Protein AF-A0A953ITW7-F1 (afdb_monomer)

Structure (mmCIF, N/CA/C/O backbone):
data_AF-A0A953ITW7-F1
#
_entry.id   AF-A0A953ITW7-F1
#
loop_
_atom_site.group_PDB
_atom_site.id
_atom_site.type_symbol
_atom_site.label_atom_id
_atom_site.label_alt_id
_atom_site.label_comp_id
_atom_site.label_asym_id
_atom_site.label_entity_id
_atom_site.label_seq_id
_atom_site.pdbx_PDB_ins_code
_atom_site.Cartn_x
_atom_site.Cartn_y
_atom_site.Cartn_z
_atom_site.occupancy
_atom_site.B_iso_or_equiv
_atom_site.auth_seq_id
_atom_site.auth_comp_id
_atom_site.auth_asym_id
_atom_site.auth_atom_id
_atom_site.pdbx_PDB_model_num
ATOM 1 N N . MET A 1 1 ? -38.280 -0.763 57.013 1.00 36.16 1 MET A N 1
ATOM 2 C CA . MET A 1 1 ? -36.864 -0.958 56.629 1.00 36.16 1 MET A CA 1
ATOM 3 C C . MET A 1 1 ? -36.633 -0.309 55.271 1.00 36.16 1 MET A C 1
ATOM 5 O O . MET A 1 1 ? -37.011 -0.872 54.256 1.00 36.16 1 MET A O 1
ATOM 9 N N . SER A 1 2 ? -36.123 0.925 55.263 1.00 33.88 2 SER A N 1
ATOM 10 C CA . SER A 1 2 ? -35.861 1.694 54.040 1.00 33.88 2 SER A CA 1
ATOM 11 C C . SER A 1 2 ? -34.390 1.533 53.664 1.00 33.88 2 SER A C 1
ATOM 13 O O . SER A 1 2 ? -33.507 1.922 54.429 1.00 33.88 2 SER A O 1
ATOM 15 N N . GLY A 1 3 ? -34.126 0.893 52.524 1.00 35.22 3 GLY A N 1
ATOM 16 C CA . GLY A 1 3 ? -32.778 0.683 52.004 1.00 35.22 3 GLY A CA 1
ATOM 17 C C . GLY A 1 3 ? -32.145 2.007 51.581 1.00 35.22 3 GLY A C 1
ATOM 18 O O . GLY A 1 3 ? -32.584 2.640 50.620 1.00 35.22 3 GLY A O 1
ATOM 19 N N . LYS A 1 4 ? -31.093 2.425 52.293 1.00 36.16 4 LYS A N 1
ATOM 20 C CA . LYS A 1 4 ? -30.233 3.550 51.906 1.00 36.16 4 LYS A CA 1
ATOM 21 C C . LYS A 1 4 ? -29.586 3.247 50.550 1.00 36.16 4 LYS A C 1
ATOM 23 O O . LYS A 1 4 ? -28.627 2.486 50.472 1.00 36.16 4 LYS A O 1
ATOM 28 N N . LYS A 1 5 ? -30.074 3.885 49.481 1.00 40.16 5 LYS A N 1
ATOM 29 C CA . LYS A 1 5 ? -29.312 4.038 48.235 1.00 40.16 5 LYS A CA 1
ATOM 30 C C . LYS A 1 5 ? -28.075 4.880 48.543 1.00 40.16 5 LYS A C 1
ATOM 32 O O . LYS A 1 5 ? -28.180 6.090 48.740 1.00 40.16 5 LYS A O 1
ATOM 37 N N . VAL A 1 6 ? -26.916 4.234 48.605 1.00 39.72 6 VAL A N 1
ATOM 38 C CA . VAL A 1 6 ? -25.616 4.905 48.663 1.00 39.72 6 VAL A CA 1
ATOM 39 C C . VAL A 1 6 ? -25.483 5.746 47.392 1.00 39.72 6 VAL A C 1
ATOM 41 O O . VAL A 1 6 ? -25.405 5.213 46.286 1.00 39.72 6 VAL A O 1
ATOM 44 N N . ARG A 1 7 ? -25.517 7.076 47.534 1.00 40.03 7 ARG A N 1
ATOM 45 C CA . ARG A 1 7 ? -25.177 8.007 46.453 1.00 40.03 7 ARG A CA 1
ATOM 46 C C . ARG A 1 7 ? -23.680 7.876 46.188 1.00 40.03 7 ARG A C 1
ATOM 48 O O . ARG A 1 7 ? -22.876 8.553 46.820 1.00 40.03 7 ARG A O 1
ATOM 55 N N . VAL A 1 8 ? -23.312 6.996 45.261 1.00 47.81 8 VAL A N 1
ATOM 56 C CA . VAL A 1 8 ? -21.979 7.007 44.653 1.00 47.81 8 VAL A CA 1
ATOM 57 C C . VAL A 1 8 ? -21.804 8.384 44.011 1.00 47.81 8 VAL A C 1
ATOM 59 O O . VAL A 1 8 ? -22.595 8.787 43.157 1.00 47.81 8 VAL A O 1
ATOM 62 N N . THR A 1 9 ? -20.824 9.154 44.474 1.00 53.75 9 THR A N 1
ATOM 63 C CA . THR A 1 9 ? -20.527 10.476 43.916 1.00 53.75 9 THR A CA 1
ATOM 64 C C . THR A 1 9 ? -20.072 10.320 42.459 1.00 53.75 9 THR A C 1
ATOM 66 O O . THR A 1 9 ? -19.388 9.358 42.109 1.00 53.75 9 THR A O 1
ATOM 69 N N . HIS A 1 10 ? -20.424 11.269 41.581 1.00 53.88 10 HIS A N 1
ATOM 70 C CA . HIS A 1 10 ? -20.075 11.226 40.147 1.00 53.88 10 HIS A CA 1
ATOM 71 C C . HIS A 1 10 ? -18.567 11.052 39.860 1.00 53.88 10 HIS A C 1
ATOM 73 O O . HIS A 1 10 ? -18.201 10.653 38.752 1.00 53.88 10 HIS A O 1
ATOM 79 N N . HIS A 1 11 ? -17.709 11.357 40.841 1.00 60.53 11 HIS A N 1
ATOM 80 C CA . HIS A 1 11 ? -16.261 11.172 40.790 1.00 60.53 11 HIS A CA 1
ATOM 81 C C . HIS A 1 11 ? -15.862 9.702 41.006 1.00 60.53 11 HIS A C 1
ATOM 83 O O . HIS A 1 11 ? -15.143 9.137 40.185 1.00 60.53 11 HIS A O 1
ATOM 89 N N . ALA A 1 12 ? -16.394 9.049 42.048 1.00 64.56 12 ALA A N 1
ATOM 90 C CA . ALA A 1 12 ? -16.106 7.648 42.374 1.00 64.56 12 ALA A CA 1
ATOM 91 C C . ALA A 1 12 ? -16.532 6.684 41.256 1.00 64.56 12 ALA A C 1
ATOM 93 O O . ALA A 1 12 ? -15.844 5.709 40.968 1.00 64.56 12 ALA A O 1
ATOM 94 N N . ALA A 1 13 ? -17.632 6.988 40.566 1.00 67.25 13 ALA A N 1
ATOM 95 C CA . ALA A 1 13 ? -18.096 6.139 39.481 1.00 67.25 13 ALA A CA 1
ATOM 96 C C . ALA A 1 13 ? -17.152 6.136 38.269 1.00 67.25 13 ALA A C 1
ATOM 98 O O . ALA A 1 13 ? -16.916 5.076 37.701 1.00 67.25 13 ALA A O 1
ATOM 99 N N . LEU A 1 14 ? -16.579 7.284 37.876 1.00 79.19 14 LEU A N 1
ATOM 100 C CA . LEU A 1 14 ? -15.629 7.329 36.755 1.00 79.19 14 LEU A CA 1
ATOM 101 C C . LEU A 1 14 ? -14.323 6.591 37.089 1.00 79.19 14 LEU A C 1
ATOM 103 O O . LEU A 1 14 ? -13.737 5.980 36.196 1.00 79.19 14 LEU A O 1
ATOM 107 N N . HIS A 1 15 ? -13.916 6.592 38.363 1.00 86.50 15 HIS A N 1
ATOM 108 C CA . HIS A 1 15 ? -12.771 5.808 38.828 1.00 86.50 15 HIS A CA 1
ATOM 109 C C . HIS A 1 15 ? -12.945 4.309 38.578 1.00 86.50 15 HIS A C 1
ATOM 111 O O . HIS A 1 15 ? -12.011 3.697 38.081 1.00 86.50 15 HIS A O 1
ATOM 117 N N . ALA A 1 16 ? -14.131 3.735 38.805 1.00 90.19 16 ALA A N 1
ATOM 118 C CA . ALA A 1 16 ? -14.365 2.308 38.547 1.00 90.19 16 ALA A CA 1
ATOM 119 C C . ALA A 1 16 ? -14.186 1.929 37.060 1.00 90.19 16 ALA A C 1
ATOM 121 O O . ALA A 1 16 ? -13.675 0.861 36.731 1.00 90.19 16 ALA A O 1
ATOM 122 N N . TYR A 1 17 ? -14.568 2.813 36.130 1.00 95.38 17 TYR A N 1
ATOM 123 C CA . TYR A 1 17 ? -14.314 2.593 34.699 1.00 95.38 17 TYR A CA 1
ATOM 124 C C . TYR A 1 17 ? -12.833 2.748 34.342 1.00 95.38 17 TYR A C 1
ATOM 126 O O . TYR A 1 17 ? -12.343 2.016 33.484 1.00 95.38 17 TYR A O 1
ATOM 134 N N . GLN A 1 18 ? -12.130 3.696 34.968 1.00 95.06 18 GLN A N 1
ATOM 135 C CA . GLN A 1 18 ? -10.685 3.848 34.788 1.00 95.06 18 GLN A CA 1
ATOM 136 C C . GLN A 1 18 ? -9.950 2.602 35.288 1.00 95.06 18 GLN A C 1
ATOM 138 O O . GLN A 1 18 ? -9.165 2.029 34.546 1.00 95.06 18 GLN A O 1
ATOM 143 N N . GLU A 1 19 ? -10.293 2.117 36.480 1.00 94.81 19 GLU A N 1
ATOM 144 C CA . GLU A 1 19 ? -9.736 0.895 37.061 1.00 94.81 19 GLU A CA 1
ATOM 145 C C . GLU A 1 19 ? -9.949 -0.316 36.143 1.00 94.81 19 GLU A C 1
ATOM 147 O O . GLU A 1 19 ? -9.008 -1.050 35.847 1.00 94.81 19 GLU A O 1
ATOM 152 N N . LEU A 1 20 ? -11.160 -0.488 35.601 1.00 96.19 20 LEU A N 1
ATOM 153 C CA . LEU A 1 20 ? -11.445 -1.545 34.628 1.00 96.19 20 LEU A CA 1
ATOM 154 C C . LEU A 1 20 ? -10.543 -1.460 33.384 1.00 96.19 20 LEU A C 1
ATOM 156 O O . LEU A 1 20 ? -10.101 -2.485 32.856 1.00 96.19 20 LEU A O 1
ATOM 160 N N . HIS A 1 21 ? -10.295 -0.247 32.884 1.00 96.56 21 HIS A N 1
ATOM 161 C CA . HIS A 1 21 ? -9.399 -0.033 31.749 1.00 96.56 21 HIS A CA 1
ATOM 162 C C . HIS A 1 21 ? -7.949 -0.354 32.114 1.00 96.56 21 HIS A C 1
ATOM 164 O O . HIS A 1 21 ? -7.307 -1.100 31.374 1.00 96.56 21 HIS A O 1
ATOM 170 N N . ASP A 1 22 ? -7.471 0.112 33.265 1.00 95.31 22 ASP A N 1
ATOM 171 C CA . ASP A 1 22 ? -6.107 -0.112 33.749 1.00 95.31 22 ASP A CA 1
ATOM 172 C C . ASP A 1 22 ? -5.825 -1.608 33.969 1.00 95.31 22 ASP A C 1
ATOM 174 O O . ASP A 1 22 ? -4.770 -2.115 33.575 1.00 95.31 22 ASP A O 1
ATOM 178 N N . LEU A 1 23 ? -6.797 -2.356 34.504 1.00 94.75 23 LEU A N 1
ATOM 179 C CA . LEU A 1 23 ? -6.720 -3.815 34.633 1.00 94.75 23 LEU A CA 1
ATOM 180 C C . LEU A 1 23 ? -6.587 -4.497 33.268 1.00 94.75 23 LEU A C 1
ATOM 182 O O . LEU A 1 23 ? -5.754 -5.390 33.092 1.00 94.75 23 LEU A O 1
ATOM 186 N N . TRP A 1 24 ? -7.360 -4.060 32.271 1.00 95.56 24 TRP A N 1
ATOM 187 C CA . TRP A 1 24 ? -7.237 -4.597 30.916 1.00 95.56 24 TRP A CA 1
ATOM 188 C C . TRP A 1 24 ? -5.902 -4.222 30.254 1.00 95.56 24 TRP A C 1
ATOM 190 O O . TRP A 1 24 ? -5.324 -5.066 29.563 1.00 95.56 24 TRP A O 1
ATOM 200 N N . VAL A 1 25 ? -5.388 -3.007 30.481 1.00 94.25 25 VAL A N 1
ATOM 201 C CA . VAL A 1 25 ? -4.055 -2.572 30.024 1.00 94.25 25 VAL A CA 1
ATOM 202 C C . VAL A 1 25 ? -2.978 -3.479 30.617 1.00 94.25 25 VAL A C 1
ATOM 204 O O . VAL A 1 25 ? -2.163 -4.022 29.868 1.00 94.25 25 VAL A O 1
ATOM 207 N N . LYS A 1 26 ? -3.022 -3.721 31.932 1.00 91.88 26 LYS A N 1
ATOM 208 C CA . LYS A 1 26 ? -2.098 -4.621 32.639 1.00 91.88 26 LYS A CA 1
ATOM 209 C C . LYS A 1 26 ? -2.158 -6.050 32.095 1.00 91.88 26 LYS A C 1
ATOM 211 O O . LYS A 1 26 ? -1.120 -6.677 31.908 1.00 91.88 26 LYS A O 1
ATOM 216 N N . ALA A 1 27 ? -3.355 -6.545 31.780 1.00 88.50 27 ALA A N 1
ATOM 217 C CA . ALA A 1 27 ? -3.559 -7.861 31.171 1.00 88.50 27 ALA A CA 1
ATOM 218 C C . ALA A 1 27 ? -3.178 -7.923 29.675 1.00 88.50 27 ALA A C 1
ATOM 220 O O . ALA A 1 27 ? -3.178 -9.001 29.079 1.00 88.50 27 ALA A O 1
ATOM 221 N N . SER A 1 28 ? -2.863 -6.786 29.044 1.00 87.8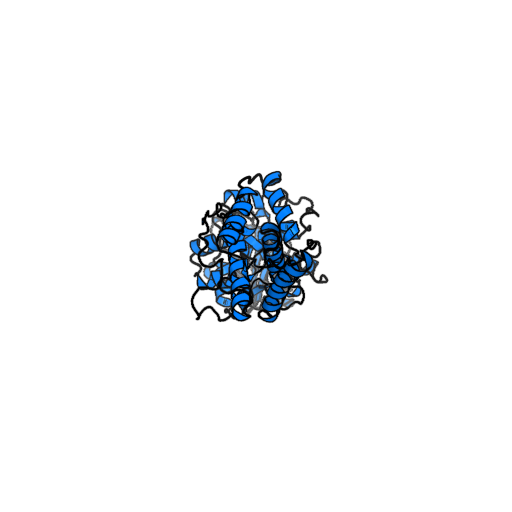1 28 SER A N 1
ATOM 222 C CA . SER A 1 28 ? -2.640 -6.669 27.599 1.00 87.81 28 SER A CA 1
ATOM 223 C C . SER A 1 28 ? -1.316 -5.966 27.236 1.00 87.81 28 SER A C 1
ATOM 225 O O . SER A 1 28 ? -1.329 -5.050 26.405 1.00 87.81 28 SER A O 1
ATOM 227 N N . PRO A 1 29 ? -0.156 -6.404 27.768 1.00 82.56 29 PRO A N 1
ATOM 228 C CA . PRO A 1 29 ? 1.107 -5.657 27.692 1.00 82.56 29 PRO A CA 1
ATOM 229 C C . PRO A 1 29 ? 1.638 -5.451 26.263 1.00 82.56 29 PRO A C 1
ATOM 231 O O . PRO A 1 29 ? 2.384 -4.515 26.002 1.00 82.56 29 PRO A O 1
ATOM 234 N N . SER A 1 30 ? 1.240 -6.296 25.306 1.00 80.00 30 SER A N 1
ATOM 235 C CA . SER A 1 30 ? 1.681 -6.223 23.905 1.00 80.00 30 SER A CA 1
ATOM 236 C C . SER A 1 30 ? 0.800 -5.339 23.008 1.00 80.00 30 SER A C 1
ATOM 238 O O . SER A 1 30 ? 1.028 -5.241 21.795 1.00 80.00 30 SER A O 1
ATOM 240 N N . ARG A 1 31 ? -0.253 -4.710 23.548 1.00 84.12 31 ARG A N 1
ATOM 241 C CA . ARG A 1 31 ? -1.157 -3.858 22.760 1.00 84.12 31 ARG A CA 1
ATOM 242 C C . ARG A 1 31 ? -0.541 -2.484 22.514 1.00 84.12 31 ARG A C 1
ATOM 244 O O . ARG A 1 31 ? 0.150 -1.914 23.343 1.00 84.12 31 ARG A O 1
ATOM 251 N N . ARG A 1 32 ? -0.844 -1.913 21.346 1.00 80.94 32 ARG A N 1
ATOM 252 C CA . ARG A 1 32 ? -0.379 -0.568 20.980 1.00 80.94 32 ARG A CA 1
ATOM 253 C C . ARG A 1 32 ? -1.100 0.506 21.777 1.00 80.94 32 ARG A C 1
ATOM 255 O O . ARG A 1 32 ? -2.318 0.415 21.908 1.00 80.94 32 ARG A O 1
ATOM 262 N N . GLN A 1 33 ? -0.392 1.593 22.090 1.00 83.50 33 GLN A N 1
ATOM 263 C CA . GLN A 1 33 ? -0.958 2.772 22.753 1.00 83.50 33 GLN A CA 1
ATOM 264 C C . GLN A 1 33 ? -2.256 3.262 22.097 1.00 83.50 33 GLN A C 1
ATOM 266 O O . GLN A 1 33 ? -3.269 3.390 22.761 1.00 83.50 33 GLN A O 1
ATOM 271 N N . THR A 1 34 ? -2.294 3.379 20.766 1.00 82.44 34 THR A N 1
ATOM 272 C CA . THR A 1 34 ? -3.510 3.808 20.046 1.00 82.44 34 THR A CA 1
ATOM 273 C C . THR A 1 34 ? -4.716 2.892 20.264 1.00 82.44 34 THR A C 1
ATOM 275 O O . THR A 1 34 ? -5.853 3.336 20.148 1.00 82.44 34 THR A O 1
ATOM 278 N N . THR A 1 35 ? -4.481 1.597 20.497 1.00 88.50 35 THR A N 1
ATOM 279 C CA . THR A 1 35 ? -5.544 0.641 20.829 1.00 88.50 35 THR A CA 1
ATOM 280 C C . THR A 1 35 ? -5.991 0.841 22.270 1.00 88.50 35 THR A C 1
ATOM 282 O O . THR A 1 35 ? -7.189 0.805 22.527 1.00 88.50 35 THR A O 1
ATOM 285 N N . LEU A 1 36 ? -5.048 1.083 23.187 1.00 92.19 36 LEU A N 1
ATOM 286 C CA . LEU A 1 36 ? -5.359 1.393 24.582 1.00 92.19 36 LEU A CA 1
ATOM 287 C C . LEU A 1 36 ? -6.227 2.652 24.680 1.00 92.19 36 LEU A C 1
ATOM 289 O O . LEU A 1 36 ? -7.278 2.617 25.322 1.00 92.19 36 LEU A O 1
ATOM 293 N N . ASP A 1 37 ? -5.843 3.704 23.957 1.00 90.88 37 ASP A N 1
ATOM 294 C CA . ASP A 1 37 ? -6.560 4.977 23.898 1.00 90.88 37 ASP A CA 1
ATOM 295 C C . ASP A 1 37 ? -7.970 4.808 23.307 1.00 90.88 37 ASP A C 1
ATOM 297 O O . ASP A 1 37 ? -8.939 5.328 23.853 1.00 90.88 37 ASP A O 1
ATOM 301 N N . ASP A 1 38 ? -8.125 4.053 22.208 1.00 92.75 38 ASP A N 1
ATOM 302 C CA . ASP A 1 38 ? -9.441 3.796 21.594 1.00 92.75 38 ASP A CA 1
ATOM 303 C C . ASP A 1 38 ? -10.371 3.036 22.551 1.00 92.75 38 ASP A C 1
ATOM 305 O O . ASP A 1 38 ? -11.548 3.380 22.685 1.00 92.75 38 ASP A O 1
ATOM 309 N N . TYR A 1 39 ? -9.837 2.044 23.270 1.00 96.50 39 TYR A N 1
ATOM 310 C CA . TYR A 1 39 ? -10.600 1.275 24.253 1.00 96.50 39 TYR A CA 1
ATOM 311 C C . TYR A 1 39 ? -11.055 2.164 25.411 1.00 96.50 39 TYR A C 1
ATOM 313 O O . TYR A 1 39 ? -12.232 2.124 25.780 1.00 96.50 39 TYR A O 1
ATOM 321 N N . TRP A 1 40 ? -10.164 3.023 25.915 1.00 96.50 40 TRP A N 1
ATOM 322 C CA . TRP A 1 40 ? -10.510 4.010 26.934 1.00 96.50 40 TRP A CA 1
ATOM 323 C C . TRP A 1 40 ? -11.585 4.980 26.445 1.00 96.50 40 TRP A C 1
ATOM 325 O O . TRP A 1 40 ? -12.596 5.182 27.114 1.00 96.50 40 TRP A O 1
ATOM 335 N N . HIS A 1 41 ? -11.424 5.553 25.252 1.00 95.88 41 HIS A N 1
ATOM 336 C CA . HIS A 1 41 ? -12.387 6.502 24.699 1.00 95.88 41 HIS A CA 1
ATOM 337 C C . HIS A 1 41 ? -13.781 5.895 24.528 1.00 95.88 41 HIS A C 1
ATOM 339 O O . HIS A 1 41 ? -14.782 6.573 24.780 1.00 95.88 41 HIS A O 1
ATOM 345 N N . VAL A 1 42 ? -13.869 4.629 24.116 1.00 97.19 42 VAL A N 1
ATOM 346 C CA . VAL A 1 42 ? -15.149 3.920 24.020 1.00 97.19 42 VAL A CA 1
ATOM 347 C C . VAL A 1 42 ? -15.744 3.669 25.401 1.00 97.19 42 VAL A C 1
ATOM 349 O O . VAL A 1 42 ? -16.932 3.937 25.582 1.00 97.19 42 VAL A O 1
ATOM 352 N N . LEU A 1 43 ? -14.943 3.214 26.367 1.00 97.62 43 LEU A N 1
ATOM 353 C CA . LEU A 1 43 ? -15.406 2.960 27.730 1.00 97.62 43 LEU A CA 1
ATOM 354 C C . LEU A 1 43 ? -15.896 4.240 28.411 1.00 97.62 43 LEU A C 1
ATOM 356 O O . LEU A 1 43 ? -17.001 4.270 28.946 1.00 97.62 43 LEU A O 1
ATOM 360 N N . LYS A 1 44 ? -15.126 5.325 28.308 1.00 96.75 44 LYS A N 1
ATOM 361 C CA . LYS A 1 44 ? -15.501 6.648 28.812 1.00 96.75 44 LYS A CA 1
ATOM 362 C C . LYS A 1 44 ? -16.777 7.158 28.145 1.00 96.75 44 LYS A C 1
ATOM 364 O O . LYS A 1 44 ? -17.697 7.591 28.830 1.00 96.75 44 LYS A O 1
ATOM 369 N N . SER A 1 45 ? -16.878 7.047 26.817 1.00 96.06 45 SER A N 1
ATOM 370 C CA . SER A 1 45 ? -18.093 7.436 26.090 1.00 96.06 45 SER A CA 1
ATOM 371 C C . SER A 1 45 ? -19.315 6.614 26.504 1.00 96.06 45 SER A C 1
ATOM 373 O O . SER A 1 45 ? -20.425 7.141 26.439 1.00 96.06 45 SER A O 1
ATOM 375 N N . PHE A 1 46 ? -19.135 5.343 26.865 1.00 97.50 46 PHE A N 1
ATOM 376 C CA . PHE A 1 46 ? -20.197 4.498 27.399 1.00 97.50 46 PHE A CA 1
ATOM 377 C C . PHE A 1 46 ? -20.595 4.942 28.808 1.00 97.50 46 PHE A C 1
ATOM 379 O O . PHE A 1 46 ? -21.777 5.175 29.043 1.00 97.50 46 PHE A O 1
ATOM 386 N N . ALA A 1 47 ? -19.622 5.142 29.701 1.00 96.38 47 ALA A N 1
ATOM 387 C CA . ALA A 1 47 ? -19.856 5.623 31.059 1.00 96.38 47 ALA A CA 1
ATOM 388 C C . ALA A 1 47 ? -20.612 6.958 31.057 1.00 96.38 47 ALA A C 1
ATOM 390 O O . ALA A 1 47 ? -21.627 7.098 31.729 1.00 96.38 47 ALA A O 1
ATOM 391 N N . ASP A 1 48 ? -20.194 7.926 30.240 1.00 94.75 48 ASP A N 1
ATOM 392 C CA . ASP A 1 48 ? -20.902 9.203 30.117 1.00 94.75 48 ASP A CA 1
ATOM 393 C C . ASP A 1 48 ? -22.320 9.023 29.534 1.00 94.75 48 ASP A C 1
ATOM 395 O O . ASP A 1 48 ? -23.249 9.737 29.914 1.00 94.75 48 ASP A O 1
ATOM 399 N N . ALA A 1 49 ? -22.530 8.051 28.638 1.00 94.00 49 ALA A N 1
ATOM 400 C CA . ALA A 1 49 ? -23.843 7.787 28.050 1.00 94.00 49 ALA A CA 1
ATOM 401 C C . ALA A 1 49 ? -24.837 7.121 29.014 1.00 94.00 49 ALA A C 1
ATOM 403 O O . ALA A 1 49 ? -26.039 7.301 28.828 1.00 94.00 49 ALA A O 1
ATOM 404 N N . THR A 1 50 ? -24.353 6.390 30.020 1.00 94.06 50 THR A N 1
ATOM 405 C CA . THR A 1 50 ? -25.165 5.723 31.054 1.00 94.06 50 THR A CA 1
ATOM 406 C C . THR A 1 50 ? -25.278 6.538 32.343 1.00 94.06 50 THR A C 1
ATOM 408 O O . THR A 1 50 ? -25.752 6.029 33.356 1.00 94.06 50 THR A O 1
ATOM 411 N N . GLY A 1 51 ? -24.824 7.797 32.338 1.00 92.75 51 GLY A N 1
ATOM 412 C CA . GLY A 1 51 ? -24.810 8.642 33.535 1.00 92.75 51 GLY A CA 1
ATOM 413 C C . GLY A 1 51 ? -23.805 8.179 34.593 1.00 92.75 51 GLY A C 1
ATOM 414 O O . GLY A 1 51 ? -23.971 8.488 35.769 1.00 92.75 51 GLY A O 1
ATOM 415 N N . ARG A 1 52 ? -22.766 7.443 34.179 1.00 93.31 52 ARG A N 1
ATOM 416 C CA . ARG A 1 52 ? -21.721 6.847 35.027 1.00 93.31 52 ARG A CA 1
ATOM 417 C C . ARG A 1 52 ? -22.316 5.953 36.106 1.00 93.31 52 ARG A C 1
ATOM 419 O O . ARG A 1 52 ? -21.947 6.016 37.270 1.00 93.31 52 ARG A O 1
ATOM 426 N N . LYS A 1 53 ? -23.271 5.124 35.704 1.00 93.19 53 LYS A N 1
ATOM 427 C CA . LYS A 1 53 ? -23.855 4.088 36.551 1.00 93.19 53 LYS A CA 1
ATOM 428 C C . LYS A 1 53 ? -22.758 3.133 37.054 1.00 93.19 53 LYS A C 1
ATOM 430 O O . LYS A 1 53 ? -21.786 2.896 36.332 1.00 93.19 53 LYS A O 1
ATOM 435 N N . ALA A 1 54 ? -22.898 2.611 38.275 1.00 93.38 54 ALA A N 1
ATOM 436 C CA . ALA A 1 54 ? -21.944 1.657 38.841 1.00 93.38 54 ALA A CA 1
ATOM 437 C C . ALA A 1 54 ? -21.816 0.413 37.946 1.00 93.38 54 ALA A C 1
ATOM 439 O O . ALA A 1 54 ? -22.802 -0.014 37.344 1.00 93.38 54 ALA A O 1
ATOM 440 N N . LEU A 1 55 ? -20.612 -0.168 37.857 1.00 93.56 55 LEU A N 1
ATOM 441 C CA . LEU A 1 55 ? -20.345 -1.339 37.008 1.00 93.56 55 LEU A CA 1
ATOM 442 C C . LEU A 1 55 ? -21.257 -2.529 37.348 1.00 93.56 55 LEU A C 1
ATOM 444 O O . LEU A 1 55 ? -21.756 -3.193 36.441 1.00 93.56 55 LEU A O 1
ATOM 448 N N . THR A 1 56 ? -21.553 -2.724 38.634 1.00 93.19 56 THR A N 1
ATOM 449 C CA . THR A 1 56 ? -22.479 -3.742 39.157 1.00 93.19 56 THR A CA 1
ATOM 450 C C . THR A 1 56 ? -23.923 -3.557 38.689 1.00 93.19 56 THR A C 1
ATOM 452 O O . THR A 1 56 ? -24.663 -4.531 38.574 1.00 93.19 56 THR A O 1
ATOM 455 N N . ASP A 1 57 ? -24.315 -2.323 38.371 1.00 93.31 57 ASP A N 1
ATOM 456 C CA . ASP A 1 57 ? -25.663 -1.964 37.931 1.00 93.31 57 ASP A CA 1
ATOM 457 C C . ASP A 1 57 ? -25.790 -1.901 36.398 1.00 93.31 57 ASP A C 1
ATOM 459 O O . ASP A 1 57 ? -26.885 -1.642 35.875 1.00 93.31 57 ASP A O 1
ATOM 463 N N . ILE A 1 58 ? -24.695 -2.094 35.651 1.00 95.56 58 ILE A N 1
ATOM 464 C CA . ILE A 1 58 ? -24.734 -2.098 34.186 1.00 95.56 58 ILE A CA 1
ATOM 465 C C . ILE A 1 58 ? -25.439 -3.356 33.686 1.00 95.56 58 ILE A C 1
ATOM 467 O O . ILE A 1 58 ? -24.971 -4.483 33.838 1.00 95.56 58 ILE A O 1
ATOM 471 N N . GLY A 1 59 ? -26.553 -3.148 32.990 1.00 95.19 59 GLY A N 1
ATOM 472 C CA . GLY A 1 59 ? -27.320 -4.200 32.345 1.00 95.19 59 GLY A CA 1
ATOM 473 C C . GLY A 1 59 ? -27.159 -4.216 30.828 1.00 95.19 59 GLY A C 1
ATOM 474 O O . GLY A 1 59 ? -26.705 -3.269 30.185 1.00 95.19 59 GLY A O 1
ATOM 475 N N . ARG A 1 60 ? -27.648 -5.293 30.205 1.00 95.50 60 ARG A N 1
ATOM 476 C CA . ARG A 1 60 ? -27.719 -5.418 28.737 1.00 95.50 60 ARG A CA 1
ATOM 477 C C . ARG A 1 60 ? -28.489 -4.267 28.078 1.00 95.50 60 ARG A C 1
ATOM 479 O O . ARG A 1 60 ? -28.124 -3.840 26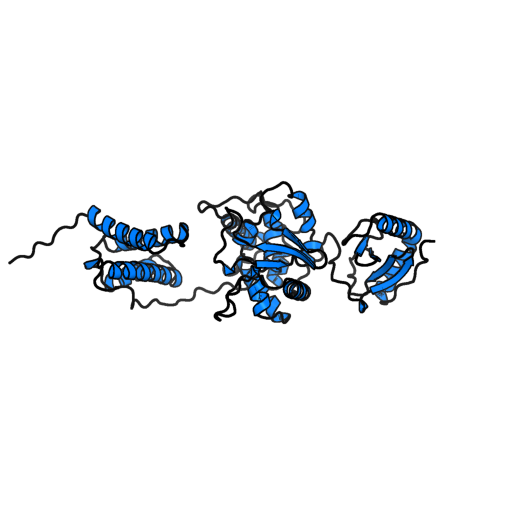.985 1.00 95.50 60 ARG A O 1
ATOM 486 N N . LYS A 1 61 ? -29.537 -3.762 28.742 1.00 94.75 61 LYS A N 1
ATOM 487 C CA . LYS A 1 61 ? -30.338 -2.619 28.272 1.00 94.75 61 LYS A CA 1
ATOM 488 C C . LYS A 1 61 ? -29.482 -1.360 28.097 1.00 94.75 61 LYS A C 1
ATOM 490 O O . LYS A 1 61 ? -29.664 -0.658 27.110 1.00 94.75 61 LYS A O 1
ATOM 495 N N . ASP A 1 62 ? -28.506 -1.137 28.977 1.00 96.62 62 ASP A N 1
ATOM 496 C CA . ASP A 1 62 ? -27.604 0.017 28.906 1.00 96.62 62 ASP A CA 1
ATOM 497 C C . ASP A 1 62 ? -26.678 -0.077 27.677 1.00 96.62 62 ASP A C 1
ATOM 499 O O . ASP A 1 62 ? -26.480 0.898 26.952 1.00 96.62 62 ASP A O 1
ATOM 503 N N . VAL A 1 63 ? -26.164 -1.276 27.370 1.00 96.62 63 VAL A N 1
ATOM 504 C CA . VAL A 1 63 ? -25.324 -1.513 26.178 1.00 96.62 63 VAL A CA 1
ATOM 505 C C . VAL A 1 63 ? -26.128 -1.383 24.880 1.00 96.62 63 VAL A C 1
ATOM 507 O O . VAL A 1 63 ? -25.624 -0.836 23.897 1.00 96.62 63 VAL A O 1
ATOM 510 N N . ILE A 1 64 ? -27.379 -1.854 24.868 1.00 94.62 64 ILE A N 1
ATOM 511 C CA . ILE A 1 64 ? -28.306 -1.676 23.739 1.00 94.62 64 ILE A CA 1
ATOM 512 C C . ILE A 1 64 ? -28.592 -0.187 23.517 1.00 94.62 64 ILE A C 1
ATOM 514 O O . ILE A 1 64 ? -28.401 0.298 22.405 1.00 94.62 64 ILE A O 1
ATOM 518 N N . ALA A 1 65 ? -28.946 0.551 24.573 1.00 95.00 65 ALA A N 1
ATOM 519 C CA . ALA A 1 65 ? -29.208 1.986 24.490 1.00 95.00 65 ALA A CA 1
ATOM 520 C C . ALA A 1 65 ? -27.977 2.762 23.996 1.00 95.00 65 ALA A C 1
ATOM 522 O O . ALA A 1 65 ? -28.091 3.654 23.157 1.00 95.00 65 ALA A O 1
ATOM 523 N N . PHE A 1 66 ? -26.776 2.387 24.447 1.00 95.88 66 PHE A N 1
ATOM 524 C CA . PHE A 1 66 ? -25.539 2.967 23.932 1.00 95.88 66 PHE A CA 1
ATOM 525 C C . PHE A 1 66 ? -25.343 2.687 22.439 1.00 95.88 66 PHE A C 1
ATOM 527 O O . PHE A 1 66 ? -25.047 3.613 21.684 1.00 95.88 66 PHE A O 1
ATOM 534 N N . ARG A 1 67 ? -25.525 1.437 21.992 1.00 93.44 67 ARG A N 1
ATOM 535 C CA . ARG A 1 67 ? -25.450 1.062 20.569 1.00 93.44 67 ARG A CA 1
ATOM 536 C C . ARG A 1 67 ? -26.418 1.897 19.733 1.00 93.44 67 ARG A C 1
ATOM 538 O O . ARG A 1 67 ? -26.005 2.426 18.702 1.00 93.44 67 ARG A O 1
ATOM 545 N N . ASP A 1 68 ? -27.663 2.020 20.175 1.00 92.56 68 ASP A N 1
ATOM 546 C CA . ASP A 1 68 ? -28.714 2.722 19.435 1.00 92.56 68 ASP A CA 1
ATOM 547 C C . ASP A 1 68 ? -28.425 4.220 19.365 1.00 92.56 68 ASP A C 1
ATOM 549 O O . ASP A 1 68 ? -28.408 4.789 18.275 1.00 92.56 68 ASP A O 1
ATOM 553 N N . ARG A 1 69 ? -27.971 4.818 20.471 1.00 93.50 69 ARG A N 1
ATOM 554 C CA . ARG A 1 69 ? -27.496 6.206 20.495 1.00 93.50 69 ARG A CA 1
ATOM 555 C C . ARG A 1 69 ? -26.325 6.460 19.540 1.00 93.50 69 ARG A C 1
ATOM 557 O O . ARG A 1 69 ? -26.196 7.558 18.999 1.00 93.50 69 ARG A O 1
ATOM 564 N N . LEU A 1 70 ? -25.428 5.490 19.333 1.00 92.31 70 LEU A N 1
ATOM 565 C CA . LEU A 1 70 ? -24.349 5.630 18.344 1.00 92.31 70 LEU A CA 1
ATOM 566 C C . LEU A 1 70 ? -24.907 5.674 16.914 1.00 92.31 70 LEU A C 1
ATOM 568 O O . LEU A 1 70 ? -24.424 6.470 16.108 1.00 92.31 70 LEU A O 1
ATOM 572 N N . LEU A 1 71 ? -25.907 4.845 16.608 1.00 90.44 71 LEU A N 1
ATOM 573 C CA . LEU A 1 71 ? -26.566 4.809 15.299 1.00 90.44 71 LEU A CA 1
ATOM 574 C C . LEU A 1 71 ? -27.377 6.085 15.042 1.00 90.44 71 LEU A C 1
ATOM 576 O O . LEU A 1 71 ? -27.256 6.667 13.967 1.00 90.44 71 LEU A O 1
ATOM 580 N N . GLU A 1 72 ? -28.120 6.566 16.039 1.00 91.19 72 GLU A N 1
ATOM 581 C CA . GLU A 1 72 ? -28.864 7.835 15.989 1.00 91.19 72 GLU A CA 1
ATOM 582 C C . GLU A 1 72 ? -27.941 9.034 15.737 1.00 91.19 72 GLU A C 1
ATOM 584 O O . GLU A 1 72 ? -28.280 9.946 14.989 1.00 91.19 72 GLU A O 1
ATOM 589 N N . LYS A 1 73 ? -26.719 9.004 16.285 1.00 90.75 73 LYS A N 1
ATOM 590 C CA . LYS A 1 73 ? -25.662 9.993 16.005 1.00 90.75 73 LYS A CA 1
ATOM 591 C C . LYS A 1 73 ? -25.022 9.849 14.614 1.00 90.75 73 LYS A C 1
ATOM 593 O O . LYS A 1 73 ? -24.047 10.539 14.318 1.00 90.75 73 LYS A O 1
ATOM 598 N N . GLY A 1 74 ? -25.519 8.948 13.769 1.00 86.94 74 GLY A N 1
ATOM 599 C CA . GLY A 1 74 ? -25.068 8.760 12.391 1.00 86.94 74 GLY A CA 1
ATOM 600 C C . GLY A 1 74 ? -23.804 7.911 12.231 1.00 86.94 74 GLY A C 1
ATOM 601 O O . GLY A 1 74 ? -23.212 7.899 11.148 1.00 86.94 74 GLY A O 1
ATOM 602 N N . LEU A 1 75 ? -23.348 7.196 13.269 1.00 88.06 75 LEU A N 1
ATOM 603 C CA . LEU A 1 75 ? -22.231 6.259 13.108 1.00 88.06 75 LEU A CA 1
ATOM 604 C C . LEU A 1 75 ? -22.684 5.021 12.329 1.00 88.06 75 LEU A C 1
ATOM 606 O O . LEU A 1 75 ? -23.800 4.532 12.475 1.00 88.06 75 LEU A O 1
ATOM 610 N N . SER A 1 76 ? -21.767 4.458 11.537 1.00 85.50 76 SER A N 1
ATOM 611 C CA . SER A 1 76 ? -22.053 3.227 10.798 1.00 85.50 76 SER A CA 1
ATOM 612 C C . SER A 1 76 ? -22.315 2.047 11.737 1.00 85.50 76 SER A C 1
ATOM 614 O O . SER A 1 76 ? -21.706 1.939 12.807 1.00 85.50 76 SER A O 1
ATOM 616 N N . ALA A 1 77 ? -23.130 1.094 11.284 1.00 86.62 77 ALA A N 1
ATOM 617 C CA . ALA A 1 77 ? -23.410 -0.114 12.050 1.00 86.62 77 ALA A CA 1
ATOM 618 C C . ALA A 1 77 ? -22.142 -0.929 12.358 1.00 86.62 77 ALA A C 1
ATOM 620 O O . ALA A 1 77 ? -22.002 -1.469 13.454 1.00 86.62 77 ALA A O 1
ATOM 621 N N . THR A 1 78 ? -21.160 -0.947 11.448 1.00 85.38 78 THR A N 1
ATOM 622 C CA . THR A 1 78 ? -19.841 -1.553 11.699 1.00 85.38 78 THR A CA 1
ATOM 623 C C . THR A 1 78 ? -19.100 -0.858 12.844 1.00 85.38 78 THR A C 1
ATOM 625 O O . THR A 1 78 ? -18.529 -1.528 13.703 1.00 85.38 78 THR A O 1
ATOM 628 N N . THR A 1 79 ? -19.126 0.476 12.899 1.00 89.06 79 THR A N 1
ATOM 629 C CA . THR A 1 79 ? -18.501 1.244 13.987 1.00 89.06 79 THR A CA 1
ATOM 630 C C . THR A 1 79 ? -19.201 0.988 15.318 1.00 89.06 79 THR A C 1
ATOM 632 O O . THR A 1 79 ? -18.525 0.743 16.315 1.00 89.06 79 THR A O 1
ATOM 635 N N . ALA A 1 80 ? -20.537 0.997 15.341 1.00 91.06 80 ALA A N 1
ATOM 636 C CA . ALA A 1 80 ? -21.305 0.681 16.544 1.00 91.06 80 ALA A CA 1
ATOM 637 C C . ALA A 1 80 ? -20.996 -0.742 17.040 1.00 91.06 80 ALA A C 1
ATOM 639 O O . ALA A 1 80 ? -20.710 -0.943 18.218 1.00 91.06 80 ALA A O 1
ATOM 640 N N . THR A 1 81 ? -20.934 -1.709 16.119 1.00 90.44 81 THR A N 1
ATOM 641 C CA . THR A 1 81 ? -20.548 -3.100 16.403 1.00 90.44 81 THR A CA 1
ATOM 642 C C . THR A 1 81 ? -19.156 -3.195 17.020 1.00 90.44 81 THR A C 1
ATOM 644 O O . THR A 1 81 ? -18.977 -3.883 18.021 1.00 90.44 81 THR A O 1
ATOM 647 N N . HIS A 1 82 ? -18.173 -2.488 16.456 1.00 91.50 82 HIS A N 1
ATOM 648 C CA . HIS A 1 82 ? -16.809 -2.459 16.983 1.00 91.50 82 HIS A CA 1
ATOM 649 C C . HIS A 1 82 ? -16.765 -1.915 18.416 1.00 91.50 82 HIS A C 1
ATOM 651 O O . HIS A 1 82 ? -16.142 -2.525 19.280 1.00 91.50 82 HIS A O 1
ATOM 657 N N . ARG A 1 83 ? -17.477 -0.815 18.694 1.00 95.00 83 ARG A N 1
ATOM 658 C CA . ARG A 1 83 ? -17.541 -0.223 20.040 1.00 95.00 83 ARG A CA 1
ATOM 659 C C . ARG A 1 83 ? -18.206 -1.156 21.053 1.00 95.00 83 ARG A C 1
ATOM 661 O O . ARG A 1 83 ? -17.689 -1.311 22.152 1.00 95.00 83 ARG A O 1
ATOM 668 N N . VAL A 1 84 ? -19.291 -1.838 20.677 1.00 95.06 84 VAL A N 1
ATOM 669 C CA . VAL A 1 84 ? -19.903 -2.884 21.522 1.00 95.06 84 VAL A CA 1
ATOM 670 C C . VAL A 1 84 ? -18.929 -4.045 21.757 1.00 95.06 84 VAL A C 1
ATOM 672 O O . VAL A 1 84 ? -18.838 -4.553 22.870 1.00 95.06 84 VAL A O 1
ATOM 675 N N . GLY A 1 85 ? -18.160 -4.438 20.739 1.00 94.81 85 GLY A N 1
ATOM 676 C CA . GLY A 1 85 ? -17.110 -5.450 20.866 1.00 94.81 85 GLY A CA 1
ATOM 677 C C . GLY A 1 85 ? -16.003 -5.054 21.848 1.00 94.81 85 GLY A C 1
ATOM 678 O O . GLY A 1 85 ? -15.573 -5.888 22.639 1.00 94.81 85 GLY A O 1
ATOM 679 N N . ILE A 1 86 ? -15.588 -3.784 21.853 1.00 96.00 86 ILE A N 1
ATOM 680 C CA . ILE A 1 86 ? -14.645 -3.241 22.844 1.00 96.00 86 ILE A CA 1
ATOM 681 C C . ILE A 1 86 ? -15.213 -3.372 24.260 1.00 96.00 86 ILE A C 1
ATOM 683 O O . ILE A 1 86 ? -14.539 -3.915 25.133 1.00 96.00 86 ILE A O 1
ATOM 687 N N . LEU A 1 87 ? -16.463 -2.941 24.476 1.00 97.12 87 LEU A N 1
ATOM 688 C CA . LEU A 1 87 ? -17.122 -3.067 25.781 1.00 97.12 87 LEU A CA 1
ATOM 689 C C . LEU A 1 87 ? -17.199 -4.528 26.229 1.00 97.12 87 LEU A C 1
ATOM 691 O O . LEU A 1 87 ? -16.903 -4.832 27.378 1.00 97.12 87 LEU A O 1
ATOM 695 N N . LYS A 1 88 ? -17.520 -5.448 25.313 1.00 96.44 88 LYS A N 1
ATOM 696 C CA . LYS A 1 88 ? -17.522 -6.888 25.596 1.00 96.44 88 LYS A CA 1
ATOM 697 C C . LYS A 1 88 ? -16.160 -7.375 26.090 1.00 96.44 88 LYS A C 1
ATOM 699 O O . LYS A 1 88 ? -16.123 -8.120 27.064 1.00 96.44 88 LYS A O 1
ATOM 704 N N . THR A 1 89 ? -15.068 -6.961 25.449 1.00 95.56 89 THR A N 1
ATOM 705 C CA . THR A 1 89 ? -13.705 -7.319 25.872 1.00 95.56 89 THR A CA 1
ATOM 706 C C . THR A 1 89 ? -13.388 -6.778 27.263 1.00 95.56 89 THR A C 1
ATOM 708 O O . THR A 1 89 ? -12.919 -7.533 28.109 1.00 95.56 89 THR A O 1
ATOM 711 N N . LEU A 1 90 ? -13.683 -5.502 27.521 1.00 96.88 90 LEU A N 1
ATOM 712 C CA . LEU A 1 90 ? -13.409 -4.866 28.812 1.00 96.88 90 LEU A CA 1
ATOM 713 C C . LEU A 1 90 ? -14.247 -5.492 29.933 1.00 96.88 90 LEU A C 1
ATOM 715 O O . LEU A 1 90 ? -13.704 -5.873 30.961 1.00 96.88 90 LEU A O 1
ATOM 719 N N . PHE A 1 91 ? -15.547 -5.711 29.724 1.00 96.81 91 PHE A N 1
ATOM 720 C CA . PHE A 1 91 ? -16.403 -6.341 30.734 1.00 96.81 91 PHE A CA 1
ATOM 721 C C . PHE A 1 91 ? -16.049 -7.804 31.018 1.00 96.81 91 PHE A C 1
ATOM 723 O O . PHE A 1 91 ? -16.289 -8.261 32.128 1.00 96.81 91 PHE A O 1
ATOM 730 N N . ASN A 1 92 ? -15.442 -8.533 30.073 1.00 96.00 92 ASN A N 1
ATOM 731 C CA . ASN A 1 92 ? -14.885 -9.857 30.373 1.00 96.00 92 ASN A CA 1
ATOM 732 C C . ASN A 1 92 ? -13.731 -9.780 31.382 1.00 96.00 92 ASN A C 1
ATOM 734 O O . ASN A 1 92 ? -13.647 -10.640 32.251 1.00 96.00 92 ASN A O 1
ATOM 738 N N . VAL A 1 93 ? -12.873 -8.755 31.295 1.00 94.56 93 VAL A N 1
ATOM 739 C CA . VAL A 1 93 ? -11.859 -8.507 32.334 1.00 94.56 93 VAL A CA 1
ATOM 740 C C . VAL A 1 93 ? -12.537 -8.164 33.652 1.00 94.56 93 VAL A C 1
ATOM 742 O O . VAL A 1 93 ? -12.183 -8.731 34.675 1.00 94.56 93 VAL A O 1
ATOM 745 N N . GLY A 1 94 ? -13.561 -7.309 33.619 1.00 94.56 94 GLY A N 1
ATOM 746 C CA . GLY A 1 94 ? -14.305 -6.926 34.817 1.00 94.56 94 GLY A CA 1
ATOM 747 C C . GLY A 1 94 ? -14.926 -8.108 35.563 1.00 94.56 94 GLY A C 1
ATOM 748 O O . GLY A 1 94 ? -14.883 -8.115 36.783 1.00 94.56 94 GLY A O 1
ATOM 749 N N . ILE A 1 95 ? -15.423 -9.134 34.863 1.00 94.69 95 ILE A N 1
ATOM 750 C CA . ILE A 1 95 ? -15.859 -10.386 35.510 1.00 94.69 95 ILE A CA 1
ATOM 751 C C . ILE A 1 95 ? -14.692 -11.088 36.203 1.00 94.69 95 ILE A C 1
ATOM 753 O O . ILE A 1 95 ? -14.838 -11.525 37.336 1.00 94.69 95 ILE A O 1
ATOM 757 N N . GLY A 1 96 ? -13.544 -11.210 35.529 1.00 91.56 96 GLY A N 1
ATOM 758 C CA . GLY A 1 96 ? -12.375 -11.903 36.080 1.00 91.56 96 GLY A CA 1
ATOM 759 C C . GLY A 1 96 ? -11.808 -11.255 37.348 1.00 91.56 96 GLY A C 1
ATOM 760 O O . GLY A 1 96 ? -11.133 -11.929 38.114 1.00 91.56 96 GLY A O 1
ATOM 761 N N . TYR A 1 97 ? -12.107 -9.973 37.568 1.00 92.50 97 TYR A N 1
ATOM 762 C CA . TYR A 1 97 ? -11.773 -9.216 38.778 1.00 92.50 97 TYR A CA 1
ATOM 763 C C . TYR A 1 97 ? -12.998 -8.932 39.665 1.00 92.50 97 TYR A C 1
ATOM 765 O O . TYR A 1 97 ? -12.935 -8.064 40.527 1.00 92.50 97 TYR A O 1
ATOM 773 N N . GLU A 1 98 ? -14.122 -9.615 39.429 1.00 91.94 98 GLU A N 1
ATOM 774 C CA . GLU A 1 98 ? -15.363 -9.503 40.214 1.00 91.94 98 GLU A CA 1
ATOM 775 C C . GLU A 1 98 ? -15.976 -8.085 40.273 1.00 91.94 98 GLU A C 1
ATOM 777 O O . GLU A 1 98 ? -16.839 -7.788 41.096 1.00 91.94 98 GLU A O 1
ATOM 782 N N . LEU A 1 99 ? -15.602 -7.206 39.337 1.00 91.31 99 LEU A N 1
ATOM 783 C CA . LEU A 1 99 ? -16.155 -5.854 39.188 1.00 91.31 99 LEU A CA 1
ATOM 784 C C . LEU A 1 99 ? -17.550 -5.853 38.543 1.00 91.31 99 LEU A C 1
ATOM 786 O O . LEU A 1 99 ? -18.301 -4.882 38.665 1.00 91.31 99 LEU A O 1
ATOM 790 N N . LEU A 1 100 ? -17.882 -6.919 37.806 1.00 93.19 100 LEU A N 1
ATOM 791 C CA . LEU A 1 100 ? -19.201 -7.148 37.218 1.00 93.19 100 LEU A CA 1
ATOM 792 C C . LEU A 1 100 ? -19.644 -8.596 37.459 1.00 93.19 100 LEU A C 1
ATOM 794 O O . LEU A 1 100 ? -18.847 -9.508 37.250 1.00 93.19 100 LEU A O 1
ATOM 798 N N . PRO A 1 101 ? -20.929 -8.836 37.775 1.00 90.94 101 PRO A N 1
ATOM 799 C CA . PRO A 1 101 ? -21.440 -10.193 37.969 1.00 90.94 101 PRO A CA 1
ATOM 800 C C . PRO A 1 101 ? -21.585 -10.968 36.650 1.00 90.94 101 PRO A C 1
ATOM 802 O O . PRO A 1 101 ? -21.471 -12.189 36.616 1.00 90.94 101 PRO A O 1
ATOM 805 N N . VAL A 1 102 ? -21.869 -10.269 35.547 1.00 93.31 102 VAL A N 1
ATOM 806 C CA . VAL A 1 102 ? -22.071 -10.847 34.210 1.00 93.31 102 VAL A CA 1
ATOM 807 C C . VAL A 1 102 ? -21.618 -9.864 33.137 1.00 93.31 102 VAL A C 1
ATOM 809 O O . VAL A 1 102 ? -21.520 -8.666 33.386 1.00 93.31 102 VAL A O 1
ATOM 812 N N . ASN A 1 103 ? -21.402 -10.341 31.906 1.00 95.69 103 ASN A N 1
ATOM 813 C CA . ASN A 1 103 ? -21.001 -9.476 30.799 1.00 95.69 103 ASN A CA 1
ATOM 814 C C . ASN A 1 103 ? -22.258 -9.013 30.044 1.00 95.69 103 ASN A C 1
ATOM 816 O O . ASN A 1 103 ? -22.852 -9.797 29.288 1.00 95.69 103 ASN A O 1
ATOM 820 N N . PRO A 1 104 ? -22.657 -7.736 30.177 1.00 95.19 104 PRO A N 1
ATOM 821 C CA . PRO A 1 104 ? -23.892 -7.226 29.590 1.00 95.19 104 PRO A CA 1
ATOM 822 C C . PRO A 1 104 ? -23.838 -7.146 28.054 1.00 95.19 104 PRO A C 1
ATOM 824 O O . PRO A 1 104 ? -24.884 -7.026 27.415 1.00 95.19 104 PRO A O 1
ATOM 827 N N . ALA A 1 105 ? -22.655 -7.252 27.438 1.00 94.12 105 ALA A N 1
ATOM 828 C CA . ALA A 1 105 ? -22.450 -7.079 26.001 1.00 94.12 105 ALA A CA 1
ATOM 829 C C . ALA A 1 105 ? -22.460 -8.389 25.180 1.00 94.12 105 ALA A C 1
ATOM 831 O O . ALA A 1 105 ? -22.478 -8.331 23.950 1.00 94.12 105 ALA A O 1
ATOM 832 N N . VAL A 1 106 ? -22.475 -9.577 25.804 1.00 89.00 106 VAL A N 1
ATOM 833 C CA . VAL A 1 106 ? -22.323 -10.873 25.094 1.00 89.00 106 VAL A CA 1
ATOM 834 C C . VAL A 1 106 ? -23.413 -11.131 24.049 1.00 89.00 106 VAL A C 1
ATOM 836 O O . VAL A 1 106 ? -23.097 -11.598 22.956 1.00 89.00 106 VAL A O 1
ATOM 839 N N . GLN A 1 107 ? -24.671 -10.818 24.371 1.00 85.31 107 GLN A N 1
ATOM 840 C CA . GLN A 1 107 ? -25.852 -11.108 23.540 1.00 85.31 107 GLN A CA 1
ATOM 841 C C . GLN A 1 107 ? -26.431 -9.863 22.853 1.00 85.31 107 GLN A C 1
ATOM 843 O O . GLN A 1 107 ? -27.572 -9.867 22.386 1.00 85.31 107 GLN A O 1
ATOM 848 N N . VAL A 1 108 ? -25.670 -8.770 22.792 1.00 85.94 108 VAL A N 1
ATOM 849 C CA . VAL A 1 108 ? -26.123 -7.562 22.102 1.00 85.94 108 VAL A CA 1
ATOM 850 C C . VAL A 1 108 ? -26.016 -7.805 20.601 1.00 85.94 108 VAL A C 1
ATOM 852 O O . VAL A 1 108 ? -24.934 -7.740 20.015 1.00 85.94 108 VAL A O 1
ATOM 855 N N . LYS A 1 109 ? -27.158 -8.110 19.971 1.00 78.06 109 LYS A N 1
ATOM 856 C CA . LYS A 1 109 ? -27.245 -8.230 18.513 1.00 78.06 109 LYS A CA 1
ATOM 857 C C . LYS A 1 109 ? -26.757 -6.930 17.890 1.00 78.06 109 LYS A C 1
ATOM 859 O O . LYS A 1 109 ? -27.146 -5.842 18.301 1.00 78.06 109 LYS A O 1
ATOM 864 N N . THR A 1 110 ? -25.902 -7.028 16.893 1.00 68.25 110 THR A N 1
ATOM 865 C CA . THR A 1 110 ? -25.428 -5.874 16.140 1.00 68.25 110 THR A CA 1
ATOM 866 C C . THR A 1 110 ? -25.913 -6.042 14.713 1.00 68.25 110 THR A C 1
ATOM 868 O O . THR A 1 110 ? -25.690 -7.084 14.096 1.00 68.25 110 THR A O 1
ATOM 871 N N . ALA A 1 111 ? -26.655 -5.059 14.201 1.00 61.75 111 ALA A N 1
ATOM 872 C CA . ALA A 1 111 ? -27.080 -5.087 12.811 1.00 61.75 111 ALA A CA 1
ATOM 873 C C . ALA A 1 111 ? -25.819 -5.024 11.941 1.00 61.75 111 ALA A C 1
ATOM 875 O O . ALA A 1 111 ? -25.110 -4.018 11.927 1.00 61.75 111 ALA A O 1
ATOM 876 N N . ARG A 1 112 ? -25.500 -6.104 11.225 1.00 55.22 112 ARG A N 1
ATOM 877 C CA . ARG A 1 112 ? -24.427 -6.088 10.229 1.00 55.22 112 ARG A CA 1
ATOM 878 C C . ARG A 1 112 ? -24.935 -5.370 8.985 1.00 55.22 112 ARG A C 1
ATOM 880 O O . ARG A 1 112 ? -25.265 -6.005 7.993 1.00 55.22 112 ARG A O 1
ATOM 887 N N . GLN A 1 113 ? -24.995 -4.043 9.013 1.00 54.44 113 GLN A N 1
ATOM 888 C CA . GLN A 1 113 ? -24.982 -3.316 7.749 1.00 54.44 113 GLN A CA 1
ATOM 889 C C . GLN A 1 113 ? -23.537 -3.250 7.270 1.00 54.44 113 GLN A C 1
ATOM 891 O O . GLN A 1 113 ? -22.703 -2.527 7.822 1.00 54.44 113 GLN A O 1
ATOM 896 N N . HIS A 1 114 ? -23.230 -4.053 6.256 1.00 52.94 114 HIS A N 1
ATOM 897 C CA . HIS A 1 114 ? -22.002 -3.897 5.498 1.00 52.94 114 HIS A CA 1
ATOM 898 C C . HIS A 1 114 ? -22.094 -2.558 4.762 1.00 52.94 114 HIS A C 1
ATOM 900 O O . HIS A 1 114 ? -22.831 -2.422 3.787 1.00 52.94 114 HIS A O 1
ATOM 906 N N . GLY A 1 115 ? -21.361 -1.543 5.231 1.00 55.62 115 GLY A N 1
ATOM 907 C CA . GLY A 1 115 ? -21.126 -0.356 4.411 1.00 55.62 115 GLY A CA 1
ATOM 908 C C . GLY A 1 115 ? -20.596 -0.789 3.040 1.00 55.62 115 GLY A C 1
ATOM 909 O O . GLY A 1 115 ? -19.883 -1.791 2.947 1.00 55.62 115 GLY A O 1
ATOM 910 N N . LYS A 1 116 ? -20.957 -0.069 1.967 1.00 64.12 116 LYS A N 1
ATOM 911 C CA . LYS A 1 116 ? -20.566 -0.454 0.600 1.00 64.12 116 LYS A CA 1
ATOM 912 C C . LYS A 1 116 ? -19.046 -0.670 0.542 1.00 64.12 116 LYS A C 1
ATOM 914 O O . LYS A 1 116 ? -18.284 0.280 0.723 1.00 64.12 116 LYS A O 1
ATOM 919 N N . ALA A 1 117 ? -18.617 -1.912 0.300 1.00 74.31 117 ALA A N 1
ATOM 920 C CA . ALA A 1 117 ? -17.210 -2.307 0.360 1.00 74.31 117 ALA A CA 1
ATOM 921 C C . ALA A 1 117 ? -16.343 -1.438 -0.562 1.00 74.31 117 ALA A C 1
ATOM 923 O O . ALA A 1 117 ? -16.811 -0.996 -1.612 1.00 74.31 117 ALA A O 1
ATOM 924 N N . ARG A 1 118 ? -15.081 -1.189 -0.205 1.00 81.25 118 ARG A N 1
ATOM 925 C CA . ARG A 1 118 ? -14.141 -0.569 -1.153 1.00 81.25 118 ARG A CA 1
ATOM 926 C C . ARG A 1 118 ? -14.026 -1.454 -2.391 1.00 81.25 118 ARG A C 1
ATOM 928 O O . ARG A 1 118 ? -14.131 -2.671 -2.282 1.00 81.25 118 ARG A O 1
ATOM 935 N N . ILE A 1 119 ? -13.858 -0.827 -3.548 1.00 90.88 119 ILE A N 1
ATOM 936 C CA . ILE A 1 119 ? -13.769 -1.525 -4.836 1.00 90.88 119 ILE A CA 1
ATOM 937 C C . ILE A 1 119 ? -12.404 -1.273 -5.471 1.00 90.88 119 ILE A C 1
ATOM 939 O O . ILE A 1 119 ? -11.817 -0.219 -5.187 1.00 90.88 119 ILE A O 1
ATOM 943 N N . PRO A 1 120 ? -11.896 -2.208 -6.290 1.00 94.25 120 PRO A N 1
ATOM 944 C CA . PRO A 1 120 ? -10.703 -1.979 -7.095 1.00 94.25 120 PRO A CA 1
ATOM 945 C C . PRO A 1 120 ? -10.902 -0.798 -8.056 1.00 94.25 120 PRO A C 1
ATOM 947 O O . PRO A 1 120 ? -12.031 -0.396 -8.364 1.00 94.25 120 PRO A O 1
ATOM 950 N N . PHE A 1 121 ? -9.789 -0.233 -8.510 1.00 97.19 121 PHE A N 1
ATOM 951 C CA . PHE A 1 121 ? -9.763 0.630 -9.687 1.00 97.19 121 PHE A CA 1
ATOM 952 C C . PHE A 1 121 ? -9.950 -0.208 -10.958 1.00 97.19 121 PHE A C 1
ATOM 954 O O . PHE A 1 121 ? -9.357 -1.283 -11.072 1.00 97.19 121 PHE A O 1
ATOM 961 N N . SER A 1 122 ? -10.771 0.280 -11.889 1.00 94.44 122 SER A N 1
ATOM 962 C CA . SER A 1 122 ? -10.878 -0.248 -13.255 1.00 94.44 122 SER A CA 1
ATOM 963 C C . SER A 1 122 ? -9.712 0.237 -14.120 1.00 94.44 122 SER A C 1
ATOM 965 O O . SER A 1 122 ? -9.026 1.185 -13.743 1.00 94.44 122 SER A O 1
ATOM 967 N N . ALA A 1 123 ? -9.525 -0.358 -15.303 1.00 90.75 123 ALA A N 1
ATOM 968 C CA . ALA A 1 123 ? -8.535 0.113 -16.277 1.00 90.75 123 ALA A CA 1
ATOM 969 C C . ALA A 1 123 ? -8.717 1.611 -16.605 1.00 90.75 123 ALA A C 1
ATOM 971 O O . ALA A 1 123 ? -7.758 2.366 -16.497 1.00 90.75 123 ALA A O 1
ATOM 972 N N . ASP A 1 124 ? -9.957 2.069 -16.845 1.00 94.19 124 ASP A N 1
ATOM 973 C CA . ASP A 1 124 ? -10.269 3.502 -17.036 1.00 94.19 124 ASP A CA 1
ATOM 974 C C . ASP A 1 124 ? -9.822 4.376 -15.852 1.00 94.19 124 ASP A C 1
ATOM 976 O O . ASP A 1 124 ? -9.210 5.425 -16.044 1.00 94.19 124 ASP A O 1
ATOM 980 N N . ASP A 1 125 ? -10.074 3.947 -14.606 1.00 97.25 125 ASP A N 1
ATOM 981 C CA . ASP A 1 125 ? -9.622 4.726 -13.452 1.00 97.25 125 ASP A CA 1
ATOM 982 C C . ASP A 1 125 ? -8.095 4.833 -13.427 1.00 97.25 125 ASP A C 1
ATOM 984 O O . ASP A 1 125 ? -7.564 5.904 -13.139 1.00 97.25 125 ASP A O 1
ATOM 988 N N . LEU A 1 126 ? -7.394 3.721 -13.675 1.00 97.81 126 LEU A N 1
ATOM 989 C CA . LEU A 1 126 ? -5.934 3.665 -13.647 1.00 97.81 126 LEU A CA 1
ATOM 990 C C . LEU A 1 126 ? -5.348 4.536 -14.756 1.00 97.81 126 LEU A C 1
ATOM 992 O O . LEU A 1 126 ? -4.483 5.359 -14.465 1.00 97.81 126 LEU A O 1
ATOM 996 N N . ALA A 1 127 ? -5.876 4.436 -15.977 1.00 94.31 127 ALA A N 1
ATOM 997 C CA . ALA A 1 127 ? -5.496 5.293 -17.092 1.00 94.31 127 ALA A CA 1
ATOM 998 C C . ALA A 1 127 ? -5.666 6.771 -16.716 1.00 94.31 127 ALA A C 1
ATOM 1000 O O . ALA A 1 127 ? -4.716 7.547 -16.808 1.00 94.31 127 ALA A O 1
ATOM 1001 N N . ARG A 1 128 ? -6.823 7.157 -16.168 1.00 97.25 128 ARG A N 1
ATOM 1002 C CA . ARG A 1 128 ? -7.078 8.538 -15.731 1.00 97.25 128 ARG A CA 1
ATOM 1003 C C . ARG A 1 128 ? -6.164 8.989 -14.597 1.00 97.25 128 ARG A C 1
ATOM 1005 O O . ARG A 1 128 ? -5.787 10.158 -14.556 1.00 97.25 128 ARG A O 1
ATOM 1012 N N . ILE A 1 129 ? -5.819 8.105 -13.659 1.00 98.06 129 ILE A N 1
ATOM 1013 C CA . ILE A 1 129 ? -4.875 8.411 -12.577 1.00 98.06 129 ILE A CA 1
ATOM 1014 C C . ILE A 1 129 ? -3.475 8.645 -13.153 1.00 98.06 129 ILE A C 1
ATOM 1016 O O . ILE A 1 129 ? -2.886 9.680 -12.851 1.00 98.06 129 ILE A O 1
ATOM 1020 N N . PHE A 1 130 ? -2.953 7.736 -13.976 1.00 97.25 130 PHE A N 1
ATOM 1021 C CA . PHE A 1 130 ? -1.562 7.766 -14.447 1.00 97.25 130 PHE A CA 1
ATOM 1022 C C . PHE A 1 130 ? -1.319 8.633 -15.696 1.00 97.25 130 PHE A C 1
ATOM 1024 O O . PHE A 1 130 ? -0.172 8.857 -16.067 1.00 97.25 130 PHE A O 1
ATOM 1031 N N . HIS A 1 131 ? -2.375 9.202 -16.282 1.00 94.00 131 HIS A N 1
ATOM 1032 C CA . HIS A 1 131 ? -2.309 10.287 -17.278 1.00 94.00 131 HIS A CA 1
ATOM 1033 C C . HIS A 1 131 ? -2.748 11.643 -16.701 1.00 94.00 131 HIS A C 1
ATOM 1035 O O . HIS A 1 131 ? -2.931 12.622 -17.421 1.00 94.00 131 HIS A O 1
ATOM 1041 N N . SER A 1 132 ? -2.965 11.718 -15.385 1.00 95.69 132 SER A N 1
ATOM 1042 C CA . SER A 1 132 ? -3.318 12.974 -14.726 1.00 95.69 132 SER A CA 1
ATOM 1043 C C . SER A 1 132 ? -2.124 13.942 -14.668 1.00 95.69 132 SER A C 1
ATOM 1045 O O . SER A 1 132 ? -0.980 13.519 -14.836 1.00 95.69 132 SER A O 1
ATOM 1047 N N . PRO A 1 133 ? -2.338 15.228 -14.320 1.00 93.75 133 PRO A N 1
ATOM 1048 C CA . PRO A 1 133 ? -1.249 16.199 -14.204 1.00 93.75 133 PRO A CA 1
ATOM 1049 C C . PRO A 1 133 ? -0.099 15.799 -13.265 1.00 93.75 133 PRO A C 1
ATOM 1051 O O . PRO A 1 133 ? 0.990 16.341 -13.393 1.00 93.75 133 PRO A O 1
ATOM 1054 N N . LEU A 1 134 ? -0.303 14.858 -12.330 1.00 94.75 134 LEU A N 1
ATOM 1055 C CA . LEU A 1 134 ? 0.794 14.324 -11.508 1.00 94.75 134 LEU A CA 1
ATOM 1056 C C . LEU A 1 134 ? 1.870 13.607 -12.333 1.00 94.75 134 LEU A C 1
ATOM 1058 O O . LEU A 1 134 ? 3.010 13.542 -11.893 1.00 94.75 134 LEU A O 1
ATOM 1062 N N . TYR A 1 135 ? 1.503 13.081 -13.499 1.00 95.69 135 TYR A N 1
ATOM 1063 C CA . TYR A 1 135 ? 2.323 12.210 -14.338 1.00 95.69 135 TYR A CA 1
ATOM 1064 C C . TYR A 1 135 ? 2.655 12.831 -15.702 1.00 95.69 135 TYR A C 1
ATOM 1066 O O . TYR A 1 135 ? 3.237 12.173 -16.553 1.00 95.69 135 TYR A O 1
ATOM 1074 N N . ALA A 1 136 ? 2.309 14.106 -15.902 1.00 88.69 136 ALA A N 1
ATOM 1075 C CA . ALA A 1 136 ? 2.519 14.843 -17.149 1.00 88.69 136 ALA A CA 1
ATOM 1076 C C . ALA A 1 136 ? 3.607 15.934 -17.023 1.00 88.69 136 ALA A C 1
ATOM 1078 O O . ALA A 1 136 ? 3.553 16.952 -17.702 1.00 88.69 136 ALA A O 1
ATOM 1079 N N . GLY A 1 137 ? 4.564 15.769 -16.101 1.00 81.00 137 GLY A N 1
ATOM 1080 C CA . GLY A 1 137 ? 5.696 16.695 -15.938 1.00 81.00 137 GLY A CA 1
ATOM 1081 C C . GLY A 1 137 ? 5.389 18.020 -15.221 1.00 81.00 137 GLY A C 1
ATOM 1082 O O . GLY A 1 137 ? 6.251 18.891 -15.156 1.00 81.00 137 GLY A O 1
ATOM 1083 N N . HIS A 1 138 ? 4.193 18.194 -14.649 1.00 84.00 138 HIS A N 1
ATOM 1084 C CA . HIS A 1 138 ? 3.878 19.379 -13.844 1.00 84.00 138 HIS A CA 1
ATOM 1085 C C . HIS A 1 138 ? 4.588 19.363 -12.473 1.00 84.00 138 HIS A C 1
ATOM 1087 O O . HIS A 1 138 ? 4.913 18.290 -11.955 1.00 84.00 138 HIS A O 1
ATOM 1093 N N . PRO A 1 139 ? 4.753 20.531 -11.815 1.00 90.50 139 PRO A N 1
ATOM 1094 C CA . PRO A 1 139 ? 5.298 20.601 -10.462 1.00 90.50 139 PRO A CA 1
ATOM 1095 C C . PRO A 1 139 ? 4.548 19.710 -9.464 1.00 90.50 139 PRO A C 1
ATOM 1097 O O . PRO A 1 139 ? 3.317 19.750 -9.354 1.00 90.50 139 PRO A O 1
ATOM 1100 N N . LEU A 1 140 ? 5.303 18.930 -8.688 1.00 95.50 140 LEU A N 1
ATOM 1101 C CA . LEU A 1 140 ? 4.735 17.984 -7.734 1.00 95.50 140 LEU A CA 1
ATOM 1102 C C . LEU A 1 140 ? 4.111 18.706 -6.525 1.00 95.50 140 LEU A C 1
ATOM 1104 O O . LEU A 1 140 ? 4.741 19.572 -5.911 1.00 95.50 140 LEU A O 1
ATOM 1108 N N . PRO A 1 141 ? 2.880 18.346 -6.118 1.00 95.19 141 PRO A N 1
ATOM 1109 C CA . PRO A 1 141 ? 2.152 19.080 -5.096 1.00 95.19 141 PRO A CA 1
ATOM 1110 C C . PRO A 1 141 ? 2.751 18.860 -3.705 1.00 95.19 141 PRO A C 1
ATOM 1112 O O . PRO A 1 141 ? 2.755 17.749 -3.170 1.00 95.19 141 PRO A O 1
ATOM 1115 N N . GLN A 1 142 ? 3.138 19.955 -3.049 1.00 94.62 142 GLN A N 1
ATOM 1116 C CA . GLN A 1 142 ? 3.656 19.931 -1.677 1.00 94.62 142 GLN A CA 1
ATOM 1117 C C . GLN A 1 142 ? 2.670 19.291 -0.685 1.00 94.62 142 GLN A C 1
ATOM 1119 O O . GLN A 1 142 ? 3.075 18.544 0.200 1.00 94.62 142 GLN A O 1
ATOM 1124 N N . ALA A 1 143 ? 1.363 19.512 -0.868 1.00 93.56 143 ALA A N 1
ATOM 1125 C CA . ALA A 1 143 ? 0.316 18.912 -0.034 1.00 93.56 143 ALA A CA 1
ATOM 1126 C C . ALA A 1 143 ? 0.257 17.373 -0.117 1.00 93.56 143 ALA A C 1
ATOM 1128 O O . ALA A 1 143 ? -0.316 16.739 0.769 1.00 93.56 143 ALA A O 1
ATOM 1129 N N . GLY A 1 144 ? 0.813 16.785 -1.179 1.00 95.00 144 GLY A N 1
ATOM 1130 C CA . GLY A 1 144 ? 0.968 15.343 -1.349 1.00 95.00 144 GLY A CA 1
ATOM 1131 C C . GLY A 1 144 ? 2.353 14.826 -0.965 1.00 95.00 144 GLY A C 1
ATOM 1132 O O . GLY A 1 144 ? 2.641 13.670 -1.238 1.00 95.00 144 GLY A O 1
ATOM 1133 N N . GLY A 1 145 ? 3.211 15.654 -0.361 1.00 96.56 145 GLY A N 1
ATOM 1134 C CA . GLY A 1 145 ? 4.589 15.277 -0.044 1.00 96.56 145 GLY A CA 1
ATOM 1135 C C . GLY A 1 145 ? 5.491 15.191 -1.274 1.00 96.56 145 GLY A C 1
ATOM 1136 O O . GLY A 1 145 ? 6.356 14.322 -1.309 1.00 96.56 145 GLY A O 1
ATOM 1137 N N . ARG A 1 146 ? 5.273 16.062 -2.275 1.00 96.31 146 ARG A N 1
ATOM 1138 C CA . ARG A 1 146 ? 6.090 16.169 -3.497 1.00 96.31 146 ARG A CA 1
ATOM 1139 C C . ARG A 1 146 ? 6.242 14.816 -4.208 1.00 96.31 146 ARG A C 1
ATOM 1141 O O . ARG A 1 146 ? 5.264 14.331 -4.772 1.00 96.31 146 ARG A O 1
ATOM 1148 N N . GLU A 1 147 ? 7.413 14.191 -4.153 1.00 97.44 147 GLU A N 1
ATOM 1149 C CA . GLU A 1 147 ? 7.745 12.918 -4.803 1.00 97.44 147 GLU A CA 1
ATOM 1150 C C . GLU A 1 147 ? 6.861 11.769 -4.306 1.00 97.44 147 GLU A C 1
ATOM 1152 O O . GLU A 1 147 ? 6.516 10.875 -5.078 1.00 97.44 147 GLU A O 1
ATOM 1157 N N . ALA A 1 148 ? 6.373 11.839 -3.063 1.00 98.19 148 ALA A N 1
ATOM 1158 C CA . ALA A 1 148 ? 5.395 10.885 -2.550 1.00 98.19 148 ALA A CA 1
ATOM 1159 C C . ALA A 1 148 ? 4.073 10.911 -3.343 1.00 98.19 148 ALA A C 1
ATOM 1161 O O . ALA A 1 148 ? 3.451 9.866 -3.531 1.00 98.19 148 ALA A O 1
ATOM 1162 N N . ALA A 1 149 ? 3.648 12.076 -3.852 1.00 98.06 149 ALA A N 1
ATOM 1163 C CA . ALA A 1 149 ? 2.446 12.203 -4.683 1.00 98.06 149 ALA A CA 1
ATOM 1164 C C . ALA A 1 149 ? 2.568 11.440 -6.002 1.00 98.06 149 ALA A C 1
ATOM 1166 O O . ALA A 1 149 ? 1.568 10.902 -6.474 1.00 98.06 149 ALA A O 1
ATOM 1167 N N . TYR A 1 150 ? 3.781 11.368 -6.547 1.00 98.12 150 TYR A N 1
ATOM 1168 C CA . TYR A 1 150 ? 4.096 10.637 -7.768 1.00 98.12 150 TYR A CA 1
ATOM 1169 C C . TYR A 1 150 ? 4.272 9.135 -7.500 1.00 98.12 150 TYR A C 1
ATOM 1171 O O . TYR A 1 150 ? 3.626 8.298 -8.139 1.00 98.12 150 TYR A O 1
ATOM 1179 N N . TRP A 1 151 ? 5.109 8.785 -6.519 1.00 98.50 151 TRP A N 1
ATOM 1180 C CA . TRP A 1 151 ? 5.561 7.410 -6.308 1.00 98.50 151 TRP A CA 1
ATOM 1181 C C . TRP A 1 151 ? 4.606 6.546 -5.494 1.00 98.50 151 TRP A C 1
ATOM 1183 O O . TRP A 1 151 ? 4.471 5.369 -5.810 1.00 98.50 151 TRP A O 1
ATOM 1193 N N . LEU A 1 152 ? 3.914 7.072 -4.477 1.00 98.62 152 LEU A N 1
ATOM 1194 C CA . LEU A 1 152 ? 3.048 6.227 -3.643 1.00 98.62 152 LEU A CA 1
ATOM 1195 C C . LEU A 1 152 ? 1.934 5.525 -4.441 1.00 98.62 152 LEU A C 1
ATOM 1197 O O . LEU A 1 152 ? 1.710 4.343 -4.177 1.00 98.62 152 LEU A O 1
ATOM 1201 N N . PRO A 1 153 ? 1.242 6.164 -5.410 1.00 98.56 153 PRO A N 1
ATOM 1202 C CA . PRO A 1 153 ? 0.259 5.464 -6.237 1.00 98.56 153 PRO A CA 1
ATOM 1203 C C . PRO A 1 153 ? 0.883 4.387 -7.139 1.00 98.56 153 PRO A C 1
ATOM 1205 O O . PRO A 1 153 ? 0.334 3.289 -7.213 1.00 98.56 153 PRO A O 1
ATOM 1208 N N . LEU A 1 154 ? 2.038 4.658 -7.765 1.00 98.38 154 LEU A N 1
ATOM 1209 C CA . LEU A 1 154 ? 2.773 3.674 -8.576 1.00 98.38 154 LEU A CA 1
ATOM 1210 C C . LEU A 1 154 ? 3.214 2.478 -7.722 1.00 98.38 154 LEU A C 1
ATOM 1212 O O . LEU A 1 154 ? 2.908 1.332 -8.039 1.00 98.38 154 LEU A O 1
ATOM 1216 N N . LEU A 1 155 ? 3.861 2.736 -6.585 1.00 98.56 155 LEU A N 1
ATOM 1217 C CA . LEU A 1 155 ? 4.280 1.693 -5.651 1.00 98.56 155 LEU A CA 1
ATOM 1218 C C . LEU A 1 155 ? 3.083 0.887 -5.149 1.00 98.56 155 LEU A C 1
ATOM 1220 O O . LEU A 1 155 ? 3.143 -0.337 -5.125 1.00 98.56 155 LEU A O 1
ATOM 1224 N N . ALA A 1 156 ? 1.971 1.528 -4.786 1.00 98.25 156 ALA A N 1
ATOM 1225 C CA . ALA A 1 156 ? 0.779 0.813 -4.338 1.00 98.25 156 ALA A CA 1
ATOM 1226 C C . ALA A 1 156 ? 0.182 -0.083 -5.432 1.00 98.25 156 ALA A C 1
ATOM 1228 O O . ALA A 1 156 ? -0.291 -1.175 -5.111 1.00 98.25 156 ALA A O 1
ATOM 1229 N N . LEU A 1 157 ? 0.229 0.351 -6.696 1.00 98.06 157 LEU A N 1
ATOM 1230 C CA . LEU A 1 157 ? -0.242 -0.429 -7.840 1.00 98.06 157 LEU A CA 1
ATOM 1231 C C . LEU A 1 157 ? 0.583 -1.700 -8.061 1.00 98.06 157 LEU A C 1
ATOM 1233 O O . LEU A 1 157 ? 0.006 -2.723 -8.406 1.00 98.06 157 LEU A O 1
ATOM 1237 N N . PHE A 1 158 ? 1.897 -1.645 -7.845 1.00 97.31 158 PHE A N 1
ATOM 1238 C CA . PHE A 1 158 ? 2.818 -2.757 -8.113 1.00 97.31 158 PHE A CA 1
ATOM 1239 C C . PHE A 1 158 ? 3.238 -3.549 -6.867 1.00 97.31 158 PHE A C 1
ATOM 1241 O O . PHE A 1 158 ? 3.988 -4.505 -6.980 1.00 97.31 158 PHE A O 1
ATOM 1248 N N . THR A 1 159 ? 2.773 -3.182 -5.671 1.00 96.31 159 THR A N 1
ATOM 1249 C CA . THR A 1 159 ? 3.118 -3.900 -4.422 1.00 96.31 159 THR A CA 1
ATOM 1250 C C . THR A 1 159 ? 1.899 -4.320 -3.607 1.00 96.31 159 THR A C 1
ATOM 1252 O O . THR A 1 159 ? 2.005 -5.112 -2.670 1.00 96.31 159 THR A O 1
ATOM 1255 N N . GLY A 1 160 ? 0.738 -3.706 -3.862 1.00 95.25 160 GLY A N 1
ATOM 1256 C CA . GLY A 1 160 ? -0.451 -3.850 -3.027 1.00 95.25 160 GLY A CA 1
ATOM 1257 C C . GLY A 1 160 ? -0.257 -3.397 -1.570 1.00 95.25 160 GLY A C 1
ATOM 1258 O O . GLY A 1 160 ? -1.090 -3.713 -0.711 1.00 95.25 160 GLY A O 1
ATOM 1259 N N . ALA A 1 161 ? 0.826 -2.689 -1.244 1.00 94.75 161 ALA A N 1
ATOM 1260 C CA . ALA A 1 161 ? 1.141 -2.279 0.119 1.00 94.75 161 ALA A CA 1
ATOM 1261 C C . ALA A 1 161 ? 0.158 -1.229 0.662 1.00 94.75 161 ALA A C 1
ATOM 1263 O O . ALA A 1 161 ? -0.519 -0.503 -0.073 1.00 94.75 161 ALA A O 1
ATOM 1264 N N . ARG A 1 162 ? 0.037 -1.151 1.992 1.00 93.69 162 ARG A N 1
ATOM 1265 C CA . ARG A 1 162 ? -0.794 -0.120 2.630 1.00 93.69 162 ARG A CA 1
ATOM 1266 C C . ARG A 1 162 ? -0.091 1.233 2.524 1.00 93.69 162 ARG A C 1
ATOM 1268 O O . ARG A 1 162 ? 1.127 1.306 2.601 1.00 93.69 162 ARG A O 1
ATOM 1275 N N . VAL A 1 163 ? -0.871 2.314 2.451 1.00 95.69 163 VAL A N 1
ATOM 1276 C CA . VAL A 1 163 ? -0.333 3.686 2.369 1.00 95.69 163 VAL A CA 1
ATOM 1277 C C . VAL A 1 163 ? 0.668 3.999 3.476 1.00 95.69 163 VAL A C 1
ATOM 1279 O O . VAL A 1 163 ? 1.699 4.585 3.201 1.00 95.69 163 VAL A O 1
ATOM 1282 N N . GLU A 1 164 ? 0.387 3.576 4.713 1.00 93.81 164 GLU A N 1
ATOM 1283 C CA . GLU A 1 164 ? 1.283 3.819 5.844 1.00 93.81 164 GLU A CA 1
ATOM 1284 C C . GLU A 1 164 ? 2.579 3.018 5.725 1.00 93.81 164 GLU A C 1
ATOM 1286 O O . GLU A 1 164 ? 3.629 3.529 6.079 1.00 93.81 164 GLU A O 1
ATOM 1291 N N . GLU A 1 165 ? 2.505 1.790 5.200 1.00 94.12 165 GLU A N 1
ATOM 1292 C CA . GLU A 1 165 ? 3.681 0.937 5.007 1.00 94.12 165 GLU A CA 1
ATOM 1293 C C . GLU A 1 165 ? 4.627 1.559 3.980 1.00 94.12 165 GLU A C 1
ATOM 1295 O O . GLU A 1 165 ? 5.822 1.587 4.221 1.00 94.12 165 GLU A O 1
ATOM 1300 N N . LEU A 1 166 ? 4.092 2.110 2.885 1.00 96.75 166 LEU A N 1
ATOM 1301 C CA . LEU A 1 166 ? 4.890 2.808 1.875 1.00 96.75 166 LEU A CA 1
ATOM 1302 C C . LEU A 1 166 ? 5.383 4.179 2.360 1.00 96.75 166 LEU A C 1
ATOM 1304 O O . LEU A 1 166 ? 6.523 4.551 2.112 1.00 96.75 166 LEU A O 1
ATOM 1308 N N . ALA A 1 167 ? 4.527 4.934 3.052 1.00 96.31 167 ALA A N 1
ATOM 1309 C CA . ALA A 1 167 ? 4.837 6.282 3.523 1.00 96.31 167 ALA A CA 1
ATOM 1310 C C . ALA A 1 167 ? 5.943 6.312 4.588 1.00 96.31 167 ALA A C 1
ATOM 1312 O O . ALA A 1 167 ? 6.634 7.319 4.700 1.00 96.31 167 ALA A O 1
ATOM 1313 N N . GLN A 1 168 ? 6.089 5.241 5.374 1.00 94.25 168 GLN A N 1
ATOM 1314 C CA . GLN A 1 168 ? 7.103 5.137 6.426 1.00 94.25 168 GLN A CA 1
ATOM 1315 C C . GLN A 1 168 ? 8.407 4.465 5.971 1.00 94.25 168 GLN A C 1
ATOM 1317 O O . GLN A 1 168 ? 9.287 4.289 6.807 1.00 94.25 168 GLN A O 1
ATOM 1322 N N . LEU A 1 169 ? 8.530 4.064 4.697 1.00 96.06 169 LEU A N 1
ATOM 1323 C CA . LEU A 1 169 ? 9.744 3.413 4.196 1.00 96.06 169 LEU A CA 1
ATOM 1324 C C . LEU A 1 169 ? 10.969 4.301 4.420 1.00 96.06 169 LEU A C 1
ATOM 1326 O O . LEU A 1 169 ? 10.949 5.508 4.151 1.00 96.06 169 LEU A O 1
ATOM 1330 N N . LEU A 1 170 ? 12.049 3.680 4.872 1.00 95.75 170 LEU A N 1
ATOM 1331 C CA . LEU A 1 170 ? 13.375 4.269 4.860 1.00 95.75 170 LEU A CA 1
ATOM 1332 C C . LEU A 1 170 ? 14.063 4.000 3.527 1.00 95.75 170 LEU A C 1
ATOM 1334 O O . LEU A 1 170 ? 13.741 3.045 2.823 1.00 95.75 170 LEU A O 1
ATOM 1338 N N . VAL A 1 171 ? 15.082 4.796 3.217 1.00 95.94 171 VAL A N 1
ATOM 1339 C CA . VAL A 1 171 ? 15.952 4.528 2.062 1.00 95.94 171 VAL A CA 1
ATOM 1340 C C . VAL A 1 171 ? 16.581 3.136 2.173 1.00 95.94 171 VAL A C 1
ATOM 1342 O O . VAL A 1 171 ? 16.544 2.366 1.219 1.00 95.94 171 VAL A O 1
ATOM 1345 N N . LYS A 1 172 ? 17.058 2.762 3.372 1.00 94.50 172 LYS A N 1
ATOM 1346 C CA . LYS A 1 172 ? 17.670 1.446 3.646 1.00 94.50 172 LYS A CA 1
ATOM 1347 C C . LYS A 1 172 ? 16.722 0.247 3.487 1.00 94.50 172 LYS A C 1
ATOM 1349 O O . LYS A 1 172 ? 17.174 -0.900 3.511 1.00 94.50 172 LYS A O 1
ATOM 1354 N N . ASP A 1 173 ? 15.416 0.493 3.386 1.00 95.94 173 ASP A N 1
ATOM 1355 C CA . ASP A 1 173 ? 14.426 -0.561 3.162 1.00 95.94 173 ASP A CA 1
ATOM 1356 C C . ASP A 1 173 ? 14.335 -0.945 1.679 1.00 95.94 173 ASP A C 1
ATOM 1358 O O . ASP A 1 173 ? 13.782 -1.996 1.359 1.00 95.94 173 ASP A O 1
ATOM 1362 N N . VAL A 1 174 ? 14.908 -0.146 0.772 1.00 96.44 174 VAL A N 1
ATOM 1363 C CA . VAL A 1 174 ? 15.111 -0.531 -0.627 1.00 96.44 174 VAL A CA 1
ATOM 1364 C C . VAL A 1 174 ? 16.420 -1.303 -0.720 1.00 96.44 174 VAL A C 1
ATOM 1366 O O . VAL A 1 174 ? 17.509 -0.738 -0.642 1.00 96.44 174 VAL A O 1
ATOM 1369 N N . ARG A 1 175 ? 16.311 -2.620 -0.860 1.00 93.69 175 ARG A N 1
ATOM 1370 C CA . ARG A 1 175 ? 17.449 -3.541 -0.868 1.00 93.69 175 ARG A CA 1
ATOM 1371 C C . ARG A 1 175 ? 17.638 -4.140 -2.255 1.00 93.69 175 ARG A C 1
ATOM 1373 O O . ARG A 1 175 ? 16.777 -4.012 -3.124 1.00 93.69 175 ARG A O 1
ATOM 1380 N N . HIS A 1 176 ? 18.787 -4.763 -2.468 1.00 89.25 176 HIS A N 1
ATOM 1381 C CA . HIS A 1 176 ? 19.161 -5.381 -3.733 1.00 89.25 176 HIS A CA 1
ATOM 1382 C C . HIS A 1 176 ? 19.732 -6.770 -3.473 1.00 89.25 176 HIS A C 1
ATOM 1384 O O . HIS A 1 176 ? 20.555 -6.930 -2.571 1.00 89.25 176 HIS A O 1
ATOM 1390 N N . VAL A 1 177 ? 19.306 -7.748 -4.265 1.00 80.00 177 VAL A N 1
ATOM 1391 C CA . VAL A 1 177 ? 19.926 -9.071 -4.324 1.00 80.00 177 VAL A CA 1
ATOM 1392 C C . VAL A 1 177 ? 20.647 -9.170 -5.665 1.00 80.00 177 VAL A C 1
ATOM 1394 O O . VAL A 1 177 ? 19.980 -9.042 -6.695 1.00 80.00 177 VAL A O 1
ATOM 1397 N N . PRO A 1 178 ? 21.982 -9.354 -5.679 1.00 59.56 178 PRO A N 1
ATOM 1398 C CA . PRO A 1 178 ? 22.708 -9.678 -6.904 1.00 59.56 178 PRO A CA 1
ATOM 1399 C C . PRO A 1 178 ? 22.012 -10.867 -7.583 1.00 59.56 178 PRO A C 1
ATOM 1401 O O . PRO A 1 178 ? 21.756 -11.844 -6.899 1.00 59.56 178 PRO A O 1
ATOM 1404 N N . GLU A 1 179 ? 21.661 -10.754 -8.869 1.00 71.81 179 GLU A N 1
ATOM 1405 C CA . GLU A 1 179 ? 20.908 -11.730 -9.702 1.00 71.81 179 GLU A CA 1
ATOM 1406 C C . GLU A 1 179 ? 19.378 -11.590 -9.733 1.00 71.81 179 GLU A C 1
ATOM 1408 O O . GLU A 1 179 ? 18.803 -11.724 -10.807 1.00 71.81 179 GLU A O 1
ATOM 1413 N N . LEU A 1 180 ? 18.701 -11.264 -8.625 1.00 75.25 180 LEU A N 1
ATOM 1414 C CA . LEU A 1 180 ? 17.232 -11.096 -8.649 1.00 75.25 180 LEU A CA 1
ATOM 1415 C C . LEU A 1 180 ? 16.801 -9.643 -8.879 1.00 75.25 180 LEU A C 1
ATOM 1417 O O . LEU A 1 180 ? 15.812 -9.374 -9.557 1.00 75.25 180 LEU A O 1
ATOM 1421 N N . GLY A 1 181 ? 17.536 -8.688 -8.307 1.00 82.12 181 GLY A N 1
ATOM 1422 C CA . GLY A 1 181 ? 17.239 -7.262 -8.398 1.00 82.12 181 GLY A CA 1
ATOM 1423 C C . GLY A 1 181 ? 16.738 -6.647 -7.090 1.00 82.12 181 GLY A C 1
ATOM 1424 O O . GLY A 1 181 ? 17.039 -7.102 -5.982 1.00 82.12 181 GLY A O 1
ATOM 1425 N N . HIS A 1 182 ? 16.018 -5.529 -7.209 1.00 91.88 182 HIS A N 1
ATOM 1426 C CA . HIS A 1 182 ? 15.604 -4.726 -6.059 1.00 91.88 182 HIS A CA 1
ATOM 1427 C C . HIS A 1 182 ? 14.324 -5.239 -5.399 1.00 91.88 182 HIS A C 1
ATOM 1429 O O . HIS A 1 182 ? 13.399 -5.694 -6.067 1.00 91.88 182 HIS A O 1
ATOM 1435 N N . TYR A 1 183 ? 14.224 -5.078 -4.081 1.00 95.38 183 TYR A N 1
ATOM 1436 C CA . TYR A 1 183 ? 13.001 -5.337 -3.325 1.00 95.38 183 TYR A CA 1
ATOM 1437 C C . TYR A 1 183 ? 12.803 -4.310 -2.204 1.00 95.38 183 TYR A C 1
ATOM 1439 O O . TYR A 1 183 ? 13.755 -3.721 -1.691 1.00 95.38 183 TYR A O 1
ATOM 1447 N N . LEU A 1 184 ? 11.547 -4.108 -1.813 1.00 96.75 184 LEU A N 1
ATOM 1448 C CA . LEU A 1 184 ? 11.159 -3.342 -0.634 1.00 96.75 184 LEU A CA 1
ATOM 1449 C C . LEU A 1 184 ? 11.074 -4.279 0.571 1.00 96.75 184 LEU A C 1
ATOM 1451 O O . LEU A 1 184 ? 10.315 -5.254 0.555 1.00 96.75 184 LEU A O 1
ATOM 1455 N N . ASN A 1 185 ? 11.814 -3.969 1.628 1.00 94.12 185 ASN A N 1
ATOM 1456 C CA . ASN A 1 185 ? 11.717 -4.635 2.917 1.00 94.12 185 ASN A CA 1
ATOM 1457 C C . ASN A 1 185 ? 10.699 -3.909 3.802 1.00 94.12 185 ASN A C 1
ATOM 1459 O O . ASN A 1 185 ? 11.022 -2.931 4.470 1.00 94.12 185 ASN A O 1
ATOM 1463 N N . ILE A 1 186 ? 9.452 -4.373 3.813 1.00 91.31 186 ILE A N 1
ATOM 1464 C CA . ILE A 1 186 ? 8.414 -3.789 4.665 1.00 91.31 186 ILE A CA 1
ATOM 1465 C C . ILE A 1 186 ? 8.499 -4.474 6.026 1.00 91.31 186 ILE A C 1
ATOM 1467 O O . ILE A 1 186 ? 7.965 -5.568 6.191 1.00 91.31 186 ILE A O 1
ATOM 1471 N N . SER A 1 187 ? 9.158 -3.835 6.993 1.00 81.06 187 SER A N 1
ATOM 1472 C CA . SER A 1 187 ? 9.332 -4.336 8.363 1.00 81.06 187 SER A CA 1
ATOM 1473 C C . SER A 1 187 ? 8.886 -3.305 9.417 1.00 81.06 187 SER A C 1
ATOM 1475 O O . SER A 1 187 ? 8.481 -2.187 9.092 1.00 81.06 187 SER A O 1
ATOM 1477 N N . ASP A 1 188 ? 8.892 -3.698 10.691 1.00 70.31 188 ASP A N 1
ATOM 1478 C CA . ASP A 1 188 ? 8.816 -2.804 11.859 1.00 70.31 188 ASP A CA 1
ATOM 1479 C C . ASP A 1 188 ? 10.142 -2.792 12.647 1.00 70.31 188 ASP A C 1
ATOM 1481 O O . ASP A 1 188 ? 10.159 -2.473 13.829 1.00 70.31 188 ASP A O 1
ATOM 1485 N N . GLU A 1 189 ? 11.262 -3.139 11.997 1.00 61.94 189 GLU A N 1
ATOM 1486 C CA . GLU A 1 189 ? 12.599 -3.137 12.622 1.00 61.94 189 GLU A CA 1
ATOM 1487 C C . GLU A 1 189 ? 13.078 -1.726 12.966 1.00 61.94 189 GLU A C 1
ATOM 1489 O O . GLU A 1 189 ? 13.835 -1.524 13.912 1.00 61.94 189 GLU A O 1
ATOM 1494 N N . ALA A 1 190 ? 12.669 -0.729 12.182 1.00 61.66 190 ALA A N 1
ATOM 1495 C CA . ALA A 1 190 ? 12.974 0.649 12.507 1.00 61.66 190 ALA A CA 1
ATOM 1496 C C . ALA A 1 190 ? 12.064 1.128 13.645 1.00 61.66 190 ALA A C 1
ATOM 1498 O O . ALA A 1 190 ? 10.853 0.963 13.577 1.00 61.66 190 ALA A O 1
ATOM 1499 N N . GLU A 1 191 ? 12.627 1.830 14.629 1.00 58.72 191 GLU A N 1
ATOM 1500 C CA . GLU A 1 191 ? 11.932 2.285 15.851 1.00 58.72 191 GLU A CA 1
ATOM 1501 C C . GLU A 1 191 ? 10.602 3.035 15.603 1.00 58.72 191 GLU A C 1
ATOM 1503 O O . GLU A 1 191 ? 9.665 2.994 16.398 1.00 58.72 191 GLU A O 1
ATOM 1508 N N . HIS A 1 192 ? 10.488 3.709 14.459 1.00 61.38 192 HIS A N 1
ATOM 1509 C CA . HIS A 1 192 ? 9.304 4.471 14.058 1.00 61.38 192 HIS A CA 1
ATOM 1510 C C . HIS A 1 192 ? 8.342 3.686 13.150 1.00 61.38 192 HIS A C 1
ATOM 1512 O O . HIS A 1 192 ? 7.192 4.107 12.978 1.00 61.38 192 HIS A O 1
ATOM 1518 N N . ALA A 1 193 ? 8.793 2.583 12.549 1.00 60.94 193 ALA A N 1
ATOM 1519 C CA . ALA A 1 193 ? 8.001 1.785 11.632 1.00 60.94 193 ALA A CA 1
ATOM 1520 C C . ALA A 1 193 ? 6.968 0.985 12.427 1.00 60.94 193 ALA A C 1
ATOM 1522 O O . ALA A 1 193 ? 7.277 0.253 13.362 1.00 60.94 193 ALA A O 1
ATOM 1523 N N . LYS A 1 194 ? 5.692 1.152 12.075 1.00 68.06 194 LYS A N 1
ATOM 1524 C CA . LYS A 1 194 ? 4.579 0.518 12.792 1.00 68.06 194 LYS A CA 1
ATOM 1525 C C . LYS A 1 194 ? 3.761 -0.314 11.824 1.00 68.06 194 LYS A C 1
ATOM 1527 O O . LYS A 1 194 ? 2.872 0.209 11.146 1.00 68.06 194 LYS A O 1
ATOM 1532 N N . LEU A 1 195 ? 4.026 -1.615 11.789 1.00 65.94 195 LEU A N 1
ATOM 1533 C CA . LEU A 1 195 ? 3.223 -2.576 11.033 1.00 65.94 195 LEU A CA 1
ATOM 1534 C C . LEU A 1 195 ? 1.918 -2.920 11.747 1.00 65.94 195 LEU A C 1
ATOM 1536 O O . LEU A 1 195 ? 1.729 -2.554 12.900 1.00 65.94 195 LEU A O 1
ATOM 1540 N N . LYS A 1 196 ? 0.959 -3.569 11.066 1.00 58.72 196 LYS A N 1
ATOM 1541 C CA . LYS A 1 196 ? -0.341 -3.906 11.679 1.00 58.72 196 LYS A CA 1
ATOM 1542 C C . LYS A 1 196 ? -0.249 -5.144 12.578 1.00 58.72 196 LYS A C 1
ATOM 1544 O O . LYS A 1 196 ? -0.904 -5.144 13.619 1.00 58.72 196 LYS A O 1
ATOM 1549 N N . ASN A 1 197 ? 0.558 -6.134 12.220 1.00 63.16 197 ASN A N 1
ATOM 1550 C CA . ASN A 1 197 ? 0.819 -7.391 12.936 1.00 63.16 197 ASN A CA 1
ATOM 1551 C C . ASN A 1 197 ? 2.173 -7.972 12.466 1.00 63.16 197 ASN A C 1
ATOM 1553 O O . ASN A 1 197 ? 2.693 -7.505 11.460 1.00 63.16 197 ASN A O 1
ATOM 1557 N N . ALA A 1 198 ? 2.729 -8.980 13.149 1.00 61.69 198 ALA A N 1
ATOM 1558 C CA . ALA A 1 198 ? 4.017 -9.587 12.768 1.00 61.69 198 ALA A CA 1
ATOM 1559 C C . ALA A 1 198 ? 4.029 -10.089 11.308 1.00 61.69 198 ALA A C 1
ATOM 1561 O O . ALA A 1 198 ? 4.967 -9.847 10.562 1.00 61.69 198 ALA A O 1
ATOM 1562 N N . ALA A 1 199 ? 2.916 -10.661 10.846 1.00 62.38 199 ALA A N 1
ATOM 1563 C CA . ALA A 1 199 ? 2.761 -11.127 9.470 1.00 62.38 199 ALA A CA 1
ATOM 1564 C C . ALA A 1 199 ? 2.714 -10.023 8.391 1.00 62.38 199 ALA A C 1
ATOM 1566 O O . ALA A 1 199 ? 2.666 -10.327 7.199 1.00 62.38 199 ALA A O 1
ATOM 1567 N N . SER A 1 200 ? 2.706 -8.742 8.772 1.00 71.69 200 SER A N 1
ATOM 1568 C CA . SER A 1 200 ? 2.915 -7.645 7.822 1.00 71.69 200 SER A CA 1
ATOM 1569 C C . SER A 1 200 ? 4.369 -7.563 7.345 1.00 71.69 200 SER A C 1
ATOM 1571 O O . SER A 1 200 ? 4.578 -6.946 6.294 1.00 71.69 200 SER A O 1
ATOM 1573 N N . ARG A 1 201 ? 5.333 -8.126 8.099 1.00 84.12 201 ARG A N 1
ATOM 1574 C CA . ARG A 1 201 ? 6.748 -8.157 7.717 1.00 84.12 201 ARG A CA 1
ATOM 1575 C C . ARG A 1 201 ? 6.905 -8.981 6.453 1.00 84.12 201 ARG A C 1
ATOM 1577 O O . ARG A 1 201 ? 6.445 -10.120 6.419 1.00 84.12 201 ARG A O 1
ATOM 1584 N N . ARG A 1 202 ? 7.477 -8.394 5.405 1.00 90.56 202 ARG A N 1
ATOM 1585 C CA . ARG A 1 202 ? 7.594 -9.048 4.096 1.00 90.56 202 ARG A CA 1
ATOM 1586 C C . ARG A 1 202 ? 8.611 -8.367 3.197 1.00 90.56 202 ARG A C 1
ATOM 1588 O O . ARG A 1 202 ? 8.906 -7.181 3.347 1.00 90.56 202 ARG A O 1
ATOM 1595 N N . ARG A 1 203 ? 9.045 -9.118 2.192 1.00 92.75 203 ARG A N 1
ATOM 1596 C CA . ARG A 1 203 ? 9.873 -8.643 1.086 1.00 92.75 203 ARG A CA 1
ATOM 1597 C C . ARG A 1 203 ? 9.000 -8.569 -0.165 1.00 92.75 203 ARG A C 1
ATOM 1599 O O . ARG A 1 203 ? 8.267 -9.509 -0.453 1.00 92.75 203 ARG A O 1
ATOM 1606 N N . VAL A 1 204 ? 9.024 -7.438 -0.866 1.00 96.19 204 VAL A N 1
ATOM 1607 C CA . VAL A 1 204 ? 8.223 -7.228 -2.083 1.00 96.19 204 VAL A CA 1
ATOM 1608 C C . VAL A 1 204 ? 9.147 -6.802 -3.218 1.00 96.19 204 VAL A C 1
ATOM 1610 O O . VAL A 1 204 ? 9.705 -5.708 -3.127 1.00 96.19 204 VAL A O 1
ATOM 1613 N N . PRO A 1 205 ? 9.331 -7.614 -4.270 1.00 96.06 205 PRO A N 1
ATOM 1614 C CA . PRO A 1 205 ? 10.160 -7.237 -5.408 1.00 96.06 205 PRO A CA 1
ATOM 1615 C C . PRO A 1 205 ? 9.711 -5.916 -6.035 1.00 96.06 205 PRO A C 1
ATOM 1617 O O . PRO A 1 205 ? 8.514 -5.639 -6.167 1.00 96.06 205 PRO A O 1
ATOM 1620 N N . VAL A 1 206 ? 10.676 -5.088 -6.425 1.00 96.12 206 VAL A N 1
ATOM 1621 C CA . VAL A 1 206 ? 10.419 -3.875 -7.198 1.00 96.12 206 VAL A CA 1
ATOM 1622 C C . VAL A 1 206 ? 10.148 -4.305 -8.632 1.00 96.12 206 VAL A C 1
ATOM 1624 O O . VAL A 1 206 ? 11.037 -4.779 -9.330 1.00 96.12 206 VAL A O 1
ATOM 1627 N N . HIS A 1 207 ? 8.903 -4.137 -9.067 1.00 94.75 207 HIS A N 1
ATOM 1628 C CA . HIS A 1 207 ? 8.483 -4.516 -10.411 1.00 94.75 207 HIS A CA 1
ATOM 1629 C C . HIS A 1 207 ? 9.315 -3.798 -11.499 1.00 94.75 207 HIS A C 1
ATOM 1631 O O . HIS A 1 207 ? 9.553 -2.592 -11.361 1.00 94.75 207 HIS A O 1
ATOM 1637 N N . PRO A 1 208 ? 9.678 -4.458 -12.618 1.00 85.62 208 PRO A N 1
ATOM 1638 C CA . PRO A 1 208 ? 10.473 -3.853 -13.692 1.00 85.62 208 PRO A CA 1
ATOM 1639 C C . PRO A 1 208 ? 9.925 -2.531 -14.242 1.00 85.62 208 PRO A C 1
ATOM 1641 O O . PRO A 1 208 ? 10.688 -1.623 -14.554 1.00 85.62 208 PRO A O 1
ATOM 1644 N N . VAL A 1 209 ? 8.598 -2.369 -14.296 1.00 90.69 209 VAL A N 1
ATOM 1645 C CA . VAL A 1 209 ? 7.967 -1.090 -14.685 1.00 90.69 209 VAL A CA 1
ATOM 1646 C C . VAL A 1 209 ? 8.338 0.055 -13.735 1.00 90.69 209 VAL A C 1
ATOM 1648 O O . VAL A 1 209 ? 8.558 1.169 -14.191 1.00 90.69 209 VAL A O 1
ATOM 1651 N N . LEU A 1 210 ? 8.467 -0.186 -12.426 1.00 95.62 210 LEU A N 1
ATOM 1652 C CA . LEU A 1 210 ? 8.905 0.853 -11.485 1.00 95.62 210 LEU A CA 1
ATOM 1653 C C . LEU A 1 210 ? 10.361 1.256 -11.738 1.00 95.62 210 LEU A C 1
ATOM 1655 O O . LEU A 1 210 ? 10.691 2.441 -11.673 1.00 95.62 210 LEU A O 1
ATOM 1659 N N . VAL A 1 211 ? 11.219 0.279 -12.047 1.00 88.31 211 VAL A N 1
ATOM 1660 C CA . VAL A 1 211 ? 12.613 0.528 -12.441 1.00 88.31 211 VAL A CA 1
ATOM 1661 C C . VAL A 1 211 ? 12.649 1.353 -13.729 1.00 88.31 211 VAL A C 1
ATOM 1663 O O . VAL A 1 211 ? 13.341 2.368 -13.775 1.00 88.31 211 VAL A O 1
ATOM 1666 N N . ALA A 1 212 ? 11.832 0.991 -14.722 1.00 81.00 212 ALA A N 1
ATOM 1667 C CA . ALA A 1 212 ? 11.692 1.716 -15.983 1.00 81.00 212 ALA A CA 1
ATOM 1668 C C . ALA A 1 212 ? 11.231 3.168 -15.787 1.00 81.00 212 ALA A C 1
ATOM 1670 O O . ALA A 1 212 ? 11.762 4.081 -16.415 1.00 81.00 212 ALA A O 1
ATOM 1671 N N . CYS A 1 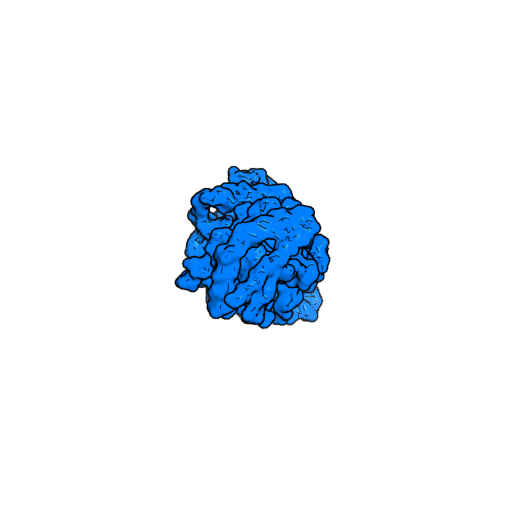213 ? 10.308 3.410 -14.854 1.00 88.69 213 CYS A N 1
ATOM 1672 C CA . CYS A 1 213 ? 9.875 4.758 -14.474 1.00 88.69 213 CYS A CA 1
ATOM 1673 C C . CYS A 1 213 ? 10.959 5.579 -13.739 1.00 88.69 213 CYS A C 1
ATOM 1675 O O . CYS A 1 213 ? 10.751 6.763 -13.466 1.00 88.69 213 CYS A O 1
ATOM 1677 N N . GLY A 1 214 ? 12.100 4.976 -13.381 1.00 89.12 214 GLY A N 1
ATOM 1678 C CA . GLY A 1 214 ? 13.208 5.632 -12.680 1.00 89.12 214 GLY A CA 1
ATOM 1679 C C . GLY A 1 214 ? 13.090 5.623 -11.154 1.00 89.12 214 GLY A C 1
ATOM 1680 O O . GLY A 1 214 ? 13.596 6.531 -10.495 1.00 89.12 214 GLY A O 1
ATOM 1681 N N . PHE A 1 215 ? 12.412 4.630 -10.563 1.00 96.94 215 PHE A N 1
ATOM 1682 C CA . PHE A 1 215 ? 12.269 4.550 -9.103 1.00 96.94 215 PHE A CA 1
ATOM 1683 C C . PHE A 1 215 ? 13.623 4.411 -8.397 1.00 96.94 215 PHE A C 1
ATOM 1685 O O . PHE A 1 215 ? 13.849 5.054 -7.378 1.00 96.94 215 PHE A O 1
ATOM 1692 N N . ILE A 1 216 ? 14.544 3.620 -8.954 1.00 94.31 216 ILE A N 1
ATOM 1693 C CA . ILE A 1 216 ? 15.874 3.425 -8.362 1.00 94.31 216 ILE A CA 1
ATOM 1694 C C . ILE A 1 216 ? 16.710 4.709 -8.432 1.00 94.31 216 ILE A C 1
ATOM 1696 O O . ILE A 1 216 ? 17.389 5.033 -7.463 1.00 94.31 216 ILE A O 1
ATOM 1700 N N . ASP A 1 217 ? 16.586 5.502 -9.502 1.00 90.69 217 ASP A N 1
ATOM 1701 C CA . ASP A 1 217 ? 17.245 6.814 -9.585 1.00 90.69 217 ASP A CA 1
ATOM 1702 C C . ASP A 1 217 ? 16.744 7.749 -8.490 1.00 90.69 217 ASP A C 1
ATOM 1704 O O . ASP A 1 217 ? 17.530 8.430 -7.838 1.00 90.69 217 ASP A O 1
ATOM 1708 N N . TYR A 1 218 ? 15.429 7.752 -8.252 1.00 96.81 218 TYR A N 1
ATOM 1709 C CA . TYR A 1 218 ? 14.845 8.520 -7.161 1.00 96.81 218 TYR A CA 1
ATOM 1710 C C . TYR A 1 218 ? 15.400 8.082 -5.801 1.00 96.81 218 TYR A C 1
ATOM 1712 O O . TYR A 1 218 ? 15.784 8.934 -5.004 1.00 96.81 218 TYR A O 1
ATOM 1720 N N . VAL A 1 219 ? 15.503 6.771 -5.549 1.00 95.94 219 VAL A N 1
ATOM 1721 C CA . VAL A 1 219 ? 16.101 6.237 -4.313 1.00 95.94 219 VAL A CA 1
ATOM 1722 C C . VAL A 1 219 ? 17.537 6.744 -4.141 1.00 95.94 219 VAL A C 1
ATOM 1724 O O . VAL A 1 219 ? 17.904 7.152 -3.042 1.00 95.94 219 VAL A O 1
ATOM 1727 N N . GLN A 1 220 ? 18.331 6.785 -5.217 1.00 92.75 220 GLN A N 1
ATOM 1728 C CA . GLN A 1 220 ? 19.696 7.321 -5.180 1.00 92.75 220 GLN A CA 1
ATOM 1729 C C . GLN A 1 220 ? 19.741 8.835 -4.940 1.00 92.75 220 GLN A C 1
ATOM 1731 O O . GLN A 1 220 ? 20.612 9.309 -4.213 1.00 92.75 220 GLN A O 1
ATOM 1736 N N . GLN A 1 221 ? 18.797 9.601 -5.491 1.00 93.69 221 GLN A N 1
ATOM 1737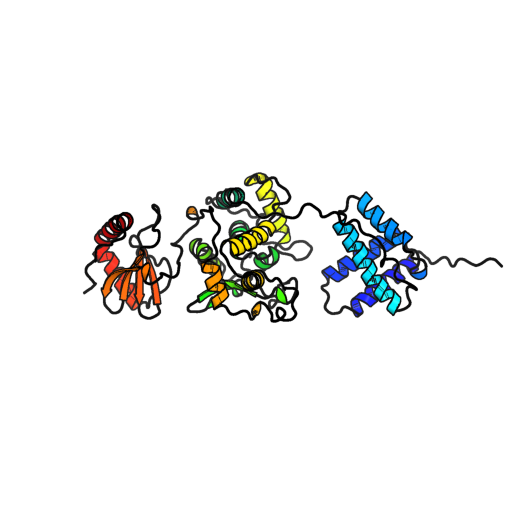 C CA . GLN A 1 221 ? 18.703 11.050 -5.263 1.00 93.69 221 GLN A CA 1
ATOM 1738 C C . GLN A 1 221 ? 18.428 11.398 -3.799 1.00 93.69 221 GLN A C 1
ATOM 1740 O O . GLN A 1 221 ? 18.883 12.429 -3.315 1.00 93.69 221 GLN A O 1
ATOM 1745 N N . VAL A 1 222 ? 17.689 10.544 -3.089 1.00 96.69 222 VAL A N 1
ATOM 1746 C CA . VAL A 1 222 ? 17.358 10.745 -1.673 1.00 96.69 222 VAL A CA 1
ATOM 1747 C C . VAL A 1 222 ? 18.214 9.888 -0.742 1.00 96.69 222 VAL A C 1
ATOM 1749 O O . VAL A 1 222 ? 17.867 9.767 0.427 1.00 96.69 222 VAL A O 1
ATOM 1752 N N . LYS A 1 223 ? 19.331 9.315 -1.216 1.00 93.94 223 LYS A N 1
ATOM 1753 C CA . LYS A 1 223 ? 20.125 8.322 -0.466 1.00 93.94 223 LYS A CA 1
ATOM 1754 C C . LYS A 1 223 ? 20.595 8.795 0.915 1.00 93.94 223 LYS A C 1
ATOM 1756 O O . LYS A 1 223 ? 20.659 7.997 1.844 1.00 93.94 223 LYS A O 1
ATOM 1761 N N . ASP A 1 224 ? 20.875 10.092 1.044 1.00 94.81 224 ASP A N 1
ATOM 1762 C CA . ASP A 1 224 ? 21.353 10.719 2.283 1.00 94.81 224 ASP A CA 1
ATOM 1763 C C . ASP A 1 224 ? 20.195 11.105 3.227 1.00 94.81 224 ASP A C 1
ATOM 1765 O O . ASP A 1 224 ? 20.401 11.537 4.361 1.00 94.81 224 ASP A O 1
ATOM 1769 N N . SER A 1 225 ? 18.946 10.935 2.782 1.00 95.25 225 SER A N 1
ATOM 1770 C CA . SER A 1 225 ? 17.761 11.098 3.619 1.00 95.25 225 SER A CA 1
ATOM 1771 C C . SER A 1 225 ? 17.505 9.847 4.453 1.00 95.25 225 SER A C 1
ATOM 1773 O O . SER A 1 225 ? 17.691 8.716 4.016 1.00 95.25 225 SER A O 1
ATOM 1775 N N . ARG A 1 226 ? 16.961 10.034 5.660 1.00 93.31 226 ARG A N 1
ATOM 1776 C CA . ARG A 1 226 ? 16.479 8.912 6.480 1.00 93.31 226 ARG A CA 1
ATOM 1777 C C . ARG A 1 226 ? 15.291 8.210 5.810 1.00 93.31 226 ARG A C 1
ATOM 1779 O O . ARG A 1 226 ? 15.313 7.004 5.576 1.00 93.31 226 ARG A O 1
ATOM 1786 N N . PHE A 1 227 ? 14.235 8.973 5.541 1.00 95.75 227 PHE A N 1
ATOM 1787 C CA . PHE A 1 227 ? 13.004 8.477 4.930 1.00 95.75 227 PHE A CA 1
ATOM 1788 C C . PHE A 1 227 ? 13.113 8.462 3.411 1.00 95.75 227 PHE A C 1
ATOM 1790 O O . PHE A 1 227 ? 13.641 9.407 2.833 1.00 95.75 227 PHE A O 1
ATOM 1797 N N . LEU A 1 228 ? 12.513 7.451 2.777 1.00 97.38 228 LEU A N 1
ATOM 1798 C CA . LEU A 1 228 ? 12.370 7.398 1.324 1.00 97.38 228 LEU A CA 1
ATOM 1799 C C . LEU A 1 228 ? 11.528 8.573 0.806 1.00 97.38 228 LEU A C 1
ATOM 1801 O O . LEU A 1 228 ? 11.790 9.079 -0.272 1.00 97.38 228 LEU A O 1
ATOM 1805 N N . PHE A 1 229 ? 10.551 9.038 1.595 1.00 97.88 229 PHE A N 1
ATOM 1806 C CA . PHE A 1 229 ? 9.699 10.190 1.281 1.00 97.88 229 PHE A CA 1
ATOM 1807 C C . PHE A 1 229 ? 9.846 11.304 2.334 1.00 97.88 229 PHE A C 1
ATOM 1809 O O . PHE A 1 229 ? 8.958 11.479 3.175 1.00 97.88 229 PHE A O 1
ATOM 1816 N N . PRO A 1 230 ? 10.941 12.086 2.308 1.00 96.75 230 PRO A N 1
ATOM 1817 C CA . PRO A 1 230 ? 11.286 13.028 3.380 1.00 96.75 230 PRO A CA 1
ATOM 1818 C C . PRO A 1 230 ? 10.294 14.194 3.534 1.00 96.75 230 PRO A C 1
ATOM 1820 O O . PRO A 1 230 ? 10.212 14.808 4.594 1.00 96.75 230 PRO A O 1
ATOM 1823 N N . HIS A 1 231 ? 9.502 14.489 2.500 1.00 97.19 231 HIS A N 1
ATOM 1824 C CA . HIS A 1 231 ? 8.543 15.597 2.489 1.00 97.19 231 HIS A CA 1
ATOM 1825 C C . HIS A 1 231 ? 7.160 15.251 3.069 1.00 97.19 231 HIS A C 1
ATOM 1827 O O . HIS A 1 231 ? 6.284 16.124 3.135 1.00 97.19 231 HIS A O 1
ATOM 1833 N N . LEU A 1 232 ? 6.923 13.999 3.473 1.00 97.19 232 LEU A N 1
ATOM 1834 C CA . LEU A 1 232 ? 5.684 13.620 4.149 1.00 97.19 232 LEU A CA 1
ATOM 1835 C C . LEU A 1 232 ? 5.666 14.141 5.586 1.00 97.19 232 LEU A C 1
ATOM 1837 O O . LEU A 1 232 ? 6.646 14.057 6.318 1.00 97.19 232 LEU A O 1
ATOM 1841 N N . LYS A 1 233 ? 4.506 14.651 6.008 1.00 94.12 233 LYS A N 1
ATOM 1842 C CA . LYS A 1 233 ? 4.299 15.154 7.369 1.00 94.12 233 LYS A CA 1
ATOM 1843 C C . LYS A 1 233 ? 3.451 14.174 8.179 1.00 94.12 233 LYS A C 1
ATOM 1845 O O . LYS A 1 233 ? 2.415 13.729 7.671 1.00 94.12 233 LYS A O 1
ATOM 1850 N N . PRO A 1 234 ? 3.824 13.870 9.435 1.00 93.31 234 PRO A N 1
ATOM 1851 C CA . PRO A 1 234 ? 2.996 13.044 10.297 1.00 93.31 234 PRO A CA 1
ATOM 1852 C C . PRO A 1 234 ? 1.699 13.778 10.650 1.00 93.31 234 PRO A C 1
ATOM 1854 O O . PRO A 1 234 ? 1.673 14.994 10.844 1.00 93.31 234 PRO A O 1
ATOM 1857 N N . ASN A 1 235 ? 0.602 13.032 10.741 1.00 90.75 235 ASN A N 1
ATOM 1858 C CA . ASN A 1 235 ? -0.650 13.543 11.293 1.00 90.75 235 ASN A CA 1
ATOM 1859 C C . ASN A 1 235 ? -0.582 13.627 12.837 1.00 90.75 235 ASN A C 1
ATOM 1861 O O . ASN A 1 235 ? 0.391 13.156 13.425 1.00 90.75 235 ASN A O 1
ATOM 1865 N N . PRO A 1 236 ? -1.623 14.130 13.534 1.00 88.19 236 PRO A N 1
ATOM 1866 C CA . PRO A 1 236 ? -1.611 14.234 14.999 1.00 88.19 236 PRO A CA 1
ATOM 1867 C C . PRO A 1 236 ? -1.487 12.888 15.734 1.00 88.19 236 PRO A C 1
ATOM 1869 O O . PRO A 1 236 ? -1.267 12.860 16.935 1.00 88.19 236 PRO A O 1
ATOM 1872 N N . ARG A 1 237 ? -1.633 11.760 15.024 1.00 81.44 237 ARG A N 1
ATOM 1873 C CA . ARG A 1 237 ? -1.435 10.397 15.544 1.00 81.44 237 ARG A CA 1
ATOM 1874 C C . ARG A 1 237 ? -0.050 9.827 15.199 1.00 81.44 237 ARG A C 1
ATOM 1876 O O . ARG A 1 237 ? 0.157 8.620 15.326 1.00 81.44 237 ARG A O 1
ATOM 1883 N N . GLY A 1 238 ? 0.863 10.653 14.683 1.00 85.88 238 GLY A N 1
ATOM 1884 C CA . GLY A 1 238 ? 2.212 10.257 14.276 1.00 85.88 238 GLY A CA 1
ATOM 1885 C C . GLY A 1 238 ? 2.277 9.407 13.001 1.00 85.88 238 GLY A C 1
ATOM 1886 O O . GLY A 1 238 ? 3.270 8.721 12.791 1.00 85.88 238 GLY A O 1
ATOM 1887 N N . LYS A 1 239 ? 1.222 9.389 12.173 1.00 88.88 239 LYS A N 1
ATOM 1888 C CA . LYS A 1 239 ? 1.138 8.571 10.946 1.00 88.88 239 LYS A CA 1
ATOM 1889 C C . LYS A 1 239 ? 1.479 9.383 9.700 1.00 88.88 239 LYS A C 1
ATOM 1891 O O . LYS A 1 239 ? 0.873 10.438 9.492 1.00 88.88 239 LYS A O 1
ATOM 1896 N N . LEU A 1 240 ? 2.373 8.877 8.849 1.00 93.81 240 LEU A N 1
ATOM 1897 C CA . LEU A 1 240 ? 2.864 9.581 7.650 1.00 93.81 240 LEU A CA 1
ATOM 1898 C C . LEU A 1 240 ? 1.898 9.471 6.458 1.00 93.81 240 LEU A C 1
ATOM 1900 O O . LEU A 1 240 ? 1.721 10.420 5.695 1.00 93.81 240 LEU A O 1
ATOM 1904 N N . GLY A 1 241 ? 1.183 8.354 6.325 1.00 94.19 241 GLY A N 1
ATOM 1905 C CA . GLY A 1 241 ? 0.220 8.118 5.245 1.00 94.19 241 GLY A CA 1
ATOM 1906 C C . GLY A 1 241 ? -1.142 8.792 5.454 1.00 94.19 241 GLY A C 1
ATOM 1907 O O . GLY A 1 241 ? -1.986 8.792 4.551 1.00 94.19 241 GLY A O 1
ATOM 1908 N N . GLY A 1 242 ? -1.392 9.368 6.637 1.00 93.38 242 GLY A N 1
ATOM 1909 C CA . GLY A 1 242 ? -2.681 9.953 7.014 1.00 93.38 242 GLY A CA 1
ATOM 1910 C C . GLY A 1 242 ? -3.058 11.175 6.173 1.00 93.38 242 GLY A C 1
ATOM 1911 O O . GLY A 1 242 ? -4.095 11.180 5.504 1.00 93.38 242 GLY A O 1
ATOM 1912 N N . TYR A 1 243 ? -2.207 12.205 6.168 1.00 96.19 243 TYR A N 1
ATOM 1913 C CA . TYR A 1 243 ? -2.438 13.395 5.343 1.00 96.19 243 TYR A CA 1
ATOM 1914 C C . TYR A 1 243 ? -2.359 13.087 3.851 1.00 96.19 243 TYR A C 1
ATOM 1916 O O . TYR A 1 243 ? -3.183 13.597 3.088 1.00 96.19 243 TYR A O 1
ATOM 1924 N N . PHE A 1 244 ? -1.463 12.182 3.453 1.00 97.75 244 PHE A N 1
ATOM 1925 C CA . PHE A 1 244 ? -1.383 11.710 2.077 1.00 97.75 244 PHE A CA 1
ATOM 1926 C C . PHE A 1 244 ? -2.708 11.107 1.594 1.00 97.75 244 PHE A C 1
ATOM 1928 O O . PHE A 1 244 ? -3.208 11.464 0.531 1.00 97.75 244 PHE A O 1
ATOM 1935 N N . SER A 1 245 ? -3.341 10.249 2.398 1.00 96.38 245 SER A N 1
ATOM 1936 C CA . SER A 1 245 ? -4.629 9.631 2.051 1.00 96.38 245 SER A CA 1
ATOM 1937 C C . SER A 1 245 ? -5.735 10.667 1.830 1.00 96.38 245 SER A C 1
ATOM 1939 O O . SER A 1 245 ? -6.555 10.524 0.915 1.00 96.38 245 SER A O 1
ATOM 1941 N N . ASN A 1 246 ? -5.749 11.733 2.636 1.00 95.75 246 ASN A N 1
ATOM 1942 C CA . ASN A 1 246 ? -6.686 12.848 2.485 1.00 95.75 246 ASN A CA 1
ATOM 1943 C C . ASN A 1 246 ? -6.383 13.676 1.230 1.00 95.75 246 ASN A C 1
ATOM 1945 O O . ASN A 1 246 ? -7.301 14.054 0.497 1.00 95.75 246 ASN A O 1
ATOM 1949 N N . PHE A 1 247 ? -5.104 13.951 0.964 1.00 97.75 247 PHE A N 1
ATOM 1950 C CA . PHE A 1 247 ? -4.656 14.582 -0.274 1.00 97.75 247 PHE A CA 1
ATOM 1951 C C . PHE A 1 247 ? -5.096 13.766 -1.494 1.00 97.75 247 PHE A C 1
ATOM 1953 O O . PHE A 1 247 ? -5.827 14.292 -2.332 1.00 97.75 247 PHE A O 1
ATOM 1960 N N . PHE A 1 248 ? -4.748 12.481 -1.552 1.00 98.00 248 PHE A N 1
ATOM 1961 C CA . PHE A 1 248 ? -5.041 11.617 -2.690 1.00 98.00 248 PHE A CA 1
ATOM 1962 C C . PHE A 1 248 ? -6.548 11.467 -2.909 1.00 98.00 248 PHE A C 1
ATOM 1964 O O . PHE A 1 248 ? -7.026 11.558 -4.034 1.00 98.00 248 PHE A O 1
ATOM 1971 N N . SER A 1 249 ? -7.335 11.353 -1.834 1.00 97.06 249 SER A N 1
ATOM 1972 C CA . SER A 1 249 ? -8.798 11.338 -1.942 1.00 97.06 249 SER A CA 1
ATOM 1973 C C . SER A 1 249 ? -9.336 12.622 -2.579 1.00 97.06 249 SER A C 1
ATOM 1975 O O . SER A 1 249 ? -10.184 12.550 -3.463 1.00 97.06 249 SER A O 1
ATOM 1977 N N . ARG A 1 250 ? -8.832 13.804 -2.196 1.00 97.31 250 ARG A N 1
ATOM 1978 C CA . ARG A 1 250 ? -9.209 15.073 -2.849 1.00 97.31 250 ARG A CA 1
ATOM 1979 C C . ARG A 1 250 ? -8.728 15.130 -4.297 1.00 97.31 250 ARG A C 1
ATOM 1981 O O . ARG A 1 250 ? -9.480 15.597 -5.151 1.00 97.31 250 ARG A O 1
ATOM 1988 N N . TYR A 1 251 ? -7.522 14.638 -4.570 1.00 97.38 251 TYR A N 1
ATOM 1989 C CA . TYR A 1 251 ? -6.938 14.580 -5.907 1.00 97.38 251 TYR A CA 1
ATOM 1990 C C . TYR A 1 251 ? -7.800 13.744 -6.861 1.00 97.38 251 TYR A C 1
ATOM 1992 O O . TYR A 1 251 ? -8.211 14.246 -7.908 1.00 97.38 251 TYR A O 1
ATOM 2000 N N . LEU A 1 252 ? -8.197 12.534 -6.447 1.00 97.88 252 LEU A N 1
ATOM 2001 C CA . LEU A 1 252 ? -9.088 11.665 -7.220 1.00 97.88 252 LEU A CA 1
ATOM 2002 C C . LEU A 1 252 ? -10.402 12.364 -7.589 1.00 97.88 252 LEU A C 1
ATOM 2004 O O . LEU A 1 252 ? -10.853 12.275 -8.727 1.00 97.88 252 LEU A O 1
ATOM 2008 N N . ARG A 1 253 ? -11.025 13.075 -6.639 1.00 97.31 253 ARG A N 1
ATOM 2009 C CA . ARG A 1 253 ? -12.330 13.724 -6.857 1.00 97.31 253 ARG A CA 1
ATOM 2010 C C . ARG A 1 253 ? -12.223 14.980 -7.717 1.00 97.31 253 ARG A C 1
ATOM 2012 O O . ARG A 1 253 ? -13.048 15.181 -8.602 1.00 97.31 253 ARG A O 1
ATOM 2019 N N . ARG A 1 254 ? -11.241 15.839 -7.435 1.00 95.69 254 ARG A N 1
ATOM 2020 C CA . ARG A 1 254 ? -11.163 17.193 -8.007 1.00 95.69 254 ARG A CA 1
ATOM 2021 C C . ARG A 1 254 ? -10.335 17.269 -9.284 1.00 95.69 254 ARG A C 1
ATOM 2023 O O . ARG A 1 254 ? -10.663 18.074 -10.146 1.00 95.69 254 ARG A O 1
ATOM 2030 N N . ARG A 1 255 ? -9.269 16.471 -9.392 1.00 95.19 255 ARG A N 1
ATOM 2031 C CA . ARG A 1 255 ? -8.337 16.501 -10.529 1.00 95.19 255 ARG A CA 1
ATOM 2032 C C . ARG A 1 255 ? -8.578 15.335 -11.482 1.00 95.19 255 ARG A C 1
ATOM 2034 O O . ARG A 1 255 ? -8.811 15.578 -12.653 1.00 95.19 255 ARG A O 1
ATOM 2041 N N . VAL A 1 256 ? -8.638 14.104 -10.969 1.00 96.62 256 VAL A N 1
ATOM 2042 C CA . VAL A 1 256 ? -8.844 12.898 -11.805 1.00 96.62 256 VAL A CA 1
ATOM 2043 C C . VAL A 1 256 ? -10.317 12.687 -12.191 1.00 96.62 256 VAL A C 1
ATOM 2045 O O . VAL A 1 256 ? -10.628 12.008 -13.165 1.00 96.62 256 VAL A O 1
ATOM 2048 N N . ARG A 1 257 ? -11.252 13.293 -11.443 1.00 97.06 257 ARG A N 1
ATOM 2049 C CA . ARG A 1 257 ? -12.717 13.191 -11.621 1.00 97.06 257 ARG A CA 1
ATOM 2050 C C . ARG A 1 257 ? -13.305 11.792 -11.372 1.00 97.06 257 ARG A C 1
ATOM 2052 O O . ARG A 1 257 ? -14.390 11.478 -11.854 1.00 97.06 257 ARG A O 1
ATOM 2059 N N . ILE A 1 258 ? -12.637 10.949 -10.587 1.00 96.75 258 ILE A N 1
ATOM 2060 C CA . ILE A 1 258 ? -13.198 9.675 -10.108 1.00 96.75 258 ILE A CA 1
ATOM 2061 C C . ILE A 1 258 ? -14.034 9.991 -8.871 1.00 96.75 258 ILE A C 1
ATOM 2063 O O . ILE A 1 258 ? -13.475 10.161 -7.793 1.00 96.75 258 ILE A O 1
ATOM 2067 N N . THR A 1 259 ? -15.357 10.117 -8.998 1.00 93.62 259 THR A N 1
ATOM 2068 C CA . THR A 1 259 ? -16.242 10.635 -7.927 1.00 93.62 259 THR A CA 1
ATOM 2069 C C . THR A 1 259 ? -16.757 9.570 -6.956 1.00 93.62 259 THR A C 1
ATOM 2071 O O . THR A 1 259 ? -17.170 9.902 -5.840 1.00 93.62 259 THR A O 1
ATOM 2074 N N . ASN A 1 260 ? -16.680 8.286 -7.323 1.00 93.19 260 ASN A N 1
ATOM 2075 C CA . ASN A 1 260 ? -17.137 7.185 -6.478 1.00 93.19 260 ASN A CA 1
ATOM 2076 C C . ASN A 1 260 ? -16.334 7.126 -5.166 1.00 93.19 260 ASN A C 1
ATOM 2078 O O . ASN A 1 260 ? -15.157 6.763 -5.143 1.00 93.19 260 ASN A O 1
ATOM 2082 N N . LYS A 1 261 ? -16.995 7.441 -4.045 1.00 90.31 261 LYS A N 1
ATOM 2083 C CA . LYS A 1 261 ? -16.375 7.515 -2.711 1.00 90.31 261 LYS A CA 1
ATOM 2084 C C . LYS A 1 261 ? -15.808 6.178 -2.207 1.00 90.31 261 LYS A C 1
ATOM 2086 O O . LYS A 1 261 ? -15.001 6.194 -1.283 1.00 90.31 261 LYS A O 1
ATOM 2091 N N . ARG A 1 262 ? -16.166 5.046 -2.828 1.00 91.38 262 ARG A N 1
ATOM 2092 C CA . ARG A 1 262 ? -15.623 3.708 -2.522 1.00 91.38 262 ARG A CA 1
ATOM 2093 C C . ARG A 1 262 ? -14.224 3.476 -3.106 1.00 91.38 262 ARG A C 1
ATOM 2095 O O . ARG A 1 262 ? -13.553 2.546 -2.663 1.00 91.38 262 ARG A O 1
ATOM 2102 N N . LYS A 1 263 ? -13.793 4.307 -4.066 1.00 95.50 263 LYS A N 1
ATOM 2103 C CA . LYS A 1 263 ? -12.458 4.276 -4.681 1.00 95.50 263 LYS A CA 1
ATOM 2104 C C . LYS A 1 263 ? -11.519 5.227 -3.940 1.00 95.50 263 LYS A C 1
ATOM 2106 O O . LYS A 1 263 ? -11.669 6.448 -4.019 1.00 95.50 263 LYS A O 1
ATOM 2111 N N . VAL A 1 264 ? -10.592 4.676 -3.169 1.00 96.19 264 VAL A N 1
ATOM 2112 C CA . VAL A 1 264 ? -9.639 5.411 -2.311 1.00 96.19 264 VAL A CA 1
ATOM 2113 C C . VAL A 1 264 ? -8.236 4.848 -2.520 1.00 96.19 264 VAL A C 1
ATOM 2115 O O . VAL A 1 264 ? -8.082 3.890 -3.259 1.00 96.19 264 VAL A O 1
ATOM 2118 N N . PHE A 1 265 ? -7.206 5.362 -1.843 1.00 97.62 265 PHE A N 1
ATOM 2119 C CA . PHE A 1 265 ? -5.845 4.823 -2.006 1.00 97.62 265 PHE A CA 1
ATOM 2120 C C . PHE A 1 265 ? -5.765 3.297 -1.788 1.00 97.62 265 PHE A C 1
ATOM 2122 O O . PHE A 1 265 ? -5.108 2.586 -2.535 1.00 97.62 265 PHE A O 1
ATOM 2129 N N . HIS A 1 266 ? -6.508 2.757 -0.814 1.00 95.38 266 HIS A N 1
ATOM 2130 C CA . HIS A 1 266 ? -6.548 1.310 -0.566 1.00 95.38 266 HIS A CA 1
ATOM 2131 C C . HIS A 1 266 ? -7.136 0.482 -1.726 1.00 95.38 266 HIS A C 1
ATOM 2133 O O . HIS A 1 266 ? -6.954 -0.732 -1.752 1.00 95.38 266 HIS A O 1
ATOM 2139 N N . SER A 1 267 ? -7.819 1.110 -2.686 1.00 97.06 267 SER A N 1
ATOM 2140 C CA . SER A 1 267 ? -8.293 0.446 -3.901 1.00 97.06 267 SER A CA 1
ATOM 2141 C C . SER A 1 267 ? -7.151 -0.101 -4.754 1.00 97.06 267 SER A C 1
ATOM 2143 O O . SER A 1 267 ? -7.356 -1.134 -5.378 1.00 97.06 267 SER A O 1
ATOM 2145 N N . PHE A 1 268 ? -5.942 0.475 -4.693 1.00 97.94 268 PHE A N 1
ATOM 2146 C CA . PHE A 1 268 ? -4.762 -0.097 -5.356 1.00 97.94 268 PHE A CA 1
ATOM 2147 C C . PHE A 1 268 ? -4.451 -1.514 -4.880 1.00 97.94 268 PHE A C 1
ATOM 2149 O O . PHE A 1 268 ? -4.171 -2.384 -5.691 1.00 97.94 268 PHE A O 1
ATOM 2156 N N . ARG A 1 269 ? -4.580 -1.787 -3.577 1.00 95.44 269 ARG A N 1
ATOM 2157 C CA . ARG A 1 269 ? -4.373 -3.139 -3.041 1.00 95.44 269 ARG A CA 1
ATOM 2158 C C . ARG A 1 269 ? -5.415 -4.131 -3.552 1.00 95.44 269 ARG A C 1
ATOM 2160 O O . ARG A 1 269 ? -5.079 -5.288 -3.781 1.00 95.44 269 ARG A O 1
ATOM 2167 N N . HIS A 1 270 ? -6.668 -3.700 -3.700 1.00 94.50 270 HIS A N 1
ATOM 2168 C CA . HIS A 1 270 ? -7.709 -4.543 -4.292 1.00 94.50 270 HIS A CA 1
ATOM 2169 C C . HIS A 1 270 ? -7.388 -4.832 -5.761 1.00 94.50 270 HIS A C 1
ATOM 2171 O O . HIS A 1 270 ? -7.357 -5.996 -6.141 1.00 94.50 270 HIS A O 1
ATOM 2177 N N . THR A 1 271 ? -7.036 -3.797 -6.529 1.00 96.62 271 THR A N 1
ATOM 2178 C CA . THR A 1 271 ? -6.582 -3.930 -7.919 1.00 96.62 271 THR A CA 1
ATOM 2179 C C . THR A 1 271 ? -5.391 -4.879 -8.043 1.00 96.62 271 THR A C 1
ATOM 2181 O O . THR A 1 271 ? -5.435 -5.768 -8.881 1.00 96.62 271 THR A O 1
ATOM 2184 N N . PHE A 1 272 ? -4.381 -4.760 -7.176 1.00 96.75 272 PHE A N 1
ATOM 2185 C CA . PHE A 1 272 ? -3.214 -5.643 -7.161 1.00 96.75 272 PHE A CA 1
ATOM 2186 C C . PHE A 1 272 ? -3.608 -7.112 -6.966 1.00 96.75 272 PHE A C 1
ATOM 2188 O O . PHE A 1 272 ? -3.225 -7.961 -7.762 1.00 96.75 272 PHE A O 1
ATOM 2195 N N . LYS A 1 273 ? -4.430 -7.427 -5.949 1.00 94.38 273 LYS A N 1
ATOM 2196 C CA . LYS A 1 273 ? -4.887 -8.813 -5.730 1.00 94.38 273 LYS A CA 1
ATOM 2197 C C . LYS A 1 273 ? -5.697 -9.345 -6.911 1.00 94.38 273 LYS A C 1
ATOM 2199 O O . LYS A 1 273 ? -5.560 -10.514 -7.256 1.00 94.38 273 LYS A O 1
ATOM 2204 N N . ASP A 1 274 ? -6.549 -8.515 -7.503 1.00 93.81 274 ASP A N 1
ATOM 2205 C CA . ASP A 1 274 ? -7.371 -8.922 -8.642 1.00 93.81 274 ASP A CA 1
ATOM 2206 C C . ASP A 1 274 ? -6.510 -9.174 -9.887 1.00 93.81 274 ASP A C 1
ATOM 2208 O O . ASP A 1 274 ? -6.725 -10.170 -10.574 1.00 93.81 274 ASP A O 1
ATOM 2212 N N . ALA A 1 275 ? -5.494 -8.342 -10.133 1.00 95.00 275 ALA A N 1
ATOM 2213 C CA . ALA A 1 275 ? -4.511 -8.557 -11.191 1.00 95.00 275 ALA A CA 1
ATOM 2214 C C . ALA A 1 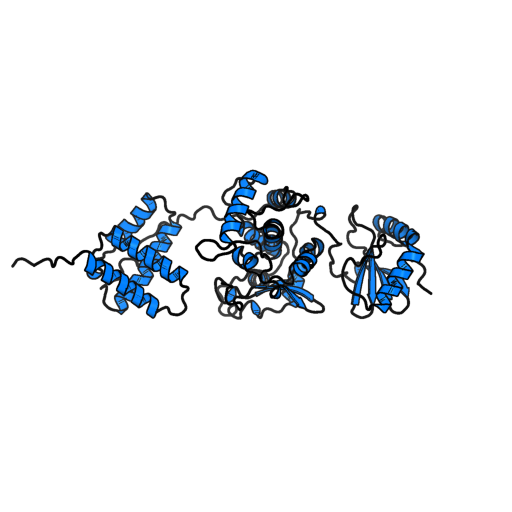275 ? -3.710 -9.849 -10.965 1.00 95.00 275 ALA A C 1
ATOM 2216 O O . ALA A 1 275 ? -3.661 -10.679 -11.868 1.00 95.00 275 ALA A O 1
ATOM 2217 N N . CYS A 1 276 ? -3.205 -10.099 -9.748 1.00 95.12 276 CYS A N 1
ATOM 2218 C CA . CYS A 1 276 ? -2.520 -11.354 -9.413 1.00 95.12 276 CYS A CA 1
ATOM 2219 C C . CYS A 1 276 ? -3.362 -12.592 -9.747 1.00 95.12 276 CYS A C 1
ATOM 2221 O O . CYS A 1 276 ? -2.856 -13.531 -10.357 1.00 95.12 276 CYS A O 1
ATOM 2223 N N . ARG A 1 277 ? -4.652 -12.589 -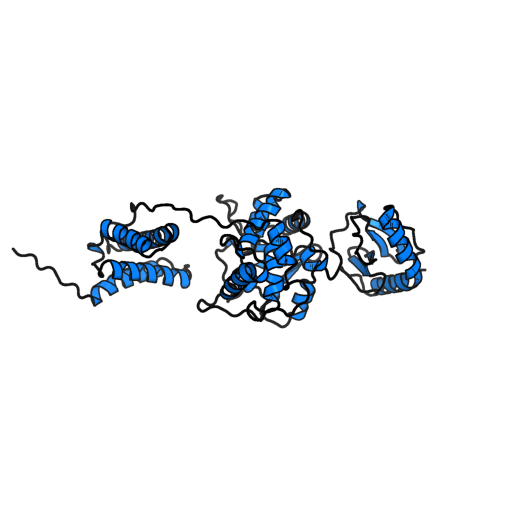9.386 1.00 93.19 277 ARG A N 1
ATOM 2224 C CA . ARG A 1 277 ? -5.564 -13.704 -9.692 1.00 93.19 277 ARG A CA 1
ATOM 2225 C C . ARG A 1 277 ? -5.766 -13.886 -11.191 1.00 93.19 277 ARG A C 1
ATOM 2227 O O . ARG A 1 277 ? -5.772 -15.017 -11.659 1.00 93.19 277 ARG A O 1
ATOM 2234 N N . LYS A 1 278 ? -5.915 -12.787 -11.939 1.00 89.69 278 LYS A N 1
ATOM 2235 C CA . LYS A 1 278 ? -6.098 -12.825 -13.398 1.00 89.69 278 LYS A CA 1
ATOM 2236 C C . LYS A 1 278 ? -4.904 -13.446 -14.123 1.00 89.69 278 LYS A C 1
ATOM 2238 O O . LYS A 1 278 ? -5.118 -14.179 -15.078 1.00 89.69 278 LYS A O 1
ATOM 2243 N N . VAL A 1 279 ? -3.679 -13.183 -13.664 1.00 89.50 279 VAL A N 1
ATOM 2244 C CA . VAL A 1 279 ? -2.451 -13.741 -14.265 1.00 89.50 279 VAL A CA 1
ATOM 2245 C C . VAL A 1 279 ? -2.008 -15.074 -13.639 1.00 89.50 279 VAL A C 1
ATOM 2247 O O . VAL A 1 279 ? -0.909 -15.553 -13.912 1.00 89.50 279 VAL A O 1
ATOM 2250 N N . GLY A 1 280 ? -2.835 -15.681 -12.779 1.00 89.06 280 GLY A N 1
ATOM 2251 C CA . GLY A 1 280 ? -2.546 -16.988 -12.180 1.00 89.06 280 GLY A CA 1
ATOM 2252 C C . GLY A 1 280 ? -1.385 -16.987 -11.177 1.00 89.06 280 GLY A C 1
ATOM 2253 O O . GLY A 1 280 ? -0.664 -17.978 -11.060 1.00 89.06 280 GLY A O 1
ATOM 2254 N N . ILE A 1 281 ? -1.161 -15.883 -10.458 1.00 92.19 281 ILE A N 1
ATOM 2255 C CA . ILE A 1 281 ? -0.264 -15.876 -9.295 1.00 92.19 281 ILE A CA 1
ATOM 2256 C C . ILE A 1 281 ? -1.002 -16.521 -8.121 1.00 92.19 281 ILE A C 1
ATOM 2258 O O . ILE A 1 281 ? -2.087 -16.079 -7.738 1.00 92.19 281 ILE A O 1
ATOM 2262 N N . GLU A 1 282 ? -0.393 -17.555 -7.544 1.00 90.44 282 GLU A N 1
ATOM 2263 C CA . GLU A 1 282 ? -0.979 -18.339 -6.461 1.00 90.44 282 GLU A CA 1
ATOM 2264 C C . GLU A 1 282 ? -1.329 -17.496 -5.228 1.00 90.44 282 GLU A C 1
ATOM 2266 O O . GLU A 1 282 ? -0.643 -16.527 -4.884 1.00 90.44 282 GLU A O 1
ATOM 2271 N N . GLU A 1 283 ? -2.380 -17.912 -4.513 1.00 89.62 283 GLU A N 1
ATOM 2272 C CA . GLU A 1 283 ? -2.878 -17.186 -3.342 1.00 89.62 283 GLU A CA 1
ATOM 2273 C C . GLU A 1 283 ? -1.803 -17.019 -2.265 1.00 89.62 283 GLU A C 1
ATOM 2275 O O . GLU A 1 283 ? -1.653 -15.929 -1.711 1.00 89.62 283 GLU A O 1
ATOM 2280 N N . ALA A 1 284 ? -1.018 -18.070 -2.010 1.00 87.69 284 ALA A N 1
ATOM 2281 C CA . ALA A 1 284 ? 0.068 -18.037 -1.037 1.00 87.69 284 ALA A CA 1
ATOM 2282 C C . ALA A 1 284 ? 1.112 -16.962 -1.381 1.00 87.69 284 ALA A C 1
ATOM 2284 O O . ALA A 1 284 ? 1.529 -16.206 -0.503 1.00 87.69 284 ALA A O 1
ATOM 2285 N N . VAL A 1 285 ? 1.471 -16.837 -2.662 1.00 90.50 285 VAL A N 1
ATOM 2286 C CA . VAL A 1 285 ? 2.453 -15.859 -3.143 1.00 90.50 285 VAL A CA 1
ATOM 2287 C C . VAL A 1 285 ? 1.899 -14.442 -3.034 1.00 90.50 285 VAL A C 1
ATOM 2289 O O . VAL A 1 285 ? 2.547 -13.559 -2.470 1.00 90.50 285 VAL A O 1
ATOM 2292 N N . HIS A 1 286 ? 0.676 -14.190 -3.511 1.00 88.69 286 HIS A N 1
ATOM 2293 C CA . HIS A 1 286 ? 0.121 -12.838 -3.424 1.00 88.69 286 HIS A CA 1
ATOM 2294 C C . HIS A 1 286 ? -0.230 -12.440 -1.980 1.00 88.69 286 HIS A C 1
ATOM 2296 O O . HIS A 1 286 ? -0.231 -11.253 -1.644 1.00 88.69 286 HIS A O 1
ATOM 2302 N N . ASP A 1 287 ? -0.533 -13.395 -1.096 1.00 89.06 287 ASP A N 1
ATOM 2303 C CA . ASP A 1 287 ? -0.713 -13.137 0.334 1.00 89.06 287 ASP A CA 1
ATOM 2304 C C . ASP A 1 287 ? 0.622 -12.811 1.012 1.00 89.06 287 ASP A C 1
ATOM 2306 O O . ASP A 1 287 ? 0.650 -11.858 1.798 1.00 89.06 287 ASP A O 1
ATOM 2310 N N . ALA A 1 288 ? 1.720 -13.469 0.624 1.00 89.62 288 ALA A N 1
ATOM 2311 C CA . ALA A 1 288 ? 3.075 -13.106 1.041 1.00 89.62 288 ALA A CA 1
ATOM 2312 C C . ALA A 1 288 ? 3.464 -11.696 0.565 1.00 89.62 288 ALA A C 1
ATOM 2314 O O . ALA A 1 288 ? 3.857 -10.864 1.385 1.00 89.62 288 ALA A O 1
ATOM 2315 N N . LEU A 1 289 ? 3.232 -11.365 -0.713 1.00 91.62 289 LEU A N 1
ATOM 2316 C CA . LEU A 1 289 ? 3.486 -10.031 -1.289 1.00 91.62 289 LEU A CA 1
ATOM 2317 C C . LEU A 1 289 ? 2.666 -8.926 -0.610 1.00 91.62 289 LEU A C 1
ATOM 2319 O O . LEU A 1 289 ? 3.119 -7.790 -0.447 1.00 91.62 289 LEU A O 1
ATOM 2323 N N . THR A 1 290 ? 1.443 -9.243 -0.181 1.00 90.06 290 THR A N 1
ATOM 2324 C CA . THR A 1 290 ? 0.540 -8.257 0.423 1.00 90.06 290 THR A CA 1
ATOM 2325 C C . THR A 1 290 ? 0.578 -8.249 1.954 1.00 90.06 290 THR A C 1
ATOM 2327 O O . THR A 1 290 ? 0.091 -7.289 2.559 1.00 90.06 290 THR A O 1
ATOM 2330 N N . GLY A 1 291 ? 1.152 -9.249 2.618 1.00 83.19 291 GLY A N 1
ATOM 2331 C CA . GLY A 1 291 ? 1.143 -9.368 4.078 1.00 83.19 291 GLY A CA 1
ATOM 2332 C C . GLY A 1 291 ? -0.238 -9.738 4.630 1.00 83.19 291 GLY A C 1
ATOM 2333 O O . GLY A 1 291 ? -0.735 -9.086 5.559 1.00 83.19 291 GLY A O 1
ATOM 2334 N N . HIS A 1 292 ? -0.924 -10.691 3.993 1.00 81.75 292 HIS A N 1
ATOM 2335 C CA . HIS A 1 292 ? -2.095 -11.358 4.572 1.00 81.75 292 HIS A CA 1
ATOM 2336 C C . HIS A 1 292 ? -1.654 -12.657 5.255 1.00 81.75 292 HIS A C 1
ATOM 2338 O O . HIS A 1 292 ? -0.752 -13.339 4.787 1.00 81.75 292 HIS A O 1
ATOM 2344 N N . THR A 1 293 ? -2.301 -12.997 6.365 1.00 66.50 293 THR A N 1
ATOM 2345 C CA . THR A 1 293 ? -2.225 -14.330 6.970 1.00 66.50 293 THR A CA 1
ATOM 2346 C C . THR A 1 293 ? -3.429 -15.120 6.496 1.00 66.50 293 THR A C 1
ATOM 2348 O O . THR A 1 293 ? -4.556 -14.650 6.674 1.00 66.50 293 THR A O 1
ATOM 2351 N N . GLY A 1 294 ? -3.223 -16.303 5.920 1.00 58.44 294 GLY A N 1
ATOM 2352 C CA . GLY A 1 294 ? -4.339 -17.232 5.750 1.00 58.44 294 GLY A CA 1
ATOM 2353 C C . GLY A 1 294 ? -4.787 -17.803 7.100 1.00 58.44 294 GLY A C 1
ATOM 2354 O O . GLY A 1 294 ? -4.093 -17.672 8.105 1.00 58.44 294 GLY A O 1
ATOM 2355 N N . ASN A 1 295 ? -5.958 -18.438 7.123 1.00 49.06 295 ASN A N 1
ATOM 2356 C CA . ASN A 1 295 ? -6.553 -18.985 8.351 1.00 49.06 295 ASN A CA 1
ATOM 2357 C C . ASN A 1 295 ? -5.866 -20.272 8.858 1.00 49.06 295 ASN A C 1
ATOM 2359 O O . ASN A 1 295 ? -6.191 -20.744 9.942 1.00 49.06 295 ASN A O 1
ATOM 2363 N N . ALA A 1 296 ? -4.945 -20.854 8.083 1.00 51.81 296 ALA A N 1
ATOM 2364 C CA . ALA A 1 296 ? -4.258 -22.097 8.423 1.00 51.81 296 ALA A CA 1
ATOM 2365 C C . ALA A 1 296 ? -3.001 -21.844 9.275 1.00 51.81 296 ALA A C 1
ATOM 2367 O O . ALA A 1 296 ? -2.207 -20.957 8.965 1.00 51.81 296 ALA A O 1
ATOM 2368 N N . VAL A 1 297 ? -2.795 -22.674 10.304 1.00 46.91 297 VAL A N 1
ATOM 2369 C CA . VAL A 1 297 ? -1.646 -22.632 11.235 1.00 46.91 297 VAL A CA 1
ATOM 2370 C C . VAL A 1 297 ? -0.298 -22.720 10.496 1.00 46.91 297 VAL A C 1
ATOM 2372 O O . VAL A 1 297 ? 0.658 -22.060 10.883 1.00 46.91 297 VAL A O 1
ATOM 2375 N N . SER A 1 298 ? -0.240 -23.425 9.361 1.00 44.44 298 SER A N 1
ATOM 2376 C CA . SER A 1 298 ? 0.956 -23.531 8.507 1.00 44.44 298 SER A CA 1
ATOM 2377 C C . SER A 1 298 ? 1.368 -22.227 7.812 1.00 44.44 298 SER A C 1
ATOM 2379 O O . SER A 1 298 ? 2.516 -22.093 7.402 1.00 44.44 298 SER A O 1
ATOM 2381 N N . ARG A 1 299 ? 0.474 -21.233 7.701 1.00 50.47 299 ARG A N 1
ATOM 2382 C CA . ARG A 1 299 ? 0.769 -19.907 7.119 1.00 50.47 299 ARG A CA 1
ATOM 2383 C C . ARG A 1 299 ? 1.233 -18.885 8.174 1.00 50.47 299 ARG A C 1
ATOM 2385 O O . ARG A 1 299 ? 1.210 -17.684 7.915 1.00 50.47 299 ARG A O 1
ATOM 2392 N N . GLN A 1 300 ? 1.604 -19.347 9.374 1.00 48.69 300 GLN A N 1
ATOM 2393 C CA . GLN A 1 300 ? 2.167 -18.514 10.445 1.00 48.69 300 GLN A CA 1
ATOM 2394 C C . GLN A 1 300 ? 3.690 -18.344 10.353 1.00 48.69 300 GLN A C 1
ATOM 2396 O O . GLN A 1 300 ? 4.220 -17.447 11.008 1.00 48.69 300 GLN A O 1
ATOM 2401 N N . TYR A 1 301 ? 4.386 -19.139 9.525 1.00 51.94 301 TYR A N 1
ATOM 2402 C CA . TYR A 1 301 ? 5.776 -18.858 9.160 1.00 51.94 301 TYR A CA 1
ATOM 2403 C C . TYR A 1 301 ? 5.801 -17.510 8.434 1.00 51.94 301 TYR A C 1
ATOM 2405 O O . TYR A 1 301 ? 5.176 -17.351 7.387 1.00 51.94 301 TYR A O 1
ATOM 2413 N N . GLY A 1 302 ? 6.408 -16.503 9.066 1.00 62.25 302 GLY A N 1
ATOM 2414 C CA . GLY A 1 302 ? 6.268 -15.101 8.684 1.00 62.25 302 GLY A CA 1
ATOM 2415 C C . GLY A 1 302 ? 6.542 -14.859 7.200 1.00 62.25 302 GLY A C 1
ATOM 2416 O O . GLY A 1 302 ? 7.496 -15.392 6.644 1.00 62.25 302 GLY A O 1
ATOM 2417 N N . ASN A 1 303 ? 5.733 -14.000 6.570 1.00 72.06 303 ASN A N 1
ATOM 2418 C CA . ASN A 1 303 ? 5.894 -13.601 5.163 1.00 72.06 303 ASN A CA 1
ATOM 2419 C C . ASN A 1 303 ? 7.300 -13.044 4.851 1.00 72.06 303 ASN A C 1
ATOM 2421 O O . ASN A 1 303 ? 7.722 -13.017 3.699 1.00 72.06 303 ASN A O 1
ATOM 2425 N N . GLU A 1 304 ? 8.047 -12.618 5.871 1.00 75.94 304 GLU A N 1
ATOM 2426 C CA . GLU A 1 304 ? 9.447 -12.219 5.762 1.00 75.94 304 GLU A CA 1
ATOM 2427 C C . GLU A 1 304 ? 10.384 -13.366 5.381 1.00 75.94 304 GLU A C 1
ATOM 2429 O O . GLU A 1 304 ? 11.383 -13.091 4.733 1.00 75.94 304 GLU A O 1
ATOM 2434 N N . LEU A 1 305 ? 10.061 -14.623 5.697 1.00 80.81 305 LEU A N 1
ATOM 2435 C CA . LEU A 1 305 ? 10.876 -15.806 5.391 1.00 80.81 305 LEU A CA 1
ATOM 2436 C C . LEU A 1 305 ? 10.524 -16.453 4.046 1.00 80.81 305 LEU A C 1
ATOM 2438 O O . LEU A 1 305 ? 11.220 -17.365 3.612 1.00 80.81 305 LEU A O 1
ATOM 2442 N N . TYR A 1 306 ? 9.482 -15.969 3.364 1.00 85.56 306 TYR A N 1
ATOM 2443 C CA . TYR A 1 306 ? 9.083 -16.492 2.058 1.00 85.56 306 TYR A CA 1
ATOM 2444 C C . TYR A 1 306 ? 10.241 -16.351 1.046 1.00 85.56 306 TYR A C 1
ATOM 2446 O O . TYR A 1 306 ? 10.799 -15.251 0.960 1.00 85.56 306 TYR A O 1
ATOM 2454 N N . PRO A 1 307 ? 10.629 -17.409 0.303 1.00 86.19 307 PRO A N 1
ATOM 2455 C CA . PRO A 1 307 ? 11.736 -17.346 -0.657 1.00 86.19 307 PRO A CA 1
ATOM 2456 C C . PRO A 1 307 ? 11.570 -16.198 -1.659 1.00 86.19 307 PRO A C 1
ATOM 2458 O O . PRO A 1 307 ? 10.448 -15.856 -2.037 1.00 86.19 307 PRO A O 1
ATOM 2461 N N . LEU A 1 308 ? 12.667 -15.566 -2.077 1.00 86.06 308 LEU A N 1
ATOM 2462 C CA . LEU A 1 308 ? 12.587 -14.386 -2.945 1.00 86.06 308 LEU A CA 1
ATOM 2463 C C . LEU A 1 308 ? 12.294 -14.769 -4.392 1.00 86.06 308 LEU A C 1
ATOM 2465 O O . LEU A 1 308 ? 11.521 -14.085 -5.055 1.00 86.06 308 LEU A O 1
ATOM 2469 N N . GLU A 1 309 ? 12.850 -15.872 -4.865 1.00 85.94 309 GLU A N 1
ATOM 2470 C CA . GLU A 1 309 ? 12.784 -16.338 -6.247 1.00 85.94 309 GLU A CA 1
ATOM 2471 C C . GLU A 1 309 ? 11.328 -16.484 -6.728 1.00 85.94 309 GLU A C 1
ATOM 2473 O O . GLU A 1 309 ? 10.985 -15.887 -7.752 1.00 85.94 309 GLU A O 1
ATOM 2478 N N . PRO A 1 310 ? 10.405 -17.136 -5.985 1.00 87.00 310 PRO A N 1
ATOM 2479 C CA . PRO A 1 310 ? 9.003 -17.208 -6.394 1.00 87.00 310 PRO A CA 1
ATOM 2480 C C . PRO A 1 310 ? 8.289 -15.851 -6.344 1.00 87.00 310 PRO A C 1
ATOM 2482 O O . PRO A 1 310 ? 7.357 -15.622 -7.116 1.00 87.00 310 PRO A O 1
ATOM 2485 N N . LEU A 1 311 ? 8.709 -14.939 -5.457 1.00 92.31 311 LEU A N 1
ATOM 2486 C CA . LEU A 1 311 ? 8.159 -13.582 -5.401 1.00 92.31 311 LEU A CA 1
ATOM 2487 C C . LEU A 1 311 ? 8.581 -12.788 -6.640 1.00 92.31 311 LEU A C 1
ATOM 2489 O O . LEU A 1 311 ? 7.731 -12.147 -7.255 1.00 92.31 311 LEU A O 1
ATOM 2493 N N . PHE A 1 312 ? 9.860 -12.840 -7.024 1.00 88.06 312 PHE A N 1
ATOM 2494 C CA . PHE A 1 312 ? 10.371 -12.188 -8.234 1.00 88.06 312 PHE A CA 1
ATOM 2495 C C . PHE A 1 312 ? 9.703 -12.769 -9.486 1.00 88.06 312 PHE A C 1
ATOM 2497 O O . PHE A 1 312 ? 9.105 -12.012 -10.248 1.00 88.06 312 PHE A O 1
ATOM 2504 N N . ALA A 1 313 ? 9.653 -14.097 -9.626 1.00 84.44 313 ALA A N 1
ATOM 2505 C CA . ALA A 1 313 ? 8.983 -14.763 -10.746 1.00 84.44 313 ALA A CA 1
ATOM 2506 C C . ALA A 1 313 ? 7.476 -14.444 -10.827 1.00 84.44 313 ALA A C 1
ATOM 2508 O O . ALA A 1 313 ? 6.888 -14.369 -11.909 1.00 84.44 313 ALA A O 1
ATOM 2509 N N . ALA A 1 314 ? 6.804 -14.251 -9.689 1.00 89.56 314 ALA A N 1
ATOM 2510 C CA . ALA A 1 314 ? 5.421 -13.785 -9.676 1.00 89.56 314 ALA A CA 1
ATOM 2511 C C . ALA A 1 314 ? 5.305 -12.327 -10.127 1.00 89.56 314 ALA A C 1
ATOM 2513 O O . ALA A 1 314 ? 4.422 -12.010 -10.921 1.00 89.56 314 ALA A O 1
ATOM 2514 N N . MET A 1 315 ? 6.199 -11.453 -9.668 1.00 91.81 315 MET A N 1
ATOM 2515 C CA . MET A 1 315 ? 6.207 -10.053 -10.082 1.00 91.81 315 MET A CA 1
ATOM 2516 C C . MET A 1 315 ? 6.595 -9.875 -11.554 1.00 91.81 315 MET A C 1
ATOM 2518 O O . MET A 1 315 ? 6.107 -8.946 -12.173 1.00 91.81 315 MET A O 1
ATOM 2522 N N . GLU A 1 316 ? 7.362 -10.775 -12.163 1.00 84.94 316 GLU A N 1
ATOM 2523 C CA . GLU A 1 316 ? 7.590 -10.769 -13.618 1.00 84.94 316 GLU A CA 1
ATOM 2524 C C . GLU A 1 316 ? 6.338 -11.111 -14.435 1.00 84.94 316 GLU A C 1
ATOM 2526 O O . GLU A 1 316 ? 6.163 -10.616 -15.551 1.00 84.94 316 GLU A O 1
ATOM 2531 N N . ARG A 1 317 ? 5.464 -11.965 -13.889 1.00 85.81 317 ARG A N 1
ATOM 2532 C CA . ARG A 1 317 ? 4.169 -12.318 -14.494 1.00 85.81 317 ARG A CA 1
ATOM 2533 C C . ARG A 1 317 ? 3.078 -11.295 -14.201 1.00 85.81 317 ARG A C 1
ATOM 2535 O O . ARG A 1 317 ? 2.047 -11.310 -14.870 1.00 85.81 317 ARG A O 1
ATOM 2542 N N . TYR A 1 318 ? 3.266 -10.466 -13.177 1.00 92.69 318 TYR A N 1
ATOM 2543 C CA . TYR A 1 318 ? 2.290 -9.468 -12.778 1.00 92.69 318 TYR A CA 1
ATOM 2544 C C . TYR A 1 318 ? 2.076 -8.469 -13.913 1.00 92.69 318 TYR A C 1
ATOM 2546 O O . TYR A 1 318 ? 2.996 -7.781 -14.342 1.00 92.69 318 TYR A O 1
ATOM 2554 N N . ASP A 1 319 ? 0.837 -8.372 -14.375 1.00 85.62 319 ASP A N 1
ATOM 2555 C CA . ASP A 1 319 ? 0.451 -7.432 -15.412 1.00 85.62 319 ASP A CA 1
ATOM 2556 C C . ASP A 1 319 ? -0.949 -6.893 -15.133 1.00 85.62 319 ASP A C 1
ATOM 2558 O O . ASP A 1 319 ? -1.795 -7.558 -14.521 1.00 85.62 319 ASP A O 1
ATOM 2562 N N . ILE A 1 320 ? -1.191 -5.664 -15.574 1.00 86.75 320 ILE A N 1
ATOM 2563 C CA . ILE A 1 320 ? -2.502 -5.032 -15.497 1.00 86.75 320 ILE A CA 1
ATOM 2564 C C . ILE A 1 320 ? -2.952 -4.801 -16.928 1.00 86.75 320 ILE A C 1
ATOM 2566 O O . ILE A 1 320 ? -2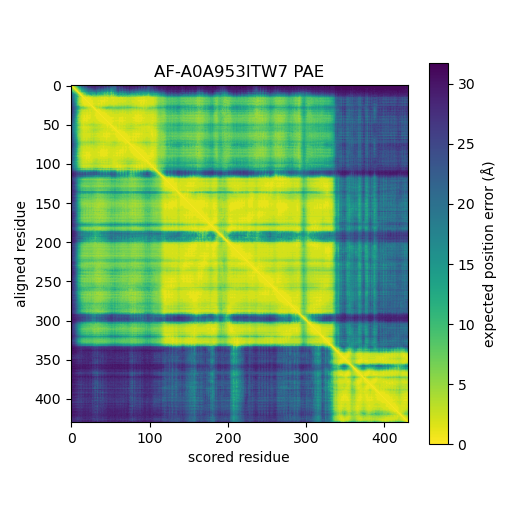.552 -3.826 -17.560 1.00 86.75 320 ILE A O 1
ATOM 2570 N N . ALA A 1 321 ? -3.805 -5.704 -17.410 1.00 78.19 321 ALA A N 1
ATOM 2571 C CA . ALA A 1 321 ? -4.378 -5.608 -18.744 1.00 78.19 321 ALA A CA 1
ATOM 2572 C C . ALA A 1 321 ? -4.970 -4.210 -18.998 1.00 78.19 321 ALA A C 1
ATOM 2574 O O . ALA A 1 321 ? -5.624 -3.630 -18.122 1.00 78.19 321 ALA A O 1
ATOM 2575 N N . ASP A 1 322 ? -4.733 -3.704 -20.208 1.00 80.00 322 ASP A N 1
ATOM 2576 C CA . ASP A 1 322 ? -5.251 -2.432 -20.722 1.00 80.00 322 ASP A CA 1
ATOM 2577 C C . ASP A 1 322 ? -4.760 -1.174 -19.980 1.00 80.00 322 ASP A C 1
ATOM 2579 O O . ASP A 1 322 ? -5.386 -0.115 -20.057 1.00 80.00 322 ASP A O 1
ATOM 2583 N N . LEU A 1 323 ? -3.630 -1.262 -19.269 1.00 86.62 323 LEU A N 1
ATOM 2584 C CA . LEU A 1 323 ? -2.950 -0.104 -18.692 1.00 86.62 323 LEU A CA 1
ATOM 2585 C C . LEU A 1 323 ? -1.607 0.141 -19.385 1.00 86.62 323 LEU A C 1
ATOM 2587 O O . LEU A 1 323 ? -0.640 -0.580 -19.148 1.00 86.62 323 LEU A O 1
ATOM 2591 N N . ASP A 1 324 ? -1.528 1.214 -20.171 1.00 82.31 324 ASP A N 1
ATOM 2592 C CA . ASP A 1 324 ? -0.251 1.702 -20.688 1.00 82.31 324 ASP A CA 1
ATOM 2593 C C . ASP A 1 324 ? 0.365 2.749 -19.747 1.00 82.31 324 ASP A C 1
ATOM 2595 O O . ASP A 1 324 ? -0.292 3.708 -19.336 1.00 82.31 324 ASP A O 1
ATOM 2599 N N . LEU A 1 325 ? 1.634 2.540 -19.398 1.00 86.56 325 LEU A N 1
ATOM 2600 C CA . LEU A 1 325 ? 2.462 3.459 -18.607 1.00 86.56 325 LEU A CA 1
ATOM 2601 C C . LEU A 1 325 ? 3.739 3.860 -19.360 1.00 86.56 325 LEU A C 1
ATOM 2603 O O . LEU A 1 325 ? 4.649 4.423 -18.754 1.00 86.56 325 LEU A O 1
ATOM 2607 N N . SER A 1 326 ? 3.824 3.532 -20.652 1.00 80.31 326 SER A N 1
ATOM 2608 C CA . SER A 1 326 ? 4.956 3.771 -21.551 1.00 80.31 326 SER A CA 1
ATOM 2609 C C . SER A 1 326 ? 5.549 5.169 -21.445 1.00 80.31 326 SER A C 1
ATOM 2611 O O . SER A 1 326 ? 6.766 5.311 -21.351 1.00 80.31 326 SER A O 1
ATOM 2613 N N . HIS A 1 327 ? 4.683 6.178 -21.399 1.00 82.50 327 HIS A N 1
ATOM 2614 C CA . HIS A 1 327 ? 5.013 7.598 -21.330 1.00 82.50 327 HIS A CA 1
ATOM 2615 C C . HIS A 1 327 ? 5.736 8.001 -20.042 1.00 82.50 327 HIS A C 1
ATOM 2617 O O . HIS A 1 327 ? 6.287 9.095 -19.972 1.00 82.50 327 HIS A O 1
ATOM 2623 N N . LEU A 1 328 ? 5.735 7.144 -19.017 1.00 88.00 328 LEU A N 1
ATOM 2624 C CA . LEU A 1 328 ? 6.439 7.377 -17.753 1.00 88.00 328 LEU A CA 1
ATOM 2625 C C . LEU A 1 328 ? 7.844 6.780 -17.735 1.00 88.00 328 LEU A C 1
ATOM 2627 O O . LEU A 1 328 ? 8.582 6.991 -16.770 1.00 88.00 328 LEU A O 1
ATOM 2631 N N . TYR A 1 329 ? 8.207 5.996 -18.748 1.00 83.69 329 TYR A N 1
ATOM 2632 C CA . TYR A 1 329 ? 9.460 5.261 -18.751 1.00 83.69 329 TYR A CA 1
ATOM 2633 C C . TYR A 1 329 ? 10.616 6.201 -19.088 1.00 83.69 329 TYR A C 1
ATOM 2635 O O . TYR A 1 329 ? 10.610 6.883 -20.106 1.00 83.69 329 TYR A O 1
ATOM 2643 N N . LYS A 1 330 ? 11.637 6.202 -18.232 1.00 77.88 330 LYS A N 1
ATOM 2644 C CA . LYS A 1 330 ? 12.922 6.875 -18.470 1.00 77.88 330 LYS A CA 1
ATOM 2645 C C . LYS A 1 330 ? 13.947 5.960 -19.136 1.00 77.88 330 LYS A C 1
ATOM 2647 O O . LYS A 1 330 ? 14.997 6.417 -19.562 1.00 77.88 330 LYS A O 1
ATOM 2652 N N . ARG A 1 331 ? 13.656 4.660 -19.160 1.00 65.94 331 ARG A N 1
ATOM 2653 C CA . ARG A 1 331 ? 14.473 3.588 -19.732 1.00 65.94 331 ARG A CA 1
ATOM 2654 C C . ARG A 1 331 ? 13.559 2.428 -20.155 1.00 65.94 331 ARG A C 1
ATOM 2656 O O . ARG A 1 331 ? 12.453 2.319 -19.619 1.00 65.94 331 ARG A O 1
ATOM 2663 N N . PRO A 1 332 ? 13.998 1.540 -21.058 1.00 59.03 332 PRO A N 1
ATOM 2664 C CA . PRO A 1 332 ? 13.323 0.278 -21.347 1.00 59.03 332 PRO A CA 1
ATOM 2665 C C . PRO A 1 332 ? 12.925 -0.506 -20.094 1.00 59.03 332 PRO A C 1
ATOM 2667 O O . PRO A 1 332 ? 13.654 -0.533 -19.102 1.00 59.03 332 PRO A O 1
ATOM 2670 N N . VAL A 1 333 ? 11.788 -1.205 -20.152 1.00 61.25 333 VAL A N 1
ATOM 2671 C CA . VAL A 1 333 ? 11.459 -2.206 -19.131 1.00 61.25 333 VAL A CA 1
ATOM 2672 C C . VAL A 1 333 ? 12.398 -3.386 -19.333 1.00 61.25 333 VAL A C 1
ATOM 2674 O O . VAL A 1 333 ? 12.231 -4.147 -20.284 1.00 61.25 333 VAL A O 1
ATOM 2677 N N . ALA A 1 334 ? 13.373 -3.535 -18.436 1.00 53.12 334 ALA A N 1
ATOM 2678 C CA . ALA A 1 334 ? 14.201 -4.729 -18.358 1.00 53.12 334 ALA A CA 1
ATOM 2679 C C . ALA A 1 334 ? 13.308 -5.908 -17.940 1.00 53.12 334 ALA A C 1
ATOM 2681 O O . ALA A 1 334 ? 13.045 -6.123 -16.758 1.00 53.12 334 ALA A O 1
ATOM 2682 N N . LYS A 1 335 ? 12.751 -6.627 -18.914 1.00 51.84 335 LYS A N 1
ATOM 2683 C CA . LYS A 1 335 ? 12.328 -8.010 -18.688 1.00 51.84 335 LYS A CA 1
ATOM 2684 C C . LYS A 1 335 ? 13.587 -8.872 -18.777 1.00 51.84 335 LYS A C 1
ATOM 2686 O O . LYS A 1 335 ? 14.420 -8.550 -19.626 1.00 51.84 335 LYS A O 1
ATOM 2691 N N . PRO A 1 336 ? 13.721 -9.945 -17.976 1.00 44.44 336 PRO A N 1
ATOM 2692 C CA . PRO A 1 336 ? 14.746 -10.938 -18.246 1.00 44.44 336 PRO A CA 1
ATOM 2693 C C . PRO A 1 336 ? 14.576 -11.357 -19.698 1.00 44.44 336 PRO A C 1
ATOM 2695 O O . PRO A 1 336 ? 13.493 -11.797 -20.107 1.00 44.44 336 PRO A O 1
ATOM 2698 N N . LEU A 1 337 ? 15.608 -11.126 -20.497 1.00 46.19 337 LEU A N 1
ATOM 2699 C CA . LEU A 1 337 ? 15.584 -11.531 -21.884 1.00 46.19 337 LEU A CA 1
ATOM 2700 C C . LEU A 1 337 ? 15.584 -13.050 -21.883 1.00 46.19 337 LEU A C 1
ATOM 2702 O O . LEU A 1 337 ? 16.548 -13.683 -21.456 1.00 46.19 337 LEU A O 1
ATOM 2706 N N . ARG A 1 338 ? 14.486 -13.663 -22.323 1.00 49.88 338 ARG A N 1
ATOM 2707 C CA . ARG A 1 338 ? 14.503 -15.107 -22.544 1.00 49.88 338 ARG A CA 1
ATOM 2708 C C . ARG A 1 338 ? 15.474 -15.354 -23.689 1.00 49.88 338 ARG A C 1
ATOM 2710 O O . ARG A 1 338 ? 15.504 -14.572 -24.632 1.00 49.88 338 ARG A O 1
ATOM 2717 N N . ALA A 1 339 ? 16.228 -16.448 -23.658 1.00 46.91 339 ALA A N 1
ATOM 2718 C CA . ALA A 1 339 ? 17.169 -16.769 -24.737 1.00 46.91 339 ALA A CA 1
ATOM 2719 C C . ALA A 1 339 ? 16.512 -16.730 -26.140 1.00 46.91 339 ALA A C 1
ATOM 2721 O O . ALA A 1 339 ? 17.148 -16.334 -27.110 1.00 46.91 339 ALA A O 1
ATOM 2722 N N . GLY A 1 340 ? 15.214 -17.054 -26.238 1.00 53.16 340 GLY A N 1
ATOM 2723 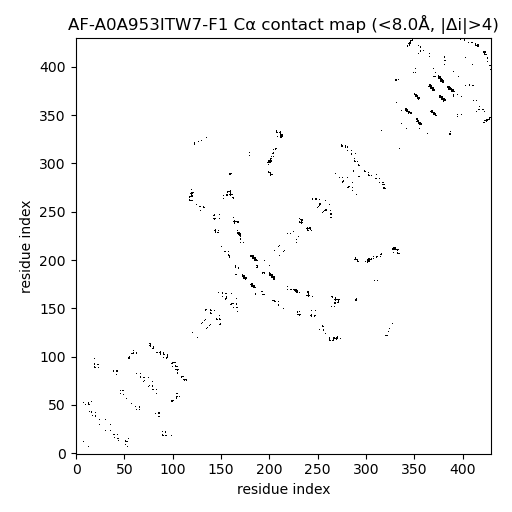C CA . GLY A 1 340 ? 14.428 -16.954 -27.478 1.00 53.16 340 GLY A CA 1
ATOM 2724 C C . GLY A 1 340 ? 14.049 -15.530 -27.921 1.00 53.16 340 GLY A C 1
ATOM 2725 O O . GLY A 1 340 ? 13.696 -15.334 -29.085 1.00 53.16 340 GLY A O 1
ATOM 2726 N N . ASP A 1 341 ? 14.159 -14.539 -27.037 1.00 63.84 341 ASP A N 1
ATOM 2727 C CA . ASP A 1 341 ? 13.843 -13.124 -27.278 1.00 63.84 341 ASP A CA 1
ATOM 2728 C C . ASP A 1 341 ? 15.069 -12.316 -27.721 1.00 63.84 341 ASP A C 1
ATOM 2730 O O . ASP A 1 341 ? 14.957 -11.120 -27.980 1.00 63.84 341 ASP A O 1
ATOM 2734 N N . ILE A 1 342 ? 16.242 -12.944 -27.808 1.00 73.19 342 ILE A N 1
ATOM 2735 C CA . ILE A 1 342 ? 17.496 -12.295 -28.181 1.00 73.19 342 ILE A CA 1
ATOM 2736 C C . ILE A 1 342 ? 17.842 -12.660 -29.626 1.00 73.19 342 ILE A C 1
ATOM 2738 O O . ILE A 1 342 ? 17.683 -13.802 -30.066 1.00 73.19 342 ILE A O 1
ATOM 2742 N N . ARG A 1 343 ? 18.312 -11.679 -30.392 1.00 84.88 343 ARG A N 1
ATOM 2743 C CA . ARG A 1 343 ? 18.892 -11.869 -31.722 1.00 84.88 343 ARG A CA 1
ATOM 2744 C C . ARG A 1 343 ? 20.309 -11.333 -31.685 1.00 84.88 343 ARG A C 1
ATOM 2746 O O . ARG A 1 343 ? 20.524 -10.126 -31.694 1.00 84.88 343 ARG A O 1
ATOM 2753 N N . LEU A 1 344 ? 21.269 -12.249 -31.578 1.00 87.38 344 LEU A N 1
ATOM 2754 C CA . LEU A 1 344 ? 22.687 -11.909 -31.564 1.00 87.38 344 LEU A CA 1
ATOM 2755 C C . LEU A 1 344 ? 23.034 -11.150 -32.848 1.00 87.38 344 LEU A C 1
ATOM 2757 O O . LEU A 1 344 ? 22.724 -11.645 -33.930 1.00 87.38 344 LEU A O 1
ATOM 2761 N N . ILE A 1 345 ? 23.715 -10.013 -32.743 1.00 92.69 345 ILE A N 1
ATOM 2762 C CA . ILE A 1 345 ? 24.156 -9.215 -33.896 1.00 92.69 345 ILE A CA 1
ATOM 2763 C C . ILE A 1 345 ? 25.674 -9.192 -34.059 1.00 92.69 345 ILE A C 1
ATOM 2765 O O . ILE A 1 345 ? 26.137 -9.160 -35.194 1.00 92.69 345 ILE A O 1
ATOM 2769 N N . ALA A 1 346 ? 26.430 -9.305 -32.964 1.00 94.75 346 ALA A N 1
ATOM 2770 C CA . ALA A 1 346 ? 27.889 -9.370 -32.979 1.00 94.75 346 ALA A CA 1
ATOM 2771 C C . ALA A 1 346 ? 28.429 -10.105 -31.743 1.00 94.75 346 ALA A C 1
ATOM 2773 O O . ALA A 1 346 ? 27.732 -10.265 -30.739 1.00 94.75 346 ALA A O 1
ATOM 2774 N N . ALA A 1 347 ? 29.680 -10.552 -31.816 1.00 94.44 347 ALA A N 1
ATOM 2775 C CA . ALA A 1 347 ? 30.405 -11.129 -30.691 1.00 94.44 347 ALA A CA 1
ATOM 2776 C C . ALA A 1 347 ? 31.884 -10.743 -30.788 1.00 94.44 347 ALA A C 1
ATOM 2778 O O . ALA A 1 347 ? 32.500 -10.957 -31.830 1.00 94.44 347 ALA A O 1
ATOM 2779 N N . PHE A 1 348 ? 32.450 -10.179 -29.723 1.00 95.69 348 PHE A N 1
ATOM 2780 C CA . PHE A 1 348 ? 33.850 -9.752 -29.690 1.00 95.69 348 PHE A CA 1
ATOM 2781 C C . PHE A 1 348 ? 34.372 -9.689 -28.260 1.00 95.69 348 PHE A C 1
ATOM 2783 O O . PHE A 1 348 ? 33.642 -9.332 -27.338 1.00 95.69 348 PHE A O 1
ATOM 2790 N N . TYR A 1 349 ? 35.646 -10.034 -28.060 1.00 94.25 349 TYR A N 1
ATOM 2791 C CA . TYR A 1 349 ? 36.330 -9.906 -26.768 1.00 94.25 349 TYR A CA 1
ATOM 2792 C C . TYR A 1 349 ? 35.552 -10.498 -25.571 1.00 94.25 349 TYR A C 1
ATOM 2794 O O . TYR A 1 349 ? 35.588 -9.949 -24.471 1.00 94.25 349 TYR A O 1
ATOM 2802 N N . GLY A 1 350 ? 34.827 -11.606 -25.762 1.00 88.88 350 GLY A N 1
ATOM 2803 C CA . GLY A 1 350 ? 34.004 -12.238 -24.717 1.00 88.88 350 GLY A CA 1
ATOM 2804 C C . GLY A 1 350 ? 32.690 -11.513 -24.390 1.00 88.88 350 GLY A C 1
ATOM 2805 O O . GLY A 1 350 ? 32.050 -11.848 -23.398 1.00 88.88 350 GLY A O 1
ATOM 2806 N N . VAL A 1 351 ? 32.288 -10.535 -25.204 1.00 92.56 351 VAL A N 1
ATOM 2807 C CA . VAL A 1 351 ? 30.986 -9.865 -25.143 1.00 92.56 351 VAL A CA 1
ATOM 2808 C C . VAL A 1 351 ? 30.126 -10.330 -26.310 1.00 92.56 351 VAL A C 1
ATOM 2810 O O . VAL A 1 351 ? 30.555 -10.305 -27.464 1.00 92.56 351 VAL A O 1
ATOM 2813 N N . LEU A 1 352 ? 28.897 -10.731 -26.012 1.00 91.81 352 LEU A N 1
ATOM 2814 C CA . LEU A 1 352 ? 27.850 -10.972 -26.995 1.00 91.81 352 LEU A CA 1
ATOM 2815 C C . LEU A 1 352 ? 26.971 -9.728 -27.075 1.00 91.81 352 LEU A C 1
ATOM 2817 O O . LEU A 1 352 ? 26.456 -9.282 -26.053 1.00 91.81 352 LEU A O 1
ATOM 2821 N N . VAL A 1 353 ? 26.779 -9.183 -28.272 1.00 92.88 353 VAL A N 1
ATOM 2822 C CA . VAL A 1 353 ? 25.911 -8.024 -28.497 1.00 92.88 353 VAL A CA 1
ATOM 2823 C C . VAL A 1 353 ? 24.704 -8.448 -29.316 1.00 92.88 353 VAL A C 1
ATOM 2825 O O . VAL A 1 353 ? 24.831 -9.162 -30.314 1.00 92.88 353 VAL A O 1
ATOM 2828 N N . ALA A 1 354 ? 23.518 -8.027 -28.897 1.00 89.19 354 ALA A N 1
ATOM 2829 C CA . ALA A 1 354 ? 22.258 -8.471 -29.465 1.00 89.19 354 ALA A CA 1
ATOM 2830 C C . ALA A 1 354 ? 21.184 -7.379 -29.488 1.00 89.19 354 ALA A C 1
ATOM 2832 O O . ALA A 1 354 ? 21.234 -6.419 -28.721 1.00 89.19 354 ALA A O 1
ATOM 2833 N N . PHE A 1 355 ? 20.164 -7.589 -30.318 1.00 86.88 355 PHE A N 1
ATOM 2834 C CA . PHE A 1 355 ? 18.886 -6.888 -30.230 1.00 86.88 355 PHE A CA 1
ATOM 2835 C C . PHE A 1 355 ? 17.804 -7.772 -29.609 1.00 86.88 355 PHE A C 1
ATOM 2837 O O . PHE A 1 355 ? 17.918 -9.000 -29.574 1.00 86.88 355 PHE A O 1
ATOM 2844 N N . THR A 1 356 ? 16.743 -7.140 -29.108 1.00 72.81 356 THR A N 1
ATOM 2845 C CA . THR A 1 356 ? 15.609 -7.829 -28.489 1.00 72.81 356 THR A CA 1
ATOM 2846 C C . THR A 1 356 ? 14.482 -7.998 -29.511 1.00 72.81 356 THR A C 1
ATOM 2848 O O . THR A 1 356 ? 14.001 -7.034 -30.091 1.00 72.81 356 THR A O 1
ATOM 2851 N N . ALA A 1 357 ? 14.036 -9.233 -29.739 1.00 59.94 357 ALA A N 1
ATOM 2852 C CA . ALA A 1 357 ? 12.914 -9.557 -30.623 1.00 59.94 357 ALA A CA 1
ATOM 2853 C C . ALA A 1 357 ? 11.542 -9.397 -29.935 1.00 59.94 357 ALA A C 1
ATOM 2855 O O . ALA A 1 357 ? 10.502 -9.375 -30.595 1.00 59.94 357 ALA A O 1
ATOM 2856 N N . ALA A 1 358 ? 11.504 -9.287 -28.603 1.00 51.03 358 ALA A N 1
ATOM 2857 C CA . ALA A 1 358 ? 10.257 -9.177 -27.854 1.00 51.03 358 ALA A CA 1
ATOM 2858 C C . ALA A 1 358 ? 9.670 -7.755 -27.918 1.00 51.03 358 ALA A C 1
ATOM 2860 O O . ALA A 1 358 ? 10.180 -6.838 -27.280 1.00 51.03 358 ALA A O 1
ATOM 2861 N N . ARG A 1 359 ? 8.547 -7.600 -28.643 1.00 48.78 359 ARG A N 1
ATOM 2862 C CA . ARG A 1 359 ? 7.636 -6.429 -28.641 1.00 48.78 359 ARG A CA 1
ATOM 2863 C C . ARG A 1 359 ? 8.351 -5.074 -28.498 1.00 48.78 359 ARG A C 1
ATOM 2865 O O . ARG A 1 359 ? 8.055 -4.297 -27.588 1.00 48.78 359 ARG A O 1
ATOM 2872 N N . VAL A 1 360 ? 9.246 -4.763 -29.432 1.00 51.25 360 VAL A N 1
ATOM 2873 C CA . VAL A 1 360 ? 9.798 -3.412 -29.567 1.00 51.25 360 VAL A CA 1
ATOM 2874 C C . VAL A 1 360 ? 8.662 -2.466 -29.976 1.00 51.25 360 VAL A C 1
ATOM 2876 O O . VAL A 1 360 ? 8.176 -2.508 -31.107 1.00 51.25 360 VAL A O 1
ATOM 2879 N N . ARG A 1 361 ? 8.185 -1.626 -29.047 1.00 53.56 361 ARG A N 1
ATOM 2880 C CA . ARG A 1 361 ? 7.128 -0.638 -29.335 1.00 53.56 361 ARG A CA 1
ATOM 2881 C C . ARG A 1 361 ? 7.594 0.372 -30.382 1.00 53.56 361 ARG A C 1
ATOM 2883 O O . ARG A 1 361 ? 8.792 0.616 -30.504 1.00 53.56 361 ARG A O 1
ATOM 2890 N N . ARG A 1 362 ? 6.657 0.992 -31.117 1.00 50.75 362 ARG A N 1
ATOM 2891 C CA . ARG A 1 362 ? 6.938 1.991 -32.175 1.00 50.75 362 ARG A CA 1
ATOM 2892 C C . ARG A 1 362 ? 7.748 3.208 -31.688 1.00 50.75 362 ARG A C 1
ATOM 2894 O O . ARG A 1 362 ? 8.518 3.760 -32.468 1.00 50.75 362 ARG A O 1
ATOM 2901 N N . ASP A 1 363 ? 7.646 3.548 -30.411 1.00 54.38 363 ASP A N 1
ATOM 2902 C CA . ASP A 1 363 ? 8.272 4.697 -29.744 1.00 54.38 363 ASP A CA 1
ATOM 2903 C C . ASP A 1 363 ? 9.587 4.371 -29.010 1.00 54.38 363 ASP A C 1
ATOM 2905 O O . ASP A 1 363 ? 10.202 5.254 -28.419 1.00 54.38 363 ASP A O 1
ATOM 2909 N N . MET A 1 364 ? 10.025 3.110 -29.016 1.00 63.25 364 MET A N 1
ATOM 2910 C CA . MET A 1 364 ? 11.204 2.690 -28.263 1.00 63.25 364 MET A CA 1
ATOM 2911 C C . MET A 1 364 ? 12.501 3.156 -28.935 1.00 63.25 364 MET A C 1
ATOM 2913 O O . MET A 1 364 ? 12.746 2.835 -30.103 1.00 63.25 364 MET A O 1
ATOM 2917 N N . ALA A 1 365 ? 13.336 3.873 -28.174 1.00 75.56 365 ALA A N 1
ATOM 2918 C CA . ALA A 1 365 ? 14.672 4.268 -28.606 1.00 75.56 365 ALA A CA 1
ATOM 2919 C C . ALA A 1 365 ? 15.531 3.023 -28.920 1.00 75.56 365 ALA A C 1
ATOM 2921 O O . ALA A 1 365 ? 15.434 2.028 -28.191 1.00 75.56 365 ALA A O 1
ATOM 2922 N N . PRO A 1 366 ? 16.340 3.043 -29.996 1.00 85.38 366 PRO A N 1
ATOM 2923 C CA . PRO A 1 366 ? 17.218 1.934 -30.349 1.00 85.38 366 PRO A CA 1
ATOM 2924 C C . PRO A 1 366 ? 18.254 1.662 -29.261 1.00 85.38 366 PRO A C 1
ATOM 2926 O O . PRO A 1 366 ? 18.986 2.562 -28.855 1.00 85.38 366 PRO A O 1
ATOM 2929 N N . PHE A 1 367 ? 18.347 0.412 -28.815 1.00 88.50 367 PHE A N 1
ATOM 2930 C CA . PHE A 1 367 ? 19.338 -0.002 -27.827 1.00 88.50 367 PHE A CA 1
ATOM 2931 C C . PHE A 1 367 ? 19.842 -1.411 -28.120 1.00 88.50 367 PHE A C 1
ATOM 2933 O O . PHE A 1 367 ? 19.101 -2.238 -28.652 1.00 88.50 367 PHE A O 1
ATOM 2940 N N . VAL A 1 368 ? 21.087 -1.688 -27.747 1.00 90.94 368 VAL A N 1
ATOM 2941 C CA . VAL A 1 368 ? 21.669 -3.033 -27.791 1.00 90.94 368 VAL A CA 1
ATOM 2942 C C . VAL A 1 368 ? 21.709 -3.643 -26.400 1.00 90.94 368 VAL A C 1
ATOM 2944 O O . VAL A 1 368 ? 21.776 -2.942 -25.389 1.00 90.94 368 VAL A O 1
ATOM 2947 N N . VAL A 1 369 ? 21.703 -4.966 -26.360 1.00 88.25 369 VAL A N 1
ATOM 2948 C CA . VAL A 1 369 ? 21.962 -5.759 -25.165 1.00 88.25 369 VAL A CA 1
ATOM 2949 C C . VAL A 1 369 ? 23.356 -6.336 -25.287 1.00 88.25 369 VAL A C 1
ATOM 2951 O O . VAL A 1 369 ? 23.649 -7.026 -26.261 1.00 88.25 369 VAL A O 1
ATOM 2954 N N . ALA A 1 370 ? 24.195 -6.087 -24.294 1.00 90.75 370 ALA A N 1
ATOM 2955 C CA . ALA A 1 370 ? 25.512 -6.679 -24.185 1.00 90.75 370 ALA A CA 1
ATOM 2956 C C . ALA A 1 370 ? 25.539 -7.686 -23.031 1.00 90.75 370 ALA A C 1
ATOM 2958 O O . ALA A 1 370 ? 25.173 -7.353 -21.905 1.00 90.75 370 ALA A O 1
ATOM 2959 N N . LEU A 1 371 ? 25.976 -8.910 -23.321 1.00 87.19 371 LEU A N 1
ATOM 2960 C CA . LEU A 1 371 ? 26.074 -10.026 -22.383 1.00 87.19 371 LEU A CA 1
ATOM 2961 C C . LEU A 1 371 ? 27.541 -10.437 -22.251 1.00 87.19 371 LEU A C 1
ATOM 2963 O O . LEU A 1 371 ? 28.225 -10.643 -23.255 1.00 87.19 371 LEU A O 1
ATOM 2967 N N . CYS A 1 372 ? 28.029 -10.566 -21.024 1.00 86.19 372 CYS A N 1
ATOM 2968 C CA . CYS A 1 372 ? 29.389 -10.996 -20.719 1.00 86.19 372 CYS A CA 1
ATOM 2969 C C . CYS A 1 372 ? 29.372 -11.821 -19.433 1.00 86.19 372 CYS A C 1
ATOM 2971 O O . CYS A 1 372 ? 29.095 -11.278 -18.367 1.00 86.19 372 CYS A O 1
ATOM 2973 N N . GLU A 1 373 ? 29.711 -13.109 -19.517 1.00 83.00 373 GLU A N 1
ATOM 2974 C CA . GLU A 1 373 ? 29.649 -14.040 -18.378 1.00 83.00 373 GLU A CA 1
ATOM 2975 C C . GLU A 1 373 ? 28.263 -14.015 -17.697 1.00 83.00 373 GLU A C 1
ATOM 2977 O O . GLU A 1 373 ? 27.271 -14.380 -18.323 1.00 83.00 373 GLU A O 1
ATOM 2982 N N . SER A 1 374 ? 28.186 -13.567 -16.438 1.00 72.19 374 SER A N 1
ATOM 2983 C CA . SER A 1 374 ? 26.952 -13.377 -15.660 1.00 72.19 374 SER A CA 1
ATOM 2984 C C . SER A 1 374 ? 26.442 -11.928 -15.649 1.00 72.19 374 SER A C 1
ATOM 2986 O O . SER A 1 374 ? 25.488 -11.606 -14.940 1.00 72.19 374 SER A O 1
ATOM 2988 N N . ALA A 1 375 ? 27.085 -11.031 -16.398 1.00 74.50 375 ALA A N 1
ATOM 2989 C CA . ALA A 1 375 ? 26.743 -9.620 -16.485 1.00 74.50 375 ALA A CA 1
ATOM 2990 C C . ALA A 1 375 ? 25.980 -9.311 -17.781 1.00 74.50 375 ALA A C 1
ATOM 2992 O O . ALA A 1 375 ? 26.334 -9.782 -18.862 1.00 74.50 375 ALA A O 1
ATOM 2993 N N . GLU A 1 376 ? 24.964 -8.459 -17.676 1.00 83.62 376 GLU A N 1
ATOM 2994 C CA . GLU A 1 376 ? 24.220 -7.936 -18.819 1.00 83.62 376 GLU A CA 1
ATOM 2995 C C . GLU A 1 376 ? 24.017 -6.428 -18.697 1.00 83.62 376 GLU A C 1
ATOM 2997 O O . GLU A 1 376 ? 23.877 -5.898 -17.593 1.00 83.62 376 GLU A O 1
ATOM 3002 N N . ALA A 1 377 ? 23.969 -5.739 -19.832 1.00 83.00 377 ALA A N 1
ATOM 3003 C CA . ALA A 1 377 ? 23.658 -4.320 -19.909 1.00 83.00 377 ALA A CA 1
ATOM 3004 C C . ALA A 1 377 ? 22.840 -3.988 -21.155 1.00 83.00 377 ALA A C 1
ATOM 3006 O O . ALA A 1 377 ? 23.132 -4.478 -22.242 1.00 83.00 377 ALA A O 1
ATOM 3007 N N . GLY A 1 378 ? 21.862 -3.099 -21.002 1.00 84.81 378 GLY A N 1
ATOM 3008 C CA . GLY A 1 378 ? 21.228 -2.413 -22.125 1.00 84.81 378 GLY A CA 1
ATOM 3009 C C . GLY A 1 378 ? 21.895 -1.064 -22.350 1.00 84.81 378 GLY A C 1
ATOM 3010 O O . GLY A 1 378 ? 22.035 -0.301 -21.393 1.00 84.81 378 GLY A O 1
ATOM 3011 N N . ILE A 1 379 ? 22.289 -0.755 -23.582 1.00 89.19 379 ILE A N 1
ATOM 3012 C CA . ILE A 1 379 ? 22.994 0.486 -23.930 1.00 89.19 379 ILE A CA 1
ATOM 3013 C C . ILE A 1 379 ? 22.273 1.157 -25.095 1.00 89.19 379 ILE A C 1
ATOM 3015 O O . ILE A 1 379 ? 22.002 0.527 -26.117 1.00 89.19 379 ILE A O 1
ATOM 3019 N N . ASP A 1 380 ? 21.943 2.432 -24.921 1.00 89.44 380 ASP A N 1
ATOM 3020 C CA . ASP A 1 380 ? 21.284 3.251 -25.934 1.00 89.44 380 ASP A CA 1
ATOM 3021 C C . ASP A 1 380 ? 22.217 3.498 -27.127 1.00 89.44 380 ASP A C 1
ATOM 3023 O O . ASP A 1 380 ? 23.327 4.003 -26.959 1.00 89.44 380 ASP A O 1
ATOM 3027 N N . VAL A 1 381 ? 21.767 3.169 -28.340 1.00 91.38 381 VAL A N 1
ATOM 3028 C CA . VAL A 1 381 ? 22.592 3.284 -29.557 1.00 91.38 381 VAL A CA 1
ATOM 3029 C C . VAL A 1 381 ? 22.842 4.748 -29.934 1.00 91.38 381 VAL A C 1
ATOM 3031 O O . VAL A 1 381 ? 23.855 5.064 -30.554 1.00 91.38 381 VAL A O 1
ATOM 3034 N N . ALA A 1 382 ? 21.944 5.669 -29.576 1.00 87.81 382 ALA A N 1
ATOM 3035 C CA . ALA A 1 382 ? 22.050 7.082 -29.938 1.00 87.81 382 ALA A CA 1
ATOM 3036 C C . ALA A 1 382 ? 22.914 7.888 -28.956 1.00 87.81 382 ALA A C 1
ATOM 3038 O O . ALA A 1 382 ? 23.542 8.871 -29.343 1.00 87.81 382 ALA A O 1
ATOM 3039 N N . THR A 1 383 ? 23.001 7.477 -27.699 1.00 86.94 383 THR A N 1
ATOM 3040 C CA . THR A 1 383 ? 23.661 8.265 -26.646 1.00 86.94 383 THR A CA 1
ATOM 3041 C C . THR A 1 383 ? 24.790 7.527 -25.941 1.00 86.94 383 THR A C 1
ATOM 3043 O O . THR A 1 383 ? 25.497 8.144 -25.146 1.00 86.94 383 THR A O 1
ATOM 3046 N N . ASN A 1 384 ? 24.962 6.225 -26.195 1.00 89.25 384 ASN A N 1
ATOM 3047 C CA . ASN A 1 384 ? 25.866 5.346 -25.449 1.00 89.25 384 ASN A CA 1
ATOM 3048 C C . ASN A 1 384 ? 25.607 5.328 -23.931 1.00 89.25 384 ASN A C 1
ATOM 3050 O O . ASN A 1 384 ? 26.446 4.896 -23.135 1.00 89.25 384 ASN A O 1
ATOM 3054 N N . GLN A 1 385 ? 24.428 5.789 -23.503 1.00 84.44 385 GLN A N 1
ATOM 3055 C CA . GLN A 1 385 ? 24.044 5.753 -22.104 1.00 84.44 385 GLN A CA 1
ATOM 3056 C C . GLN A 1 385 ? 23.621 4.344 -21.708 1.00 84.44 385 GLN A C 1
ATOM 3058 O O . GLN A 1 385 ? 22.849 3.673 -22.397 1.00 84.44 385 GLN A O 1
ATOM 3063 N N . LEU A 1 386 ? 24.107 3.915 -20.545 1.00 79.06 386 LEU A N 1
ATOM 3064 C CA . LEU A 1 386 ? 23.675 2.681 -19.914 1.00 79.06 386 LEU A CA 1
ATOM 3065 C C . LEU A 1 386 ? 22.205 2.817 -19.495 1.00 79.06 386 LEU A C 1
ATOM 3067 O O . LEU A 1 386 ? 21.868 3.570 -18.581 1.00 79.06 386 LEU A O 1
ATOM 3071 N N . LEU A 1 387 ? 21.330 2.070 -20.158 1.00 66.94 387 LEU A N 1
ATOM 3072 C CA . LEU A 1 387 ? 19.897 2.061 -19.890 1.00 66.94 387 LEU A CA 1
ATOM 3073 C C . LEU A 1 387 ? 19.571 1.199 -18.671 1.00 66.94 387 LEU A C 1
ATOM 3075 O O . LEU A 1 387 ? 18.786 1.597 -17.805 1.00 66.94 387 LEU A O 1
ATOM 3079 N N . TYR A 1 388 ? 20.176 0.016 -18.587 1.00 63.66 388 TYR A N 1
ATOM 3080 C CA . TYR A 1 388 ? 20.035 -0.898 -17.456 1.00 63.66 388 TYR A CA 1
ATOM 3081 C C . TYR A 1 388 ? 21.218 -1.861 -17.366 1.00 63.66 388 TYR A C 1
ATOM 3083 O O . TYR A 1 388 ? 22.034 -1.954 -18.281 1.00 63.66 388 TYR A O 1
ATOM 3091 N N . GLY A 1 389 ? 21.260 -2.617 -16.268 1.00 74.06 389 GLY A N 1
ATOM 3092 C CA . GLY A 1 389 ? 22.266 -3.644 -16.049 1.00 74.06 389 GLY A CA 1
ATOM 3093 C C . GLY A 1 389 ? 23.633 -3.057 -15.710 1.00 74.06 389 GLY A C 1
ATOM 3094 O O . GLY A 1 389 ? 23.744 -1.915 -15.261 1.00 74.06 389 GLY A O 1
ATOM 3095 N N . ARG A 1 390 ? 24.676 -3.864 -15.865 1.00 80.44 390 ARG A N 1
ATOM 3096 C CA . ARG A 1 390 ? 26.070 -3.475 -15.658 1.00 80.44 390 ARG A CA 1
ATOM 3097 C C . ARG A 1 390 ? 26.973 -4.355 -16.507 1.00 80.44 390 ARG A C 1
ATOM 3099 O O . ARG A 1 390 ? 26.720 -5.544 -16.657 1.00 80.44 390 ARG A O 1
ATOM 3106 N N . LEU A 1 391 ? 28.078 -3.786 -16.962 1.00 83.31 391 LEU A N 1
ATOM 3107 C CA . LEU A 1 391 ? 29.198 -4.535 -17.517 1.00 83.31 391 LEU A CA 1
ATOM 3108 C C . LEU A 1 391 ? 30.475 -4.186 -16.753 1.00 83.31 391 LEU A C 1
ATOM 3110 O O . LEU A 1 391 ? 30.577 -3.075 -16.223 1.00 83.31 391 LEU A O 1
ATOM 3114 N N . PRO A 1 392 ? 31.466 -5.094 -16.710 1.00 88.69 392 PRO A N 1
ATOM 3115 C CA . PRO A 1 392 ? 32.816 -4.728 -16.306 1.00 88.69 392 PRO A CA 1
ATOM 3116 C C . PRO A 1 392 ? 33.300 -3.516 -17.116 1.00 88.69 392 PRO A C 1
ATOM 3118 O O . PRO A 1 392 ? 33.040 -3.431 -18.317 1.00 88.69 392 PRO A O 1
ATOM 3121 N N . ALA A 1 393 ? 33.984 -2.568 -16.472 1.00 88.88 393 ALA A N 1
ATOM 3122 C CA . ALA A 1 393 ? 34.294 -1.264 -17.071 1.00 88.88 393 ALA A CA 1
ATOM 3123 C C . ALA A 1 393 ? 35.060 -1.371 -18.403 1.00 88.88 393 ALA A C 1
ATOM 3125 O O . ALA A 1 393 ? 34.760 -0.651 -19.353 1.00 88.88 393 ALA A O 1
ATOM 3126 N N . ASN A 1 394 ? 35.992 -2.322 -18.503 1.00 91.00 394 ASN A N 1
ATOM 3127 C CA . ASN A 1 394 ? 36.713 -2.623 -19.739 1.00 91.00 394 ASN A CA 1
ATOM 3128 C C . ASN A 1 394 ? 35.789 -3.144 -20.852 1.00 91.00 394 ASN A C 1
ATOM 3130 O O . ASN A 1 394 ? 35.973 -2.788 -22.009 1.00 91.00 394 ASN A O 1
ATOM 3134 N N . LYS A 1 395 ? 34.778 -3.957 -20.523 1.00 94.44 395 LYS A N 1
ATOM 3135 C CA . LYS A 1 395 ? 33.796 -4.458 -21.495 1.00 94.44 395 LYS A CA 1
ATOM 3136 C C . LYS A 1 395 ? 32.841 -3.360 -21.945 1.00 94.44 395 LYS A C 1
ATOM 3138 O O . LYS A 1 395 ? 32.573 -3.258 -23.134 1.00 94.44 395 LYS A O 1
ATOM 3143 N N . LEU A 1 396 ? 32.374 -2.515 -21.022 1.00 93.38 396 LEU A N 1
ATOM 3144 C CA . LEU A 1 396 ? 31.525 -1.372 -21.363 1.00 93.38 396 LEU A CA 1
ATOM 3145 C C . LEU A 1 396 ? 32.239 -0.415 -22.326 1.00 93.38 396 LEU A C 1
ATOM 3147 O O . LEU A 1 396 ? 31.633 0.037 -23.291 1.00 93.38 396 LEU A O 1
ATOM 3151 N N . LEU A 1 397 ? 33.533 -0.161 -22.104 1.00 94.50 397 LEU A N 1
ATOM 3152 C CA . LEU A 1 397 ? 34.346 0.661 -23.000 1.00 94.50 397 LEU A CA 1
ATOM 3153 C C . LEU A 1 397 ? 34.387 0.087 -24.424 1.00 94.50 397 LEU A C 1
ATOM 3155 O O . LEU A 1 397 ? 34.161 0.822 -25.381 1.00 94.50 397 LEU A O 1
ATOM 3159 N N . LEU A 1 398 ? 34.630 -1.223 -24.557 1.00 96.06 398 LEU A N 1
ATOM 3160 C CA . LEU A 1 398 ? 34.660 -1.909 -25.854 1.00 96.06 398 LEU A CA 1
ATOM 3161 C C . LEU A 1 398 ? 33.304 -1.841 -26.561 1.00 96.06 398 LEU A C 1
ATOM 3163 O O . LEU A 1 398 ? 33.247 -1.558 -27.753 1.00 96.06 398 LEU A O 1
ATOM 3167 N N . VAL A 1 399 ? 32.210 -2.068 -25.831 1.00 96.00 399 VAL A N 1
ATOM 3168 C CA . VAL A 1 399 ? 30.863 -2.007 -26.411 1.00 96.00 399 VAL A CA 1
ATOM 3169 C C . VAL A 1 399 ? 30.514 -0.588 -26.852 1.00 96.00 399 VAL A C 1
ATOM 3171 O O . VAL A 1 399 ? 30.020 -0.420 -27.959 1.00 96.00 399 VAL A O 1
ATOM 3174 N N . ASN A 1 400 ? 30.817 0.431 -26.046 1.00 95.94 400 ASN A N 1
ATOM 3175 C CA . ASN A 1 400 ? 30.556 1.823 -26.416 1.00 95.94 400 ASN A CA 1
ATOM 3176 C C . ASN A 1 400 ? 31.366 2.239 -27.651 1.00 95.94 400 ASN A C 1
ATOM 3178 O O . ASN A 1 400 ? 30.814 2.861 -28.555 1.00 95.94 400 ASN A O 1
ATOM 3182 N N . ALA A 1 401 ? 32.647 1.858 -27.722 1.00 95.88 401 ALA A N 1
ATOM 3183 C CA . ALA A 1 401 ? 33.484 2.109 -28.895 1.00 95.88 401 ALA A CA 1
ATOM 3184 C C . ALA A 1 401 ? 32.922 1.427 -30.152 1.00 95.88 401 ALA A C 1
ATOM 3186 O O . ALA A 1 401 ? 32.853 2.036 -31.216 1.00 95.88 401 ALA A O 1
ATOM 3187 N N . TRP A 1 402 ? 32.460 0.183 -30.020 1.00 97.50 402 TRP A N 1
ATOM 3188 C CA . TRP A 1 402 ? 31.825 -0.546 -31.112 1.00 97.50 402 TRP A CA 1
ATOM 3189 C C . TRP A 1 402 ? 30.502 0.092 -31.568 1.00 97.50 402 TRP A C 1
ATOM 3191 O O . TRP A 1 402 ? 30.270 0.226 -32.767 1.00 97.50 402 TRP A O 1
ATOM 3201 N N . ILE A 1 403 ? 29.660 0.547 -30.632 1.00 96.81 403 ILE A N 1
ATOM 3202 C CA . ILE A 1 403 ? 28.421 1.274 -30.953 1.00 96.81 403 ILE A CA 1
ATOM 3203 C C . ILE A 1 403 ? 28.728 2.570 -31.709 1.00 96.81 403 ILE A C 1
ATOM 3205 O O . ILE A 1 403 ? 28.012 2.886 -32.654 1.00 96.81 403 ILE A O 1
ATOM 3209 N N . GLU A 1 404 ? 29.774 3.310 -31.324 1.00 95.94 404 GLU A N 1
ATOM 3210 C CA . GLU A 1 404 ? 30.175 4.530 -32.040 1.00 95.94 404 GLU A CA 1
ATOM 3211 C C . GLU A 1 404 ? 30.558 4.241 -33.495 1.00 95.94 404 GLU A C 1
ATOM 3213 O O . GLU A 1 404 ? 30.101 4.946 -34.393 1.00 95.94 404 GLU A O 1
ATOM 3218 N N . LEU A 1 405 ? 31.352 3.193 -33.733 1.00 96.06 405 LEU A N 1
ATOM 3219 C CA . LEU A 1 405 ? 31.815 2.825 -35.075 1.00 96.06 405 LEU A CA 1
ATOM 3220 C C . LEU A 1 405 ? 30.671 2.388 -35.996 1.00 96.06 405 LEU A C 1
ATOM 3222 O O . LEU A 1 405 ? 30.682 2.722 -37.177 1.00 96.06 405 LEU A O 1
ATOM 3226 N N . HIS A 1 406 ? 29.678 1.679 -35.456 1.00 95.94 406 HIS A N 1
ATOM 3227 C CA . HIS A 1 406 ? 28.600 1.070 -36.242 1.00 95.94 406 HIS A CA 1
ATOM 3228 C C . HIS A 1 406 ? 27.235 1.721 -36.015 1.00 95.94 406 HIS A C 1
ATOM 3230 O O . HIS A 1 406 ? 26.194 1.107 -36.256 1.00 95.94 406 HIS A O 1
ATOM 3236 N N . ARG A 1 407 ? 27.202 2.963 -35.529 1.00 94.56 407 ARG A N 1
ATOM 3237 C CA . ARG A 1 407 ? 25.962 3.627 -35.109 1.00 94.56 407 ARG A CA 1
ATOM 3238 C C . ARG A 1 407 ? 24.898 3.638 -36.206 1.00 94.56 407 ARG A C 1
ATOM 3240 O O . ARG A 1 407 ? 23.747 3.293 -35.946 1.00 94.56 407 ARG A O 1
ATOM 3247 N N . GLU A 1 408 ? 25.270 4.015 -37.425 1.00 93.44 408 GLU A N 1
ATOM 3248 C CA . GLU A 1 408 ? 24.337 4.087 -38.556 1.00 93.44 408 GLU A CA 1
ATOM 3249 C C . GLU A 1 408 ? 23.805 2.701 -38.950 1.00 93.44 408 GLU A C 1
ATOM 3251 O O . GLU A 1 408 ? 22.596 2.528 -39.124 1.00 93.44 408 GLU A O 1
ATOM 3256 N N . GLU A 1 409 ? 24.680 1.693 -38.993 1.00 93.56 409 GLU A N 1
ATOM 3257 C CA . GLU A 1 409 ? 24.320 0.298 -39.274 1.00 93.56 409 GLU A CA 1
ATOM 3258 C C . GLU A 1 409 ? 23.382 -0.274 -38.203 1.00 93.56 409 GLU A C 1
ATOM 3260 O O . GLU A 1 409 ? 22.397 -0.944 -38.521 1.00 93.56 409 GLU A O 1
ATOM 3265 N N . LEU A 1 410 ? 23.643 0.028 -36.929 1.00 93.06 410 LEU A N 1
ATOM 3266 C CA . LEU A 1 410 ? 22.811 -0.390 -35.802 1.00 93.06 410 LEU A CA 1
ATOM 3267 C C . LEU A 1 410 ? 21.423 0.242 -35.862 1.00 93.06 410 LEU A C 1
ATOM 3269 O O . LEU A 1 410 ? 20.427 -0.447 -35.635 1.00 93.06 410 LEU A O 1
ATOM 3273 N N . LEU A 1 411 ? 21.337 1.532 -36.193 1.00 90.75 411 LEU A N 1
ATOM 3274 C CA . LEU A 1 411 ? 20.059 2.221 -36.364 1.00 90.75 411 LEU A CA 1
ATOM 3275 C C . LEU A 1 411 ? 19.266 1.636 -37.540 1.00 90.75 411 LEU A C 1
ATOM 3277 O O . LEU A 1 411 ? 18.071 1.372 -37.390 1.00 90.75 411 LEU A O 1
ATOM 3281 N N . ALA A 1 412 ? 19.913 1.377 -38.677 1.00 88.88 412 ALA A N 1
ATOM 3282 C CA . ALA A 1 412 ? 19.275 0.758 -39.838 1.00 88.88 412 ALA A CA 1
ATOM 3283 C C . ALA A 1 412 ? 18.804 -0.678 -39.539 1.00 88.88 412 ALA A C 1
ATOM 3285 O O . ALA A 1 412 ? 17.645 -1.019 -39.792 1.00 88.88 412 ALA A O 1
ATOM 3286 N N . SER A 1 413 ? 19.667 -1.493 -38.925 1.00 88.62 413 SER A N 1
ATOM 3287 C CA . SER A 1 413 ? 19.368 -2.871 -38.516 1.00 88.62 413 SER A CA 1
ATOM 3288 C C . SER A 1 413 ? 18.216 -2.918 -37.508 1.00 88.62 413 SER A C 1
ATOM 3290 O O . SER A 1 413 ? 17.306 -3.737 -37.645 1.00 88.62 413 SER A O 1
ATOM 3292 N N . TRP A 1 414 ? 18.175 -1.985 -36.551 1.00 85.81 414 TRP A N 1
ATOM 3293 C CA . TRP A 1 414 ? 17.069 -1.848 -35.603 1.00 85.81 414 TRP A CA 1
ATOM 3294 C C . TRP A 1 414 ? 15.737 -1.551 -36.295 1.00 85.81 414 TRP A C 1
ATOM 3296 O O . TRP A 1 414 ? 14.723 -2.166 -35.963 1.00 85.81 414 TRP A O 1
ATOM 3306 N N . GLN A 1 415 ? 15.714 -0.628 -37.261 1.00 84.44 415 GLN A N 1
ATOM 3307 C CA . GLN A 1 415 ? 14.488 -0.312 -38.002 1.00 84.44 415 GLN A CA 1
ATOM 3308 C C . GLN A 1 415 ? 14.009 -1.498 -38.844 1.00 84.44 415 GLN A C 1
ATOM 3310 O O . GLN A 1 415 ? 12.818 -1.809 -38.825 1.00 84.44 415 GLN A O 1
ATOM 3315 N N . ALA A 1 416 ? 14.927 -2.190 -39.522 1.00 82.31 416 ALA A N 1
ATOM 3316 C CA . ALA A 1 416 ? 14.610 -3.376 -40.313 1.00 82.31 416 ALA A CA 1
ATOM 3317 C C . ALA A 1 416 ? 14.060 -4.513 -39.434 1.00 82.31 416 ALA A C 1
ATOM 3319 O O . ALA A 1 416 ? 12.950 -4.997 -39.664 1.00 82.31 416 ALA A O 1
ATOM 3320 N N . GLY A 1 417 ? 14.776 -4.874 -38.366 1.00 77.81 417 GLY A N 1
ATOM 3321 C CA . GLY A 1 417 ? 14.401 -5.992 -37.499 1.00 77.81 417 GLY A CA 1
ATOM 3322 C C . GLY A 1 417 ? 13.127 -5.765 -36.693 1.00 77.81 417 GLY A C 1
ATOM 3323 O O . GLY A 1 417 ? 12.453 -6.724 -36.327 1.00 77.81 417 GLY A O 1
ATOM 3324 N N . ARG A 1 418 ? 12.706 -4.513 -36.485 1.00 73.00 418 ARG A N 1
ATOM 3325 C CA . ARG A 1 418 ? 11.387 -4.207 -35.902 1.00 73.00 418 ARG A CA 1
ATOM 3326 C C . ARG A 1 418 ? 10.214 -4.548 -36.811 1.00 73.00 418 ARG A C 1
ATOM 3328 O O . ARG A 1 418 ? 9.116 -4.765 -36.304 1.00 73.00 418 ARG A O 1
ATOM 3335 N N . LEU A 1 419 ? 10.426 -4.554 -38.124 1.00 68.81 419 LEU A N 1
ATOM 3336 C CA . LEU A 1 419 ? 9.400 -4.894 -39.107 1.00 68.81 419 LEU A CA 1
ATOM 3337 C C . LEU A 1 419 ? 9.379 -6.399 -39.392 1.00 68.81 419 LEU A C 1
ATOM 3339 O O . LEU A 1 419 ? 8.305 -6.962 -39.582 1.00 68.81 419 LEU A O 1
ATOM 3343 N N . THR A 1 420 ? 10.550 -7.039 -39.405 1.00 73.19 420 THR A N 1
ATOM 3344 C CA . THR A 1 420 ? 10.722 -8.420 -39.886 1.00 73.19 420 THR A CA 1
ATOM 3345 C C . THR A 1 420 ? 10.967 -9.443 -38.776 1.00 73.19 420 THR A C 1
ATOM 3347 O O . THR A 1 420 ? 10.768 -10.633 -38.991 1.00 73.19 420 THR A O 1
ATOM 3350 N N . GLY A 1 421 ? 11.395 -9.007 -37.587 1.00 69.94 421 GLY A N 1
ATOM 3351 C CA . GLY A 1 421 ? 11.878 -9.886 -36.515 1.00 69.94 421 GLY A CA 1
ATOM 3352 C C . GLY A 1 421 ? 13.310 -10.402 -36.722 1.00 69.94 421 GLY A C 1
ATOM 3353 O O . GLY A 1 421 ? 13.820 -11.145 -35.876 1.00 69.94 421 GLY A O 1
ATOM 3354 N N . GLU A 1 422 ? 13.966 -9.997 -37.812 1.00 78.12 422 GLU A N 1
ATOM 3355 C CA . GLU A 1 422 ? 15.325 -10.390 -38.180 1.00 78.12 422 GLU A CA 1
ATOM 3356 C C . GLU A 1 422 ? 16.234 -9.167 -38.267 1.00 78.12 422 GLU A C 1
ATOM 3358 O O . GLU A 1 422 ? 15.966 -8.219 -39.002 1.00 78.12 422 GLU A O 1
ATOM 3363 N N . TYR A 1 423 ? 17.331 -9.198 -37.515 1.00 85.75 423 TYR A N 1
ATOM 3364 C CA . TYR A 1 423 ? 18.298 -8.109 -37.468 1.00 85.75 423 TYR A CA 1
ATOM 3365 C C . TYR A 1 423 ? 19.518 -8.444 -38.314 1.00 85.75 423 TYR A C 1
ATOM 3367 O O . TYR A 1 423 ? 20.014 -9.573 -38.295 1.00 85.75 423 TYR A O 1
ATOM 3375 N N . VAL A 1 424 ? 20.030 -7.436 -39.012 1.00 87.69 424 VAL A N 1
ATOM 3376 C CA . VAL A 1 424 ? 21.264 -7.548 -39.786 1.00 87.69 424 VAL A CA 1
ATOM 3377 C C . VAL A 1 424 ? 22.440 -7.654 -38.816 1.00 87.69 424 VAL A C 1
ATOM 3379 O O . VAL A 1 424 ? 22.536 -6.881 -37.857 1.00 87.69 424 VAL A O 1
ATOM 3382 N N . LYS A 1 425 ? 23.310 -8.640 -39.055 1.00 91.62 425 LYS A N 1
ATOM 3383 C CA . LYS A 1 425 ? 24.581 -8.809 -38.341 1.00 91.62 425 LYS A CA 1
ATOM 3384 C C . LYS A 1 425 ? 25.490 -7.618 -38.635 1.00 91.62 425 LYS A C 1
ATOM 3386 O O . LYS A 1 425 ? 25.550 -7.171 -39.773 1.00 91.62 425 LYS A O 1
ATOM 3391 N N . VAL A 1 426 ? 26.203 -7.149 -37.621 1.00 93.81 426 VAL A N 1
ATOM 3392 C CA . VAL A 1 426 ? 27.139 -6.023 -37.730 1.00 93.81 426 VAL A CA 1
ATOM 3393 C C . VAL A 1 426 ? 28.547 -6.559 -37.495 1.00 93.81 426 VAL A C 1
ATOM 3395 O O . VAL A 1 426 ? 28.721 -7.482 -36.690 1.00 93.81 426 VAL A O 1
ATOM 3398 N N . GLU A 1 427 ? 29.542 -6.034 -38.213 1.00 93.31 427 GLU A N 1
ATOM 3399 C CA . GLU A 1 427 ? 30.921 -6.500 -38.056 1.00 93.31 427 GLU A CA 1
ATOM 3400 C C . GLU A 1 427 ? 31.389 -6.351 -36.596 1.00 93.31 427 GLU A C 1
ATOM 3402 O O . GLU A 1 427 ? 31.129 -5.330 -35.965 1.00 93.31 427 GLU A O 1
ATOM 3407 N N . PRO A 1 428 ? 32.049 -7.367 -36.012 1.00 91.88 428 PRO A N 1
ATOM 3408 C CA . PRO A 1 428 ? 32.537 -7.296 -34.640 1.00 91.88 428 PRO A CA 1
ATOM 3409 C C . PRO A 1 428 ? 33.734 -6.347 -34.508 1.00 91.88 428 PRO A C 1
ATOM 3411 O O . PRO A 1 428 ? 34.528 -6.205 -35.438 1.00 91.88 428 PRO A O 1
ATOM 3414 N N . LEU A 1 429 ? 33.904 -5.761 -33.316 1.00 89.38 429 LEU A N 1
ATOM 3415 C CA . LEU A 1 429 ? 35.085 -4.960 -32.989 1.00 89.38 429 LEU A CA 1
ATOM 3416 C C . LEU A 1 429 ? 36.348 -5.819 -33.132 1.00 89.38 429 LEU A C 1
ATOM 3418 O O . LEU A 1 429 ? 36.430 -6.886 -32.514 1.00 89.38 429 LEU A O 1
ATOM 3422 N N . ARG A 1 430 ? 37.300 -5.354 -33.943 1.00 84.19 430 ARG A N 1
ATOM 3423 C CA . ARG A 1 430 ? 38.576 -6.032 -34.193 1.00 84.19 430 ARG A CA 1
ATOM 3424 C C . ARG A 1 430 ? 39.678 -5.488 -33.312 1.00 84.19 430 ARG A C 1
ATOM 3426 O O . ARG A 1 430 ? 39.709 -4.263 -33.074 1.00 84.19 430 ARG A O 1
#

Secondary structure (DSSP, 8-state):
---------HHHHHHHHHHHHHHHHHT-TTS-HHHHHHHHHHHHHHHHHTTS--GGG--HHHHHHHHHHHHHTT--HHHHHHHHHHHHHHHHHHHHTTS-SS-TTTT------------PPPHHHHHHHHTSGGGTTPPPPGGGTTHHHHHHHHHHHHH---HHHHHT-BGGGEEEETTTEEEEEE-S-STT---SSGGG-EEEE--HHHHHTTHHHHHHHTTTSSBSSTT----TTS-SHHHHHHHHHHHHHHTS----TT--TTHHHHHHHHHHHHTT--HHHHHHHHTPPPSSGGGGS-GGGS-HHHHHHHHHH---TT---GGG-SS-------GGGEEEEEEETTEEEEEE-S---TTPPPEEEEEETTEEEEEETTT--EEEE---HHHHHHHHHHHHHTHHHHHHHHHHHHHHS-PPP-PPP-

Nearest PDB structures (foldseek):
  1z19-assembly1_A-2  TM=6.936E-01  e=8.735E-08  Lambdavirus lambda
  6en1-assembly1_A  TM=6.296E-01  e=1.422E-07  Enterococcus faecalis
  2kkp-assembly1_A  TM=6.698E-01  e=1.866E-02  Moorella thermoacetica ATCC 39073
  2kd1-assembly1_A  TM=7.574E-01  e=6.006E-02  Bacillus cereus ATCC 14579
  3nrw-assembly1_A  TM=8.093E-01  e=1.841E-01  Haloarcula marismortui

Foldseek 3Di:
DDDDPPPPDLVNLVVLLVVLLVLVCVVCVPDDPVVSVVLSVLSVLLCVQQSSDQQQPDALVSLLSSLVVCVVVVDDLVVSVVSLVSLQSSVVSCVVVVSYVDRRSPPRDGPPPDDDAQAADDLLLLQLQCPFPLNVPDFADLLLLGVNSNVVLVCCLLQVEDLQQQQQFFLVQFDADVPLGTWGQRQPPDPLRDDPDQLQGAIAHDFLVCVQLVVVVLSVVCVVPGHSRNSFDADPVRTRSVSNQVVQLCCCCPGSVVPPSSHTSSSSSVNQVVQLVVLVNDPLLNCLSHSHADPDPVSPPHSHPPDVVSNSVSSLSRDDPNHDNPSSGPADRDDPQDPVQWDFQDDDPQKTKTDGLPCPDPPDAQWIWIDHDSWIWIAGLVPRDTRDTDDDPVVSVQVSVVSVVCSVLSVVQVVVCNVVVHGHHDYHDD

pLDDT: mean 85.67, std 14.46, range [33.88, 98.62]

Mean predicted aligned error: 12.71 Å

Radius of gyration: 29.05 Å; Cα contacts (8 Å, |Δi|>4): 610; chains: 1; bounding box: 75×44×97 Å

Sequence (430 aa):
MSGKKVRVTHHAALHAYQELHDLWVKASPSRRQTTLDDYWHVLKSFADATGRKALTDIGRKDVIAFRDRLLEKGLSATTATHRVGILKTLFNVGIGYELLPVNPAVQVKTARQHGKARIPFSADDLARIFHSPLYAGHPLPQAGGREAAYWLPLLALFTGARVEELAQLLVKDVRHVPELGHYLNISDEAEHAKLKNAASRRRVPVHPVLVACGFIDYVQQVKDSRFLFPHLKPNPRGKLGGYFSNFFSRYLRRRVRITNKRKVFHSFRHTFKDACRKVGIEEAVHDALTGHTGNAVSRQYGNELYPLEPLFAAMERYDIADLDLSHLYKRPVAKPLRAGDIRLIAAFYGVLVAFTAARVRRDMAPFVVALCESAEAGIDVATNQLLYGRLPANKLLLVNAWIELHREELLASWQAGRLTGEYVKVEPLR

Solvent-accessible surface area (backbone atoms only — not comparable to full-atom values): 24166 Å² total; per-residue (Å²): 139,81,82,81,79,77,80,76,50,81,65,62,32,51,47,56,56,50,51,44,48,53,54,47,47,69,75,38,78,87,61,52,66,73,55,54,52,51,49,47,53,47,51,51,54,48,34,66,70,60,74,38,58,50,62,73,73,56,43,44,66,57,51,48,52,50,42,52,52,38,44,76,70,68,47,52,43,57,58,36,40,50,50,48,49,46,50,35,56,48,37,51,49,26,39,78,69,68,53,19,94,64,58,41,41,78,81,62,84,60,66,83,52,78,68,81,66,72,39,51,61,51,48,69,53,48,46,40,56,64,68,23,65,77,57,66,82,49,86,62,49,65,78,33,17,26,66,37,56,53,44,51,61,56,50,20,48,64,42,25,48,54,61,50,63,63,44,58,32,35,36,84,28,58,42,73,42,91,94,82,42,45,28,39,52,44,56,52,85,49,96,83,36,78,60,93,50,79,44,40,24,20,57,33,52,58,36,43,65,48,52,10,48,36,50,61,60,52,52,62,75,39,55,92,39,71,38,62,40,73,60,50,56,60,37,101,84,70,36,39,24,53,48,36,50,56,38,50,48,4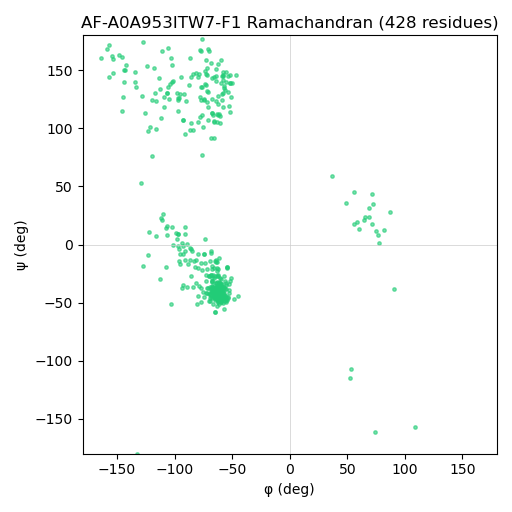8,41,33,44,74,74,54,58,54,69,59,84,45,58,43,78,70,14,30,30,45,32,29,55,53,30,32,55,75,64,68,46,51,69,71,58,55,25,29,45,46,32,54,70,63,95,51,80,84,52,63,68,44,28,57,72,55,66,61,66,67,48,43,58,41,47,72,56,56,57,61,79,86,56,85,63,71,91,53,44,76,34,75,63,69,63,85,76,49,80,88,30,52,44,78,29,35,62,40,97,76,33,40,33,23,38,69,60,64,80,74,55,97,85,60,77,62,52,39,38,40,39,39,94,96,34,39,25,33,32,30,55,87,73,65,43,77,59,42,77,49,60,61,70,72,56,44,52,52,52,46,54,42,41,66,77,41,35,69,60,50,54,52,23,50,60,49,18,72,76,71,68,55,63,62,69,49,88,50,70,128